Protein AF-0000000073406604 (afdb_homodimer)

pLDDT: mean 91.74, std 10.83, range [28.67, 98.44]

Radius of gyration: 23.54 Å; Cα contacts (8 Å, |Δi|>4): 669; chains: 2; bounding box: 87×60×44 Å

Solvent-accessible surface area (backbone atoms only — not comparable to full-atom values): 19913 Å² total; per-residue (Å²): 133,56,77,38,75,42,59,31,48,38,68,59,50,52,50,34,47,54,50,28,55,78,71,72,47,53,64,54,56,54,44,40,47,18,47,51,37,40,41,53,29,37,75,76,53,44,78,59,46,51,51,19,46,50,54,44,48,54,51,34,65,78,57,50,34,35,75,39,42,52,69,57,53,46,52,44,45,46,47,18,40,73,62,38,48,66,61,48,50,51,50,26,37,50,48,10,45,53,52,32,57,55,46,56,75,76,39,88,46,70,70,48,50,50,51,53,44,67,51,32,34,91,75,43,52,48,72,44,76,45,78,41,80,53,98,71,22,38,37,39,37,39,32,38,44,40,57,46,52,63,38,12,43,40,46,44,42,18,53,48,32,28,43,40,72,72,69,43,50,76,76,42,77,45,59,37,64,59,5,40,30,40,38,35,29,51,58,76,75,86,66,87,127,134,56,77,37,75,42,59,32,48,37,68,58,51,52,50,34,48,54,51,28,54,78,70,70,46,52,65,53,56,52,44,39,46,19,48,51,37,41,38,53,27,38,77,77,54,43,77,59,45,50,50,19,46,51,54,45,49,53,52,34,65,76,58,48,35,34,75,38,40,50,68,58,53,45,52,42,45,45,47,20,40,73,61,37,48,66,61,49,48,50,51,25,36,51,48,11,45,51,53,31,57,54,45,56,76,76,38,89,48,70,69,48,49,50,50,53,43,67,50,33,34,90,74,44,53,48,71,44,77,45,79,42,80,54,98,72,22,40,38,38,37,39,34,38,45,41,55,46,52,61,39,11,42,40,45,43,42,18,52,49,32,28,44,41,71,72,69,44,48,75,76,42,76,46,60,37,65,58,6,39,32,38,38,36,29,49,55,75,75,82,70,84,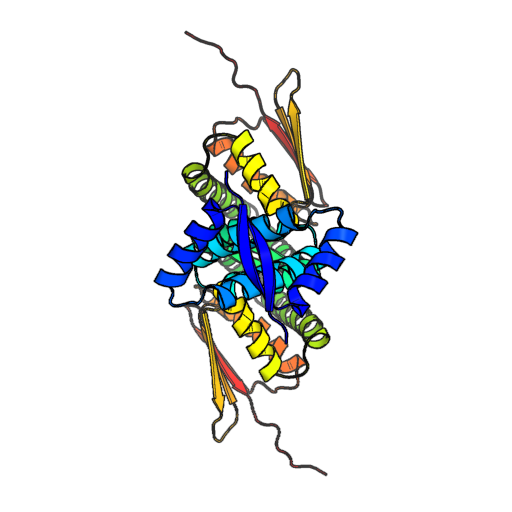129

Secondary structure (DSSP, 8-state):
--EEEEEEEHHHHHHHHHHHHHHT--HHHHHHHHHHHHHHHHHHS-TTHHHHHHHHHHHHHHHTEEEEEHHHHHHHHHHHHHHHHHHHHHHHHHHHHHHHHHHHHH-SSHHHHHHHHHHHGGGSS--EEEEEEETTEEEEEEE-S-SSHHHHHHHHHHHHHHHHHTTPEEEEEEEETTTEEEEEEE---S---/--EEEEEEEHHHHHHHHHHHHHHT--HHHHHHHHHHHHHHHHHHS-TTHHHHHHHHHHHHHHHTEEEEEHHHHHHHHHHHHHHHHHHHHHHHHHHHHHHHHHHHTT-SSHHHHHHHHHHHGGGSS--EEEEEEETTEEEEEEE-S-SSHHHHHHHHHHHHHHHHHTT-EEEEEEEETTTEEEEEEE-------

Sequence (386 aa):
MGRINIAADEKLVKELEQEAKKKGYTMYAVTNLAIQAMVEALREGNAETLLSLIEYYKIVKDLELIPVTTWYLENLIRIAYEHDSNRVTEICESAGIQLASYLKTKVTGLNDIINIYDKIRTILPVKDVFLKQDEDGIVIRITGSGFGLESTTCASVIFRKILEEYGFRVNQVSATPGGIIVYKIALLSAKEPMGRINIAADEKLVKELEQEAKKKGYTMYAVTNLAIQAMVEALREGNAETLLSLIEYYKIVKDLELIPVTTWYLENLIRIAYEHDSNRVTEICESAGIQLASYLKTKVTGLNDIINIYDKIRTILPVKDVFLKQDEDGIVIRITGSGFGLESTTCASVIFRKILEEYGFRVNQVSATPGGIIVYKIALLSAKEP

Organism: Sulfolobus acidocaldarius (strain ATCC 33909 / DSM 639 / JCM 8929 / NBRC 15157 / NCIMB 11770) (NCBI:txid330779)

Structure (mmCIF, N/CA/C/O backbone):
data_AF-0000000073406604-model_v1
#
loop_
_entity.id
_entity.type
_entity.pdbx_description
1 polymer 'Conserved Crenarchaeal protein'
#
loop_
_atom_site.group_PDB
_atom_site.id
_atom_site.type_symbol
_atom_site.label_atom_id
_atom_site.label_alt_id
_atom_site.label_comp_id
_atom_site.label_asym_id
_atom_site.label_entity_id
_atom_site.label_seq_id
_atom_site.pdbx_PDB_ins_code
_atom_site.Cartn_x
_atom_site.Cartn_y
_atom_site.Cartn_z
_atom_site.occupancy
_atom_site.B_iso_or_equiv
_atom_site.auth_seq_id
_atom_site.auth_comp_id
_atom_site.auth_asym_id
_atom_site.auth_atom_id
_atom_site.pdbx_PDB_model_num
ATOM 1 N N . MET A 1 1 ? 14.266 32 9.828 1 62.47 1 MET A N 1
ATOM 2 C CA . MET A 1 1 ? 12.984 32.062 9.133 1 62.47 1 MET A CA 1
ATOM 3 C C . MET A 1 1 ? 11.875 32.5 10.078 1 62.47 1 MET A C 1
ATOM 5 O O . MET A 1 1 ? 11.938 32.25 11.281 1 62.47 1 MET A O 1
ATOM 9 N N . GLY A 1 2 ? 10.93 33.531 9.672 1 85.31 2 GLY A N 1
ATOM 10 C CA . GLY A 1 2 ? 10.039 34.219 10.594 1 85.31 2 GLY A CA 1
ATOM 11 C C . GLY A 1 2 ? 8.859 33.375 11.031 1 85.31 2 GLY A C 1
ATOM 12 O O . GLY A 1 2 ? 8.57 32.344 10.43 1 85.31 2 GLY A O 1
ATOM 13 N N . ARG A 1 3 ? 8.469 33.594 12.258 1 92.75 3 ARG A N 1
ATOM 14 C CA . ARG A 1 3 ? 7.289 32.969 12.852 1 92.75 3 ARG A CA 1
ATOM 15 C C . ARG A 1 3 ? 6.047 33.844 12.633 1 92.75 3 ARG A C 1
ATOM 17 O O . ARG A 1 3 ? 6.105 35.062 12.727 1 92.75 3 ARG A O 1
ATOM 24 N N . ILE A 1 4 ? 4.949 33.156 12.188 1 95.81 4 ILE A N 1
ATOM 25 C CA . ILE A 1 4 ? 3.68 33.875 12.047 1 95.81 4 ILE A CA 1
ATOM 26 C C . ILE A 1 4 ? 2.572 33.094 12.742 1 95.81 4 ILE A C 1
ATOM 28 O O . ILE A 1 4 ? 2.746 31.906 13.062 1 95.81 4 ILE A O 1
ATOM 32 N N . ASN A 1 5 ? 1.478 33.812 13 1 95.75 5 ASN A N 1
ATOM 33 C CA . ASN A 1 5 ? 0.333 33.156 13.641 1 95.75 5 ASN A CA 1
ATOM 34 C C . ASN A 1 5 ? -0.75 32.812 12.625 1 95.75 5 ASN A C 1
ATOM 36 O O . ASN A 1 5 ? -1.055 33.594 11.734 1 95.75 5 ASN A O 1
ATOM 40 N N . ILE A 1 6 ? -1.191 31.578 12.781 1 96.31 6 ILE A N 1
ATOM 41 C CA . ILE A 1 6 ? -2.297 31.156 11.93 1 96.31 6 ILE A CA 1
ATOM 42 C C . ILE A 1 6 ? -3.471 30.703 12.797 1 96.31 6 ILE A C 1
ATOM 44 O O . ILE A 1 6 ? -3.273 30.188 13.898 1 96.31 6 ILE A O 1
ATOM 48 N N . ALA A 1 7 ? -4.684 30.938 12.273 1 96.94 7 ALA A N 1
ATOM 49 C CA . ALA A 1 7 ? -5.895 30.594 13.008 1 96.94 7 ALA A CA 1
ATOM 50 C C . ALA A 1 7 ? -6.223 29.109 12.844 1 96.94 7 ALA A C 1
ATOM 52 O O . ALA A 1 7 ? -6.059 28.547 11.758 1 96.94 7 ALA A O 1
ATOM 53 N N . ALA A 1 8 ? -6.664 28.453 13.938 1 97.5 8 ALA A N 1
ATOM 54 C CA . ALA A 1 8 ? -7.074 27.047 13.922 1 97.5 8 ALA A CA 1
ATOM 55 C C . ALA A 1 8 ? -8.164 26.797 14.961 1 97.5 8 ALA A C 1
ATOM 57 O O . ALA A 1 8 ? -8.406 27.625 15.836 1 97.5 8 ALA A O 1
ATOM 58 N N . ASP A 1 9 ? -8.867 25.719 14.781 1 97.69 9 ASP A N 1
ATOM 59 C CA . ASP A 1 9 ? -9.906 25.312 15.719 1 97.69 9 ASP A CA 1
ATOM 60 C C . ASP A 1 9 ? -9.32 24.984 17.094 1 97.69 9 ASP A C 1
ATOM 62 O O . ASP A 1 9 ? -8.359 24.219 17.203 1 97.69 9 ASP A O 1
ATOM 66 N N . GLU A 1 10 ? -9.938 25.578 18.109 1 97.5 10 GLU A N 1
ATOM 67 C CA . GLU A 1 10 ? -9.414 25.469 19.469 1 97.5 10 GLU A CA 1
ATOM 68 C C . GLU A 1 10 ? -9.383 24.016 19.938 1 97.5 10 GLU A C 1
ATOM 70 O O . GLU A 1 10 ? -8.406 23.578 20.547 1 97.5 10 GLU A O 1
ATOM 75 N N . LYS A 1 11 ? -10.398 23.328 19.688 1 97.31 11 LYS A N 1
ATOM 76 C CA . LYS A 1 11 ? -10.484 21.938 20.125 1 97.31 11 LYS A CA 1
ATOM 77 C C . LYS A 1 11 ? -9.398 21.078 19.469 1 97.31 11 LYS A C 1
ATOM 79 O O . LYS A 1 11 ? -8.75 20.266 20.125 1 97.31 11 LYS A O 1
ATOM 84 N N . LEU A 1 12 ? -9.172 21.281 18.188 1 97.38 12 LEU A N 1
ATOM 85 C CA . LEU A 1 12 ? -8.164 20.531 17.453 1 97.38 12 LEU A CA 1
ATOM 86 C C . LEU A 1 12 ? -6.766 20.844 17.984 1 97.38 12 LEU A C 1
ATOM 88 O O . LEU A 1 12 ? -5.941 19.938 18.125 1 97.38 12 LEU A O 1
ATOM 92 N N . VAL A 1 13 ? -6.586 22.094 18.234 1 97.94 13 VAL A N 1
ATOM 93 C CA . VAL A 1 13 ? -5.277 22.5 18.734 1 97.94 13 VAL A CA 1
ATOM 94 C C . VAL A 1 13 ? -5.02 21.875 20.094 1 97.94 13 VAL A C 1
ATOM 96 O O . VAL A 1 13 ? -3.908 21.422 20.375 1 97.94 13 VAL A O 1
ATOM 99 N N . LYS A 1 14 ? -6.012 21.828 20.922 1 97.75 14 LYS A N 1
ATOM 100 C CA . LYS A 1 14 ? -5.871 21.203 22.234 1 97.75 14 LYS A CA 1
ATOM 101 C C . LYS A 1 14 ? -5.562 19.719 22.109 1 97.75 14 LYS A C 1
ATOM 103 O O . LYS A 1 14 ? -4.734 19.172 22.844 1 97.75 14 LYS A O 1
ATOM 108 N N . GLU A 1 15 ? -6.191 19.062 21.219 1 97.94 15 GLU A N 1
ATOM 109 C CA . GLU A 1 15 ? -5.914 17.656 20.969 1 97.94 15 GLU A CA 1
ATOM 110 C C . GLU A 1 15 ? -4.48 17.453 20.469 1 97.94 15 GLU A C 1
ATOM 112 O O . GLU A 1 15 ? -3.797 16.516 20.906 1 97.94 15 GLU A O 1
ATOM 117 N N . LEU A 1 16 ? -4.078 18.297 19.562 1 98.06 16 LEU A N 1
ATOM 118 C CA . LEU A 1 16 ? -2.713 18.219 19.062 1 98.06 16 LEU A CA 1
ATOM 119 C C . LEU A 1 16 ? -1.704 18.391 20.188 1 98.06 16 LEU A C 1
ATOM 121 O O . LEU A 1 16 ? -0.711 17.672 20.266 1 98.06 16 LEU A O 1
ATOM 125 N N . GLU A 1 17 ? -2.02 19.344 21.031 1 97.88 17 GLU A N 1
ATOM 126 C CA . GLU A 1 17 ? -1.144 19.625 22.156 1 97.88 17 GLU A CA 1
ATOM 127 C C . GLU A 1 17 ? -1.007 18.406 23.062 1 97.88 17 GLU A C 1
ATOM 129 O O . GLU A 1 17 ? 0.095 18.062 23.5 1 97.88 17 GLU A O 1
ATOM 134 N N . GLN A 1 18 ? -2.049 17.781 23.312 1 97.75 18 GLN A N 1
ATOM 135 C CA . GLN A 1 18 ? -2.051 16.594 24.172 1 97.75 18 GLN A CA 1
ATOM 136 C C . GLN A 1 18 ? -1.213 15.469 23.547 1 97.75 18 GLN A C 1
ATOM 138 O O . GLN A 1 18 ? -0.371 14.875 24.219 1 97.75 18 GLN A O 1
ATOM 143 N N . GLU A 1 19 ? -1.415 15.188 22.234 1 97.5 19 GLU A N 1
ATOM 144 C CA . GLU A 1 19 ? -0.68 14.125 21.578 1 97.5 19 GLU A CA 1
ATOM 145 C C . GLU A 1 19 ? 0.801 14.469 21.438 1 97.5 19 GLU A C 1
ATOM 147 O O . GLU A 1 19 ? 1.662 13.602 21.594 1 97.5 19 GLU A O 1
ATOM 152 N N . ALA A 1 20 ? 1.069 15.734 21.156 1 97.25 20 ALA A N 1
ATOM 153 C CA . ALA A 1 20 ? 2.451 16.188 21.031 1 97.25 20 ALA A CA 1
ATOM 154 C C . ALA A 1 20 ? 3.207 16 22.344 1 97.25 20 ALA A C 1
ATOM 156 O O . ALA A 1 20 ? 4.34 15.523 22.359 1 97.25 20 ALA A O 1
ATOM 157 N N . LYS A 1 21 ? 2.572 16.359 23.406 1 96.81 21 LYS A N 1
ATOM 158 C CA . LYS A 1 21 ? 3.182 16.234 24.734 1 96.81 21 LYS A CA 1
ATOM 159 C C . LYS A 1 21 ? 3.5 14.773 25.047 1 96.81 21 LYS A C 1
ATOM 161 O O . LYS A 1 21 ? 4.578 14.461 25.562 1 96.81 21 LYS A O 1
ATOM 166 N N . LYS A 1 22 ? 2.598 13.914 24.75 1 96.12 22 LYS A N 1
ATOM 167 C CA . LYS A 1 22 ? 2.787 12.484 24.984 1 96.12 22 LYS A CA 1
ATOM 168 C C . LYS A 1 22 ? 4.031 11.969 24.266 1 96.12 22 LYS A C 1
ATOM 170 O O . LYS A 1 22 ? 4.699 11.055 24.75 1 96.12 22 LYS A O 1
ATOM 175 N N . LYS A 1 23 ? 4.27 12.617 23.078 1 95.25 23 LYS A N 1
ATOM 176 C CA . LYS A 1 23 ? 5.324 12.094 22.219 1 95.25 23 LYS A CA 1
ATOM 177 C C . LYS A 1 23 ? 6.59 12.938 22.328 1 95.25 23 LYS A C 1
ATOM 179 O O . LYS A 1 23 ? 7.57 12.688 21.625 1 95.25 23 LYS A O 1
ATOM 184 N N . GLY A 1 24 ? 6.562 14.008 23.078 1 95.06 24 GLY A N 1
ATOM 185 C CA . GLY A 1 24 ? 7.742 14.812 23.344 1 95.06 24 GLY A CA 1
ATOM 186 C C . GLY A 1 24 ? 8.016 15.852 22.266 1 95.06 24 GLY A C 1
ATOM 187 O O . GLY A 1 24 ? 9.164 16.25 22.062 1 95.06 24 GLY A O 1
ATOM 188 N N . TYR A 1 25 ? 7.008 16.219 21.562 1 96.38 25 TYR A N 1
ATOM 189 C CA . TYR A 1 25 ? 7.164 17.25 20.547 1 96.38 25 TYR A CA 1
ATOM 190 C C . TYR A 1 25 ? 6.719 18.609 21.062 1 96.38 25 TYR A C 1
ATOM 192 O O . TYR A 1 25 ? 5.844 18.703 21.922 1 96.38 25 TYR A O 1
ATOM 200 N N . THR A 1 26 ? 7.359 19.625 20.5 1 96.5 26 THR A N 1
ATOM 201 C CA . THR A 1 26 ? 6.824 20.969 20.719 1 96.5 26 THR A CA 1
ATOM 202 C C . THR A 1 26 ? 5.676 21.266 19.766 1 96.5 26 THR A C 1
ATOM 204 O O . THR A 1 26 ? 5.625 20.719 18.656 1 96.5 26 THR A O 1
ATOM 207 N N . MET A 1 27 ? 4.848 22.125 20.156 1 96.75 27 MET A N 1
ATOM 208 C CA . MET A 1 27 ? 3.734 22.547 19.312 1 96.75 27 MET A CA 1
ATOM 209 C C . MET A 1 27 ? 4.242 23.156 18 1 96.75 27 MET A C 1
ATOM 211 O O . MET A 1 27 ? 3.676 22.891 16.938 1 96.75 27 MET A O 1
ATOM 215 N N . TYR A 1 28 ? 5.246 23.938 18.109 1 96.94 28 TYR A N 1
ATOM 216 C CA . TYR A 1 28 ? 5.812 24.578 16.922 1 96.94 28 TYR A CA 1
ATOM 217 C C . TYR A 1 28 ? 6.297 23.531 15.93 1 96.94 28 TYR A C 1
ATOM 219 O O . TYR A 1 28 ? 6.02 23.625 14.734 1 96.94 28 TYR A O 1
ATOM 227 N N . ALA A 1 29 ? 6.918 22.547 16.391 1 96.12 29 ALA A N 1
ATOM 228 C CA . ALA A 1 29 ? 7.477 21.5 15.539 1 96.12 29 ALA A CA 1
ATOM 229 C C . ALA A 1 29 ? 6.371 20.688 14.867 1 96.12 29 ALA A C 1
ATOM 231 O O . ALA A 1 29 ? 6.383 20.5 13.648 1 96.12 29 ALA A O 1
ATOM 232 N N . VAL A 1 30 ? 5.391 20.203 15.633 1 97.19 30 VAL A N 1
ATOM 233 C CA . VAL A 1 30 ? 4.355 19.328 15.086 1 97.19 30 VAL A CA 1
ATOM 234 C C . VAL A 1 30 ? 3.451 20.125 14.148 1 97.19 30 VAL A C 1
ATOM 236 O O . VAL A 1 30 ? 2.947 19.594 13.156 1 97.19 30 VAL A O 1
ATOM 239 N N . THR A 1 31 ? 3.26 21.422 14.477 1 97.44 31 THR A N 1
ATOM 240 C CA . THR A 1 31 ? 2.467 22.281 13.602 1 97.44 31 THR A CA 1
ATOM 241 C C . THR A 1 31 ? 3.135 22.422 12.242 1 97.44 31 THR A C 1
ATOM 243 O O . THR A 1 31 ? 2.482 22.281 11.203 1 97.44 31 THR A O 1
ATOM 246 N N . ASN A 1 32 ? 4.379 22.688 12.273 1 97.44 32 ASN A N 1
ATOM 247 C CA . ASN A 1 32 ? 5.102 22.875 11.023 1 97.44 32 ASN A CA 1
ATOM 248 C C . ASN A 1 32 ? 5.137 21.594 10.195 1 97.44 32 ASN A C 1
ATOM 250 O O . ASN A 1 32 ? 5.043 21.625 8.969 1 97.44 32 ASN A O 1
ATOM 254 N N . LEU A 1 33 ? 5.25 20.438 10.875 1 96.69 33 LEU A N 1
ATOM 255 C CA . LEU A 1 33 ? 5.203 19.156 10.18 1 96.69 33 LEU A CA 1
ATOM 256 C C . LEU A 1 33 ? 3.83 18.922 9.555 1 96.69 33 LEU A C 1
ATOM 258 O O . LEU A 1 33 ? 3.73 18.438 8.43 1 96.69 33 LEU A O 1
ATOM 262 N N . ALA A 1 34 ? 2.824 19.281 10.273 1 97.06 34 ALA A N 1
ATOM 263 C CA . ALA A 1 34 ? 1.458 19.156 9.773 1 97.06 34 ALA A CA 1
ATOM 264 C C . ALA A 1 34 ? 1.248 20.016 8.531 1 97.06 34 ALA A C 1
ATOM 266 O O . ALA A 1 34 ? 0.686 19.547 7.535 1 97.06 34 ALA A O 1
ATOM 267 N N . ILE A 1 35 ? 1.738 21.234 8.609 1 97.62 35 ILE A N 1
ATOM 268 C CA . ILE A 1 35 ? 1.572 22.172 7.504 1 97.62 35 ILE A CA 1
ATOM 269 C C . ILE A 1 35 ? 2.373 21.688 6.293 1 97.62 35 ILE A C 1
ATOM 271 O O . ILE A 1 35 ? 1.876 21.703 5.168 1 97.62 35 ILE A O 1
ATOM 275 N N . GLN A 1 36 ? 3.533 21.266 6.551 1 97.12 36 GLN A N 1
ATOM 276 C CA . GLN A 1 36 ? 4.359 20.75 5.465 1 97.12 36 GLN A CA 1
ATOM 277 C C . GLN A 1 36 ? 3.678 19.578 4.77 1 97.12 36 GLN A C 1
ATOM 279 O O . GLN A 1 36 ? 3.666 19.5 3.541 1 97.12 36 GLN A O 1
ATOM 284 N N . ALA A 1 37 ? 3.17 18.641 5.578 1 95.62 37 ALA A N 1
ATOM 285 C CA . ALA A 1 37 ? 2.475 17.484 5.023 1 95.62 37 ALA A CA 1
ATOM 286 C C . ALA A 1 37 ? 1.28 17.922 4.176 1 95.62 37 ALA A C 1
ATOM 288 O O . ALA A 1 37 ? 1.036 17.359 3.105 1 95.62 37 ALA A O 1
ATOM 289 N N . MET A 1 38 ? 0.584 18.922 4.621 1 96.56 38 MET A N 1
ATOM 290 C CA . MET A 1 38 ? -0.585 19.406 3.895 1 96.56 38 MET A CA 1
ATOM 291 C C . MET A 1 38 ? -0.176 20.062 2.58 1 96.56 38 MET A C 1
ATOM 293 O O . MET A 1 38 ? -0.833 19.875 1.555 1 96.56 38 MET A O 1
ATOM 297 N N . VAL A 1 39 ? 0.91 20.828 2.604 1 97.12 39 VAL A N 1
ATOM 298 C CA . VAL A 1 39 ? 1.425 21.422 1.379 1 97.12 39 VAL A CA 1
ATOM 299 C C . VAL A 1 39 ? 1.703 20.344 0.344 1 97.12 39 VAL A C 1
ATOM 301 O O . VAL A 1 39 ? 1.256 20.438 -0.802 1 97.12 39 VAL A O 1
ATOM 304 N N . GLU A 1 40 ? 2.369 19.297 0.79 1 94.88 40 GLU A N 1
ATOM 305 C CA . GLU A 1 40 ? 2.719 18.219 -0.117 1 94.88 40 GLU A CA 1
ATOM 306 C C . GLU A 1 40 ? 1.475 17.469 -0.587 1 94.88 40 GLU A C 1
ATOM 308 O O . GLU A 1 40 ? 1.379 17.078 -1.754 1 94.88 40 GLU A O 1
ATOM 313 N N . ALA A 1 41 ? 0.56 17.234 0.332 1 93.94 41 ALA A N 1
ATOM 314 C CA . ALA A 1 41 ? -0.682 16.562 -0.027 1 93.94 41 ALA A CA 1
ATOM 315 C C . ALA A 1 41 ? -1.448 17.344 -1.089 1 93.94 41 ALA A C 1
ATOM 317 O O . ALA A 1 41 ? -1.984 16.75 -2.033 1 93.94 41 ALA A O 1
ATOM 318 N N . LEU A 1 42 ? -1.449 18.641 -0.966 1 95.69 42 LEU A N 1
ATOM 319 C CA . LEU A 1 42 ? -2.166 19.484 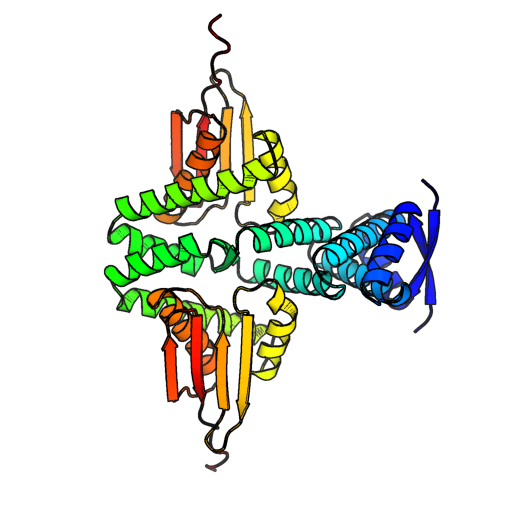-1.915 1 95.69 42 LEU A CA 1
ATOM 320 C C . LEU A 1 42 ? -1.489 19.453 -3.281 1 95.69 42 LEU A C 1
ATOM 322 O O . LEU A 1 42 ? -2.16 19.531 -4.312 1 95.69 42 LEU A O 1
ATOM 326 N N . ARG A 1 43 ? -0.253 19.312 -3.293 1 94 43 ARG A N 1
ATOM 327 C CA . ARG A 1 43 ? 0.477 19.219 -4.555 1 94 43 ARG A CA 1
ATOM 328 C C . ARG A 1 43 ? 0.148 17.922 -5.281 1 94 43 ARG A C 1
ATOM 330 O O . ARG A 1 43 ? 0.121 17.891 -6.516 1 94 43 ARG A O 1
ATOM 337 N N . GLU A 1 44 ? -0.09 16.859 -4.508 1 88.56 44 GLU A N 1
ATOM 338 C CA . GLU A 1 44 ? -0.299 15.531 -5.07 1 88.56 44 GLU A CA 1
ATOM 339 C C . GLU A 1 44 ? -1.782 15.258 -5.309 1 88.56 44 GLU A C 1
ATOM 341 O O . GLU A 1 44 ? -2.141 14.359 -6.074 1 88.56 44 GLU A O 1
ATOM 346 N N . GLY A 1 45 ? -2.551 15.961 -4.613 1 86.62 45 GLY A N 1
ATOM 347 C CA . GLY A 1 45 ? -3.984 15.727 -4.676 1 86.62 45 GLY A CA 1
ATOM 348 C C . GLY A 1 45 ? -4.801 16.844 -4.047 1 86.62 45 GLY A C 1
ATOM 349 O O . GLY A 1 45 ? -4.648 18.016 -4.41 1 86.62 45 GLY A O 1
ATOM 350 N N . ASN A 1 46 ? -5.633 16.469 -3.09 1 89.44 46 ASN A N 1
ATOM 351 C CA . ASN A 1 46 ? -6.469 17.453 -2.395 1 89.44 46 ASN A CA 1
ATOM 352 C C . ASN A 1 46 ? -6.254 17.391 -0.885 1 89.44 46 ASN A C 1
ATOM 354 O O . ASN A 1 46 ? -5.375 16.672 -0.404 1 89.44 46 ASN A O 1
ATOM 358 N N . ALA A 1 47 ? -7.035 18.234 -0.17 1 88.19 47 ALA A N 1
ATOM 359 C CA . ALA A 1 47 ? -6.82 18.391 1.267 1 88.19 47 ALA A CA 1
ATOM 360 C C . ALA A 1 47 ? -7.219 17.125 2.021 1 88.19 47 ALA A C 1
ATOM 362 O O . ALA A 1 47 ? -6.699 16.859 3.105 1 88.19 47 ALA A O 1
ATOM 363 N N . GLU A 1 48 ? -8.031 16.266 1.396 1 88.56 48 GLU A N 1
ATOM 364 C CA . GLU A 1 48 ? -8.516 15.055 2.066 1 88.56 48 GLU A CA 1
ATOM 365 C C . GLU A 1 48 ? -7.512 13.914 1.93 1 88.56 48 GLU A C 1
ATOM 367 O O . GLU A 1 48 ? -7.602 12.914 2.643 1 88.56 48 GLU A O 1
ATOM 372 N N . THR A 1 49 ? -6.539 14.117 1.081 1 91 49 THR A N 1
ATOM 373 C CA . THR A 1 49 ? -5.551 13.078 0.811 1 91 49 THR A CA 1
ATOM 374 C C . THR A 1 49 ? -4.84 12.656 2.096 1 91 49 THR A C 1
ATOM 376 O O . THR A 1 49 ? -4.617 11.469 2.328 1 91 49 THR A O 1
ATOM 379 N N . LEU A 1 50 ? -4.578 13.602 2.957 1 91.88 50 LEU A N 1
ATOM 380 C CA . LEU A 1 50 ? -3.848 13.305 4.184 1 91.88 50 LEU A CA 1
ATOM 381 C C . LEU A 1 50 ? -4.656 12.383 5.09 1 91.88 50 LEU A C 1
ATOM 383 O O . LEU A 1 50 ? -4.133 11.391 5.598 1 91.88 50 LEU A O 1
ATOM 387 N N . LEU A 1 51 ? -5.879 12.703 5.199 1 91.56 51 LEU A N 1
ATOM 388 C CA . LEU A 1 51 ? -6.73 11.891 6.055 1 91.56 51 LEU A CA 1
ATOM 389 C C . LEU A 1 51 ? -6.953 10.508 5.445 1 91.56 51 LEU A C 1
ATOM 391 O O . LEU A 1 51 ? -7.016 9.508 6.164 1 91.56 51 LEU A O 1
ATOM 395 N N . SER A 1 52 ? -7.062 10.492 4.121 1 93.19 52 SER A N 1
ATOM 396 C CA . SER A 1 52 ? -7.176 9.219 3.412 1 93.19 52 SER A CA 1
ATOM 397 C C . SER A 1 52 ? -5.957 8.336 3.654 1 93.19 52 SER A C 1
ATOM 399 O O . SER A 1 52 ? -6.09 7.129 3.867 1 93.19 52 SER A O 1
ATOM 401 N N . LEU A 1 53 ? -4.809 8.992 3.676 1 93.81 53 LEU A N 1
ATOM 402 C CA . LEU A 1 53 ? -3.557 8.266 3.865 1 93.81 53 LEU A CA 1
ATOM 403 C C . LEU A 1 53 ? -3.463 7.703 5.277 1 93.81 53 LEU A C 1
ATOM 405 O O . LEU A 1 53 ? -2.998 6.578 5.477 1 93.81 53 LEU A O 1
ATOM 409 N N . ILE A 1 54 ? -3.957 8.406 6.223 1 92.88 54 ILE A N 1
ATOM 410 C CA . ILE A 1 54 ? -3.932 7.941 7.602 1 92.88 54 ILE A CA 1
ATOM 411 C C . ILE A 1 54 ? -4.879 6.754 7.766 1 92.88 54 ILE A C 1
ATOM 413 O O . ILE A 1 54 ? -4.539 5.77 8.422 1 92.88 54 ILE A O 1
ATOM 417 N N . GLU A 1 55 ? -6.035 6.91 7.188 1 92.38 55 GLU A N 1
ATOM 418 C CA . GLU A 1 55 ? -6.988 5.805 7.242 1 92.38 55 GLU A CA 1
ATOM 419 C C . GLU A 1 55 ? -6.418 4.551 6.586 1 92.38 55 GLU A C 1
ATOM 421 O O . GLU A 1 55 ? -6.531 3.451 7.133 1 92.38 55 GLU A O 1
ATOM 426 N N . TYR A 1 56 ? -5.871 4.785 5.457 1 93.69 56 TYR A N 1
ATOM 427 C CA . TYR A 1 56 ? -5.223 3.686 4.754 1 93.69 56 TYR A CA 1
ATOM 428 C C . TYR A 1 56 ? -4.125 3.064 5.605 1 93.69 56 TYR A C 1
ATOM 430 O O . TYR A 1 56 ? -3.982 1.84 5.652 1 93.69 56 TYR A O 1
ATOM 438 N N . TYR A 1 57 ? -3.309 3.891 6.25 1 93.06 57 TYR A N 1
ATOM 439 C CA . TYR A 1 57 ? -2.211 3.449 7.102 1 93.06 57 TYR A CA 1
ATOM 440 C C . TYR A 1 57 ? -2.715 2.541 8.219 1 93.06 57 TYR A C 1
ATOM 442 O O . TYR A 1 57 ? -2.096 1.521 8.523 1 93.06 57 TYR A O 1
ATOM 450 N N . LYS A 1 58 ? -3.818 2.877 8.805 1 92.06 58 LYS A N 1
ATOM 451 C CA . LYS A 1 58 ? -4.41 2.059 9.859 1 92.06 58 LYS A CA 1
ATOM 452 C C . LYS A 1 58 ? -4.785 0.675 9.336 1 92.06 58 LYS A C 1
ATOM 454 O O . LYS A 1 58 ? -4.52 -0.335 9.992 1 92.06 58 LYS A O 1
ATOM 459 N N . ILE A 1 59 ? -5.34 0.631 8.141 1 92.38 59 ILE A N 1
ATOM 460 C CA . ILE A 1 59 ? -5.77 -0.623 7.531 1 92.38 59 ILE A CA 1
ATOM 461 C C . ILE A 1 59 ? -4.547 -1.482 7.215 1 92.38 59 ILE A C 1
ATOM 463 O O . ILE A 1 59 ? -4.539 -2.686 7.48 1 92.38 59 ILE A O 1
ATOM 467 N N . VAL A 1 60 ? -3.557 -0.806 6.672 1 91.69 60 VAL A N 1
ATOM 468 C CA . VAL A 1 60 ? -2.328 -1.502 6.301 1 91.69 60 VAL A CA 1
ATOM 469 C C . VAL A 1 60 ? -1.718 -2.164 7.531 1 91.69 60 VAL A C 1
ATOM 471 O O . VAL A 1 60 ? -1.323 -3.332 7.488 1 91.69 60 VAL A O 1
ATOM 474 N N . LYS A 1 61 ? -1.662 -1.468 8.57 1 89.31 61 LYS A N 1
ATOM 475 C CA . LYS A 1 61 ? -1.066 -1.977 9.805 1 89.31 61 LYS A CA 1
ATOM 476 C C . LYS A 1 61 ? -1.897 -3.115 10.383 1 89.31 61 LYS A C 1
ATOM 478 O O . LYS A 1 61 ? -1.351 -4.133 10.812 1 89.31 61 LYS A O 1
ATOM 483 N N . ASP A 1 62 ? -3.184 -2.984 10.359 1 90.81 62 ASP A N 1
ATOM 484 C CA . ASP A 1 62 ? -4.082 -3.973 10.953 1 90.81 62 ASP A CA 1
ATOM 485 C C . ASP A 1 62 ? -4.051 -5.281 10.164 1 90.81 62 ASP A C 1
ATOM 487 O O . ASP A 1 62 ? -4.145 -6.363 10.75 1 90.81 62 ASP A O 1
ATOM 491 N N . LEU A 1 63 ? -3.873 -5.199 8.805 1 91.94 63 LEU A N 1
ATOM 492 C CA . LEU A 1 63 ? -4.012 -6.371 7.945 1 91.94 63 LEU A CA 1
ATOM 493 C C . LEU A 1 63 ? -2.65 -6.844 7.449 1 91.94 63 LEU A C 1
ATOM 495 O O . LEU A 1 63 ? -2.561 -7.84 6.727 1 91.94 63 LEU A O 1
ATOM 499 N N . GLU A 1 64 ? -1.618 -6.164 7.777 1 87.69 64 GLU A N 1
ATOM 500 C CA . GLU A 1 64 ? -0.274 -6.473 7.297 1 87.69 64 GLU A CA 1
ATOM 501 C C . GLU A 1 64 ? -0.234 -6.539 5.773 1 87.69 64 GLU A C 1
ATOM 503 O O . GLU A 1 64 ? 0.218 -7.535 5.203 1 87.69 64 GLU A O 1
ATOM 508 N N . LEU A 1 65 ? -0.693 -5.461 5.184 1 91.88 65 LEU A N 1
ATOM 509 C CA . LEU A 1 65 ? -0.74 -5.391 3.729 1 91.88 65 LEU A CA 1
ATOM 510 C C . LEU A 1 65 ? 0.645 -5.113 3.152 1 91.88 65 LEU A C 1
ATOM 512 O O . LEU A 1 65 ? 1.446 -4.406 3.766 1 91.88 65 LEU A O 1
ATOM 516 N N . ILE A 1 66 ? 0.938 -5.727 2.039 1 91.69 66 ILE A N 1
ATOM 517 C CA . ILE A 1 66 ? 2.182 -5.5 1.312 1 91.69 66 ILE A CA 1
ATOM 518 C C . ILE A 1 66 ? 1.876 -4.918 -0.067 1 91.69 66 ILE A C 1
ATOM 520 O O . ILE A 1 66 ? 1.013 -5.43 -0.785 1 91.69 66 ILE A O 1
ATOM 524 N N . PRO A 1 67 ? 2.568 -3.891 -0.423 1 93.12 67 PRO A N 1
ATOM 525 C CA . PRO A 1 67 ? 2.381 -3.336 -1.766 1 93.12 67 PRO A CA 1
ATOM 526 C C . PRO A 1 67 ? 3.148 -4.109 -2.836 1 93.12 67 PRO A C 1
ATOM 528 O O . PRO A 1 67 ? 4.32 -4.438 -2.645 1 93.12 67 PRO A O 1
ATOM 531 N N . VAL A 1 68 ? 2.49 -4.418 -3.887 1 93.69 68 VAL A N 1
ATOM 532 C CA . VAL A 1 68 ? 3.139 -5.055 -5.031 1 93.69 68 VAL A CA 1
ATOM 533 C C . VAL A 1 68 ? 2.688 -4.371 -6.32 1 93.69 68 VAL A C 1
ATOM 535 O O . VAL A 1 68 ? 1.639 -3.727 -6.355 1 93.69 68 VAL A O 1
ATOM 538 N N . THR A 1 69 ? 3.49 -4.461 -7.348 1 93.56 69 THR A N 1
ATOM 539 C CA . THR A 1 69 ? 3.076 -3.891 -8.625 1 93.56 69 THR A CA 1
ATOM 540 C C . THR A 1 69 ? 1.952 -4.711 -9.25 1 93.56 69 THR A C 1
ATOM 542 O O . THR A 1 69 ? 1.887 -5.93 -9.062 1 93.56 69 THR A O 1
ATOM 545 N N . THR A 1 70 ? 1.119 -4.066 -9.984 1 92.44 70 THR A N 1
ATOM 546 C CA . THR A 1 70 ? 0.044 -4.734 -10.711 1 92.44 70 THR A CA 1
ATOM 547 C C . THR A 1 70 ? 0.604 -5.805 -11.641 1 92.44 70 THR A C 1
ATOM 549 O O . THR A 1 70 ? 0.103 -6.93 -11.68 1 92.44 70 THR A O 1
ATOM 552 N N . TRP A 1 71 ? 1.591 -5.465 -12.336 1 93.5 71 TRP A N 1
ATOM 553 C CA . TRP A 1 71 ? 2.205 -6.383 -13.289 1 93.5 71 TRP A CA 1
ATOM 554 C C . TRP A 1 71 ? 2.666 -7.66 -12.594 1 93.5 71 TRP A C 1
ATOM 556 O O . TRP A 1 71 ? 2.398 -8.766 -13.078 1 93.5 71 TRP A O 1
ATOM 566 N N . TYR A 1 72 ? 3.369 -7.531 -11.477 1 96 72 TYR A N 1
ATOM 567 C CA . TYR A 1 72 ? 3.893 -8.656 -10.711 1 96 72 TYR A CA 1
ATOM 568 C C . TYR A 1 72 ? 2.77 -9.586 -10.266 1 96 72 TYR A C 1
ATOM 570 O O . TYR A 1 72 ? 2.826 -10.789 -10.5 1 96 72 TYR A O 1
ATOM 578 N N . LEU A 1 73 ? 1.767 -9.016 -9.688 1 95.88 73 LEU A N 1
ATOM 579 C CA . LEU A 1 73 ? 0.65 -9.797 -9.164 1 95.88 73 LEU A CA 1
ATOM 580 C C . LEU A 1 73 ? -0.097 -10.508 -10.289 1 95.88 73 LEU A C 1
ATOM 582 O O . LEU A 1 73 ? -0.443 -11.68 -10.164 1 95.88 73 LEU A O 1
ATOM 586 N N . GLU A 1 74 ? -0.288 -9.82 -11.367 1 95.25 74 GLU A N 1
ATOM 587 C CA . GLU A 1 74 ? -1.004 -10.391 -12.508 1 95.25 74 GLU A CA 1
ATOM 588 C C . GLU A 1 74 ? -0.286 -11.617 -13.055 1 95.25 74 GLU A C 1
ATOM 590 O O . GLU A 1 74 ? -0.923 -12.625 -13.375 1 95.25 74 GLU A O 1
ATOM 595 N N . ASN A 1 75 ? 0.956 -11.531 -13.164 1 96.56 75 ASN A N 1
ATOM 596 C CA . ASN A 1 75 ? 1.729 -12.648 -13.703 1 96.56 75 ASN A CA 1
ATOM 597 C C . ASN A 1 75 ? 1.749 -13.836 -12.742 1 96.56 75 ASN A C 1
ATOM 599 O O . ASN A 1 75 ? 1.64 -14.984 -13.164 1 96.56 75 ASN A O 1
ATOM 603 N N . LEU A 1 76 ? 1.87 -13.539 -11.453 1 97.19 76 LEU A N 1
ATOM 604 C CA . LEU A 1 76 ? 1.826 -14.602 -10.453 1 97.19 76 LEU A CA 1
ATOM 605 C C . LEU A 1 76 ? 0.487 -15.328 -10.5 1 97.19 76 LEU A C 1
ATOM 607 O O . LEU A 1 76 ? 0.443 -16.562 -10.477 1 97.19 76 LEU A O 1
ATOM 611 N N . ILE A 1 77 ? -0.568 -14.57 -10.57 1 97.5 77 ILE A N 1
ATOM 612 C CA . ILE A 1 77 ? -1.912 -15.141 -10.594 1 97.5 77 ILE A CA 1
ATOM 613 C C . ILE A 1 77 ? -2.086 -16.016 -11.836 1 97.5 77 ILE A C 1
ATOM 615 O O . ILE A 1 77 ? -2.658 -17.109 -11.758 1 97.5 77 ILE A O 1
ATOM 619 N N . ARG A 1 78 ? -1.589 -15.539 -12.922 1 96.94 78 ARG A N 1
ATOM 620 C CA . ARG A 1 78 ? -1.702 -16.281 -14.172 1 96.94 78 ARG A CA 1
ATOM 621 C C . ARG A 1 78 ? -1.028 -17.656 -14.055 1 96.94 78 ARG A C 1
ATOM 623 O O . ARG A 1 78 ? -1.614 -18.672 -14.422 1 96.94 78 ARG A O 1
ATOM 630 N N . ILE A 1 79 ? 0.197 -17.688 -13.562 1 97.94 79 ILE A N 1
ATOM 631 C CA . ILE A 1 79 ? 0.942 -18.922 -13.414 1 97.94 79 ILE A CA 1
ATOM 632 C C . ILE A 1 79 ? 0.212 -19.844 -12.445 1 97.94 79 ILE A C 1
ATOM 634 O O . ILE A 1 79 ? 0.091 -21.047 -12.688 1 97.94 79 ILE A O 1
ATOM 638 N N . ALA A 1 80 ? -0.249 -19.297 -11.336 1 98 80 ALA A N 1
ATOM 639 C CA . ALA A 1 80 ? -0.949 -20.094 -10.328 1 98 80 ALA A CA 1
ATOM 640 C C . ALA A 1 80 ? -2.217 -20.719 -10.906 1 98 80 ALA A C 1
ATOM 642 O O . ALA A 1 80 ? -2.498 -21.891 -10.68 1 98 80 ALA A O 1
ATOM 643 N N . TYR A 1 81 ? -2.924 -19.938 -11.695 1 97.5 81 TYR A N 1
ATOM 644 C CA . TYR A 1 81 ? -4.16 -20.422 -12.297 1 97.5 81 TYR A CA 1
ATOM 645 C C . TYR A 1 81 ? -3.879 -21.531 -13.305 1 97.5 81 TYR A C 1
ATOM 647 O O . TYR A 1 81 ? -4.664 -22.469 -13.445 1 97.5 81 TYR A O 1
ATOM 655 N N . GLU A 1 82 ? -2.838 -21.359 -14.07 1 97.44 82 GLU A N 1
ATOM 656 C CA . GLU A 1 82 ? -2.418 -22.391 -15.016 1 97.44 82 GLU A CA 1
ATOM 657 C C . GLU A 1 82 ? -2.152 -23.719 -14.305 1 97.44 82 GLU A C 1
ATOM 659 O O . GLU A 1 82 ? -2.398 -24.797 -14.867 1 97.44 82 GLU A O 1
ATOM 664 N N . HIS A 1 83 ? -1.686 -23.656 -13.102 1 97.69 83 HIS A N 1
ATOM 665 C CA . HIS A 1 83 ? -1.325 -24.844 -12.328 1 97.69 83 HIS A CA 1
ATOM 666 C C . HIS A 1 83 ? -2.555 -25.484 -11.695 1 97.69 83 HIS A C 1
ATOM 668 O O . HIS A 1 83 ? -2.771 -26.688 -11.82 1 97.69 83 HIS A O 1
ATOM 674 N N . ASP A 1 84 ? -3.33 -24.641 -10.984 1 97.88 84 ASP A N 1
ATOM 675 C CA . ASP A 1 84 ? -4.457 -25.141 -10.211 1 97.88 84 ASP A CA 1
ATOM 676 C C . ASP A 1 84 ? -5.48 -24.047 -9.945 1 97.88 84 ASP A C 1
ATOM 678 O O . ASP A 1 84 ? -5.477 -23.438 -8.875 1 97.88 84 ASP A O 1
ATOM 682 N N . SER A 1 85 ? -6.371 -23.875 -10.867 1 97.5 85 SER A N 1
ATOM 683 C CA . SER A 1 85 ? -7.348 -22.797 -10.781 1 97.5 85 SER A CA 1
ATOM 684 C C . SER A 1 85 ? -8.258 -22.969 -9.57 1 97.5 85 SER A C 1
ATOM 686 O O . SER A 1 85 ? -8.711 -21.984 -8.977 1 97.5 85 SER A O 1
ATOM 688 N N . ASN A 1 86 ? -8.516 -24.188 -9.148 1 98.12 86 ASN A N 1
ATOM 689 C CA . ASN A 1 86 ? -9.367 -24.438 -7.992 1 98.12 86 ASN A CA 1
ATOM 690 C C . ASN A 1 86 ? -8.703 -24 -6.699 1 98.12 86 ASN A C 1
ATOM 692 O O . ASN A 1 86 ? -9.336 -23.359 -5.859 1 98.12 86 ASN A O 1
ATOM 696 N N . ARG A 1 87 ? -7.449 -24.312 -6.633 1 98.12 87 ARG A N 1
ATOM 697 C CA . ARG A 1 87 ? -6.707 -23.906 -5.441 1 98.12 87 ARG A CA 1
ATOM 698 C C . ARG A 1 87 ? -6.602 -22.391 -5.355 1 98.12 87 ARG A C 1
ATOM 700 O O . ARG A 1 87 ? -6.719 -21.812 -4.27 1 98.12 87 ARG A O 1
ATOM 707 N N . VAL A 1 88 ? -6.406 -21.75 -6.488 1 98.38 88 VAL A N 1
ATOM 708 C CA . VAL A 1 88 ? -6.336 -20.297 -6.52 1 98.38 88 VAL A CA 1
ATOM 709 C C . VAL A 1 88 ? -7.68 -19.703 -6.102 1 98.38 88 VAL A C 1
ATOM 711 O O . VAL A 1 88 ? -7.727 -18.75 -5.316 1 98.38 88 VAL A O 1
ATOM 714 N N . THR A 1 89 ? -8.727 -20.281 -6.57 1 98.25 89 THR A N 1
ATOM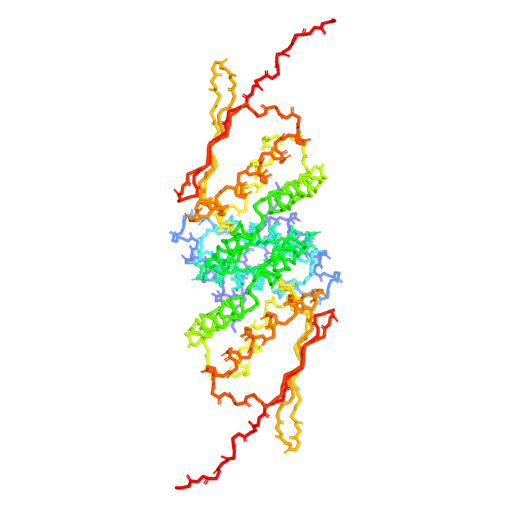 715 C CA . THR A 1 89 ? -10.062 -19.828 -6.207 1 98.25 89 THR A CA 1
ATOM 716 C C . THR A 1 89 ? -10.281 -19.953 -4.703 1 98.25 89 THR A C 1
ATOM 718 O O . THR A 1 89 ? -10.828 -19.031 -4.074 1 98.25 89 THR A O 1
ATOM 721 N N . GLU A 1 90 ? -9.844 -20.969 -4.137 1 98.44 90 GLU A N 1
ATOM 722 C CA . GLU A 1 90 ? -9.961 -21.172 -2.697 1 98.44 90 GLU A CA 1
ATOM 723 C C . GLU A 1 90 ? -9.18 -20.109 -1.925 1 98.44 90 GLU A C 1
ATOM 725 O O . GLU A 1 90 ? -9.641 -19.625 -0.888 1 98.44 90 GLU A O 1
ATOM 730 N N . ILE A 1 91 ? -8.031 -19.781 -2.426 1 98.25 91 ILE A N 1
ATOM 731 C CA . ILE A 1 91 ? -7.211 -18.734 -1.812 1 98.25 91 ILE A CA 1
ATOM 732 C C . ILE A 1 91 ? -7.938 -17.391 -1.882 1 98.25 91 ILE A C 1
ATOM 734 O O . ILE A 1 91 ? -7.957 -16.641 -0.906 1 98.25 91 ILE A O 1
ATOM 738 N N . CYS A 1 92 ? -8.539 -17.125 -2.998 1 98.06 92 CYS A N 1
ATOM 739 C CA . CYS A 1 92 ? -9.289 -15.883 -3.164 1 98.06 92 CYS A CA 1
ATOM 740 C C . CYS A 1 92 ? -10.484 -15.836 -2.219 1 98.06 92 CYS A C 1
ATOM 742 O O . CYS A 1 92 ? -10.75 -14.805 -1.599 1 98.06 92 CYS A O 1
ATOM 744 N N . GLU A 1 93 ? -11.141 -16.984 -2.098 1 98.31 93 GLU A N 1
ATOM 745 C CA . GLU A 1 93 ? -12.258 -17.047 -1.163 1 98.31 93 GLU A CA 1
ATOM 746 C C . GLU A 1 93 ? -11.805 -16.766 0.266 1 98.31 93 GLU A C 1
ATOM 748 O O . GLU A 1 93 ? -12.445 -16 0.987 1 98.31 93 GLU A O 1
ATOM 753 N N . SER A 1 94 ? -10.742 -17.375 0.614 1 97.88 94 SER A N 1
ATOM 754 C CA . SER A 1 94 ? -10.203 -17.203 1.959 1 97.88 94 SER A CA 1
ATOM 755 C C . SER A 1 94 ? -9.797 -15.75 2.203 1 97.88 94 SER A C 1
ATOM 757 O O . SER A 1 94 ? -9.984 -15.227 3.301 1 97.88 94 SER A O 1
ATOM 759 N N . ALA A 1 95 ? -9.188 -15.141 1.217 1 96.81 95 ALA A N 1
ATOM 760 C CA . ALA A 1 95 ? -8.836 -13.727 1.318 1 96.81 95 ALA A CA 1
ATOM 761 C C . ALA A 1 95 ? -10.07 -12.867 1.539 1 96.81 95 ALA A C 1
ATOM 763 O O . ALA A 1 95 ? -10.062 -11.945 2.359 1 96.81 95 ALA A O 1
ATOM 764 N N . GLY A 1 96 ? -11.125 -13.117 0.778 1 97.38 96 GLY A N 1
ATOM 765 C CA . GLY A 1 96 ? -12.383 -12.414 0.968 1 97.38 96 GLY A CA 1
ATOM 766 C C . GLY A 1 96 ? -12.938 -12.547 2.373 1 97.38 96 GLY A C 1
ATOM 767 O O . GLY A 1 96 ? -13.383 -11.562 2.967 1 97.38 96 GLY A O 1
ATOM 768 N N . ILE A 1 97 ? -12.875 -13.75 2.885 1 97.5 97 ILE A N 1
ATOM 769 C CA . ILE A 1 97 ? -13.359 -14.016 4.23 1 97.5 97 ILE A CA 1
ATOM 770 C C . ILE A 1 97 ? -12.523 -13.25 5.25 1 97.5 97 ILE A C 1
ATOM 772 O O . ILE A 1 97 ? -13.07 -12.648 6.18 1 97.5 97 ILE A O 1
ATOM 776 N N . GLN A 1 98 ? -11.219 -13.258 5.055 1 95.88 98 GLN A N 1
ATOM 777 C CA . GLN A 1 98 ? -10.32 -12.531 5.938 1 95.88 98 GLN A CA 1
ATOM 778 C C . GLN A 1 98 ? -10.633 -11.031 5.93 1 95.88 98 GLN A C 1
ATOM 780 O O . GLN A 1 98 ? -10.727 -10.406 6.988 1 95.88 98 GLN A O 1
ATOM 785 N N . LEU A 1 99 ? -10.773 -10.445 4.777 1 96.12 99 LEU A N 1
ATOM 786 C CA . LEU A 1 99 ? -11.062 -9.016 4.641 1 96.12 99 LEU A CA 1
ATOM 787 C C . LEU A 1 99 ? -12.414 -8.672 5.25 1 96.12 99 LEU A C 1
ATOM 789 O O . LEU A 1 99 ? -12.555 -7.656 5.934 1 96.12 99 LEU A O 1
ATOM 793 N N . ALA A 1 100 ? -13.344 -9.547 4.996 1 96.5 100 ALA A N 1
ATOM 794 C CA . ALA A 1 100 ? -14.664 -9.336 5.57 1 96.5 100 ALA A CA 1
ATOM 795 C C . ALA A 1 100 ? -14.609 -9.352 7.094 1 96.5 100 ALA A C 1
ATOM 797 O O . ALA A 1 100 ? -15.242 -8.516 7.75 1 96.5 100 ALA A O 1
ATOM 798 N N . SER A 1 101 ? -13.938 -10.344 7.609 1 96.19 101 SER A N 1
ATOM 799 C CA . SER A 1 101 ? -13.797 -10.453 9.055 1 96.19 101 SER A CA 1
ATOM 800 C C . SER A 1 101 ? -13.211 -9.172 9.648 1 96.19 101 SER A C 1
ATOM 802 O O . SER A 1 101 ? -13.688 -8.688 10.68 1 96.19 101 SER A O 1
ATOM 804 N N . TYR A 1 102 ? -12.266 -8.648 9.047 1 96.44 102 TYR A N 1
ATOM 805 C CA . TYR A 1 102 ? -11.672 -7.391 9.492 1 96.44 102 TYR A CA 1
ATOM 806 C C . TYR A 1 102 ? -12.672 -6.25 9.383 1 96.44 102 TYR A C 1
ATOM 808 O O . TYR A 1 102 ? -12.844 -5.477 10.328 1 96.44 102 TYR A O 1
ATOM 816 N N . LEU A 1 103 ? -13.281 -6.098 8.227 1 96.19 103 LEU A N 1
ATOM 817 C CA . LEU A 1 103 ? -14.219 -5.008 7.988 1 96.19 103 LEU A CA 1
ATOM 818 C C . LEU A 1 103 ? -15.359 -5.043 9 1 96.19 103 LEU A C 1
ATOM 820 O O . LEU A 1 103 ? -15.82 -3.998 9.461 1 96.19 103 LEU A O 1
ATOM 824 N N . LYS A 1 104 ? -15.719 -6.207 9.367 1 96.25 104 LYS A N 1
ATOM 825 C CA . LYS A 1 104 ? -16.828 -6.375 10.305 1 96.25 104 LYS A CA 1
ATOM 826 C C . LYS A 1 104 ? -16.453 -5.855 11.695 1 96.25 104 LYS A C 1
ATOM 828 O O . LYS A 1 104 ? -17.328 -5.551 12.508 1 96.25 104 LYS A O 1
ATOM 833 N N . THR A 1 105 ? -15.164 -5.773 11.969 1 95.38 105 THR A N 1
ATOM 834 C CA . THR A 1 105 ? -14.742 -5.184 13.234 1 95.38 105 THR A CA 1
ATOM 835 C C . THR A 1 105 ? -14.875 -3.662 13.195 1 95.38 105 THR A C 1
ATOM 837 O O . THR A 1 105 ? -14.852 -3.004 14.234 1 95.38 105 THR A O 1
ATOM 840 N N . LYS A 1 106 ? -15.039 -3.119 12.023 1 93.25 106 LYS A N 1
ATOM 841 C CA . LYS A 1 106 ? -15.031 -1.668 11.859 1 93.25 106 LYS A CA 1
ATOM 842 C C . LYS A 1 106 ? -16.422 -1.15 11.5 1 93.25 106 LYS A C 1
ATOM 844 O O . LYS A 1 106 ? -16.797 -0.044 11.891 1 93.25 106 LYS A O 1
ATOM 849 N N . VAL A 1 107 ? -17.109 -1.909 10.672 1 93.88 107 VAL A N 1
ATOM 850 C CA . VAL A 1 107 ? -18.375 -1.418 10.133 1 93.88 107 VAL A CA 1
ATOM 851 C C . VAL A 1 107 ? -19.375 -2.564 10.039 1 93.88 107 VAL A C 1
ATOM 853 O O . VAL A 1 107 ? -18.984 -3.734 10.008 1 93.88 107 VAL A O 1
ATOM 856 N N . THR A 1 108 ? -20.672 -2.201 9.891 1 92.12 108 THR A N 1
ATOM 857 C CA . THR A 1 108 ? -21.719 -3.215 10.023 1 92.12 108 THR A CA 1
ATOM 858 C C . THR A 1 108 ? -22.438 -3.439 8.695 1 92.12 108 THR A C 1
ATOM 860 O O . THR A 1 108 ? -23.047 -4.492 8.484 1 92.12 108 THR A O 1
ATOM 863 N N . GLY A 1 109 ? -22.422 -2.482 7.797 1 90.25 109 GLY A N 1
ATOM 864 C CA . GLY A 1 109 ? -23.219 -2.643 6.59 1 90.25 109 GLY A CA 1
ATOM 865 C C . GLY A 1 109 ? -22.484 -2.203 5.332 1 90.25 109 GLY A C 1
ATOM 866 O O . GLY A 1 109 ? -21.375 -1.683 5.402 1 90.25 109 GLY A O 1
ATOM 867 N N . LEU A 1 110 ? -23.156 -2.467 4.242 1 88.5 110 LEU A N 1
ATOM 868 C CA . LEU A 1 110 ? -22.594 -2.217 2.928 1 88.5 110 LEU A CA 1
ATOM 869 C C . LEU A 1 110 ? -22.297 -0.733 2.734 1 88.5 110 LEU A C 1
ATOM 871 O O . LEU A 1 110 ? -21.25 -0.37 2.195 1 88.5 110 LEU A O 1
ATOM 875 N N . ASN A 1 111 ? -23.203 0.067 3.213 1 90.5 111 ASN A N 1
ATOM 876 C CA . ASN A 1 111 ? -23 1.506 3.08 1 90.5 111 ASN A CA 1
ATOM 877 C C . ASN A 1 111 ? -21.75 1.971 3.826 1 90.5 111 ASN A C 1
ATOM 879 O O . ASN A 1 111 ? -21.031 2.852 3.352 1 90.5 111 ASN A O 1
ATOM 883 N N . ASP A 1 112 ? -21.531 1.354 4.941 1 93.88 112 ASP A N 1
ATOM 884 C CA . ASP A 1 112 ? -20.359 1.688 5.73 1 93.88 112 ASP A CA 1
ATOM 885 C C . ASP A 1 112 ? -19.078 1.233 5.027 1 93.88 112 ASP A C 1
ATOM 887 O O . ASP A 1 112 ? -18.047 1.907 5.102 1 93.88 112 ASP A O 1
ATOM 891 N N . ILE A 1 113 ? -19.188 0.122 4.355 1 93.44 113 ILE A N 1
ATOM 892 C CA . ILE A 1 113 ? -18.047 -0.375 3.594 1 93.44 113 ILE A CA 1
ATOM 893 C C . ILE A 1 113 ? -17.703 0.603 2.469 1 93.44 113 ILE A C 1
ATOM 895 O O . ILE A 1 113 ? -16.547 0.943 2.262 1 93.44 113 ILE A O 1
ATOM 899 N N . ILE A 1 114 ? -18.672 1.077 1.801 1 92.5 114 ILE A N 1
ATOM 900 C CA . ILE A 1 114 ? -18.5 2.01 0.692 1 92.5 114 ILE A CA 1
ATOM 901 C C . ILE A 1 114 ? -17.922 3.326 1.209 1 92.5 114 ILE A C 1
ATOM 903 O O . ILE A 1 114 ? -17.109 3.957 0.54 1 92.5 114 ILE A O 1
ATOM 907 N N . ASN A 1 115 ? -18.359 3.678 2.387 1 92.56 115 ASN A N 1
ATOM 908 C CA . ASN A 1 115 ? -17.828 4.891 3 1 92.56 115 ASN A CA 1
ATOM 909 C C . ASN A 1 115 ? -16.344 4.77 3.285 1 92.56 115 ASN A C 1
ATOM 911 O O . ASN A 1 115 ? -15.578 5.715 3.068 1 92.56 115 ASN A O 1
ATOM 915 N N . ILE A 1 116 ? -15.938 3.652 3.766 1 92.44 116 ILE A N 1
ATOM 916 C CA . ILE A 1 116 ? -14.523 3.406 3.992 1 92.44 116 ILE A CA 1
ATOM 917 C C . ILE A 1 116 ? -13.766 3.463 2.664 1 92.44 116 ILE A C 1
ATOM 919 O O . ILE A 1 116 ? -12.727 4.117 2.561 1 92.44 116 ILE A O 1
ATOM 923 N N . TYR A 1 117 ? -14.344 2.803 1.674 1 93 117 TYR A N 1
ATOM 924 C CA . TYR A 1 117 ? -13.758 2.82 0.34 1 93 117 TYR A CA 1
ATOM 925 C C . TYR A 1 117 ? -13.602 4.246 -0.17 1 93 117 TYR A C 1
ATOM 927 O O . TYR A 1 117 ? -12.539 4.629 -0.654 1 93 117 TYR A O 1
ATOM 935 N N . ASP A 1 118 ? -14.578 5.012 0.008 1 92 118 ASP A N 1
ATOM 936 C CA . ASP A 1 118 ? -14.57 6.379 -0.501 1 92 118 ASP A CA 1
ATOM 937 C C . ASP A 1 118 ? -13.461 7.203 0.16 1 92 118 ASP A C 1
ATOM 939 O O . ASP A 1 118 ? -12.883 8.086 -0.471 1 92 118 ASP A O 1
ATOM 943 N N . LYS A 1 119 ? -13.195 6.859 1.325 1 90.44 119 LYS A N 1
ATOM 944 C CA . LYS A 1 119 ? -12.164 7.59 2.062 1 90.44 119 LYS A CA 1
ATOM 945 C C . LYS A 1 119 ? -10.773 7.258 1.539 1 90.44 119 LYS A C 1
ATOM 947 O O . LYS A 1 119 ? -9.859 8.086 1.607 1 90.44 119 LYS A O 1
ATOM 952 N N . ILE A 1 120 ? -10.656 6.047 0.984 1 92.5 120 ILE A N 1
ATOM 953 C CA . ILE A 1 120 ? -9.281 5.652 0.672 1 92.5 120 ILE A CA 1
ATOM 954 C C . ILE A 1 120 ? -9.172 5.297 -0.809 1 92.5 120 ILE A C 1
ATOM 956 O O . ILE A 1 120 ? -8.164 4.75 -1.249 1 92.5 120 ILE A O 1
ATOM 960 N N . ARG A 1 121 ? -10.148 5.578 -1.6 1 89.81 121 ARG A N 1
ATOM 961 C CA . ARG A 1 121 ? -10.211 5.133 -2.988 1 89.81 121 ARG A CA 1
ATOM 962 C C . ARG A 1 121 ? -9.047 5.707 -3.799 1 89.81 121 ARG A C 1
ATOM 964 O O . ARG A 1 121 ? -8.586 5.082 -4.758 1 89.81 121 ARG A O 1
ATOM 971 N N . THR A 1 122 ? -8.492 6.805 -3.389 1 84.69 122 THR A N 1
ATOM 972 C CA . THR A 1 122 ? -7.43 7.461 -4.141 1 84.69 122 THR A CA 1
ATOM 973 C C . THR A 1 122 ? -6.141 6.648 -4.066 1 84.69 122 THR A C 1
ATOM 975 O O . THR A 1 122 ? -5.242 6.82 -4.895 1 84.69 122 THR A O 1
ATOM 978 N N . ILE A 1 123 ? -6.047 5.777 -3.055 1 86.25 123 ILE A N 1
ATOM 979 C CA . ILE A 1 123 ? -4.816 5.02 -2.855 1 86.25 123 ILE A CA 1
ATOM 980 C C . ILE A 1 123 ? -5.027 3.566 -3.277 1 86.25 123 ILE A C 1
ATOM 982 O O . ILE A 1 123 ? -4.109 2.748 -3.195 1 86.25 123 ILE A O 1
ATOM 986 N N . LEU A 1 124 ? -6.191 3.189 -3.674 1 88.88 124 LEU A N 1
ATOM 987 C CA . LEU A 1 124 ? -6.523 1.815 -4.035 1 88.88 124 LEU A CA 1
ATOM 988 C C . LEU A 1 124 ? -6.586 1.654 -5.551 1 88.88 124 LEU A C 1
ATOM 990 O O . LEU A 1 124 ? -6.883 2.611 -6.27 1 88.88 124 LEU A O 1
ATOM 994 N N . PRO A 1 125 ? -6.387 0.428 -5.945 1 84.56 125 PRO A N 1
ATOM 995 C CA . PRO A 1 125 ? -6.504 0.161 -7.379 1 84.56 125 PRO A CA 1
ATOM 996 C C . PRO A 1 125 ? -7.949 0.174 -7.867 1 84.56 125 PRO A C 1
ATOM 998 O O . PRO A 1 125 ? -8.203 0.389 -9.055 1 84.56 125 PRO A O 1
ATOM 1001 N N . VAL A 1 126 ? -8.859 -0.149 -7.02 1 89.38 126 VAL A N 1
ATOM 1002 C CA . VAL A 1 126 ? -10.273 -0.087 -7.363 1 89.38 126 VAL A CA 1
ATOM 1003 C C . VAL A 1 126 ? -10.68 1.361 -7.625 1 89.38 126 VAL A C 1
ATOM 1005 O O . VAL A 1 126 ? -10.75 2.17 -6.695 1 89.38 126 VAL A O 1
ATOM 1008 N N . LYS A 1 127 ? -11.031 1.688 -8.789 1 88.06 127 LYS A N 1
ATOM 1009 C CA . LYS A 1 127 ? -11.242 3.064 -9.227 1 88.06 127 LYS A CA 1
ATOM 1010 C C . LYS A 1 127 ? -12.656 3.535 -8.891 1 88.06 127 LYS A C 1
ATOM 1012 O O . LYS A 1 127 ? -12.875 4.711 -8.594 1 88.06 127 LYS A O 1
ATOM 1017 N N . ASP A 1 128 ? -13.523 2.58 -9.039 1 92.31 128 ASP A N 1
ATOM 1018 C CA . ASP A 1 128 ? -14.914 2.99 -8.852 1 92.31 128 ASP A CA 1
ATOM 1019 C C . ASP A 1 128 ? -15.773 1.816 -8.391 1 92.31 128 ASP A C 1
ATOM 1021 O O . ASP A 1 128 ? -15.547 0.674 -8.797 1 92.31 128 ASP A O 1
ATOM 1025 N N . VAL A 1 129 ? -16.625 2.137 -7.488 1 93.62 129 VAL A N 1
ATOM 1026 C CA . VAL A 1 129 ? -17.688 1.221 -7.055 1 93.62 129 VAL A CA 1
ATOM 1027 C C . VAL A 1 129 ? -19.047 1.89 -7.211 1 93.62 129 VAL A C 1
ATOM 1029 O O . VAL A 1 129 ? -19.312 2.916 -6.582 1 93.62 129 VAL A O 1
ATOM 1032 N N . PHE A 1 130 ? -19.812 1.307 -8.016 1 93.25 130 PHE A N 1
ATOM 1033 C CA . PHE A 1 130 ? -21.125 1.854 -8.305 1 93.25 130 PHE A CA 1
ATOM 1034 C C . PHE A 1 130 ? -22.234 0.908 -7.832 1 93.25 130 PHE A C 1
ATOM 1036 O O . PHE A 1 130 ? -22.156 -0.299 -8.078 1 93.25 130 PHE A O 1
ATOM 1043 N N . LEU A 1 131 ? -23.156 1.471 -7.055 1 92.12 131 LEU A N 1
ATOM 1044 C CA . LEU A 1 131 ? -24.297 0.717 -6.57 1 92.12 131 LEU A CA 1
ATOM 1045 C C . LEU A 1 131 ? -25.594 1.25 -7.176 1 92.12 131 LEU A C 1
ATOM 1047 O O . LEU A 1 131 ? -25.812 2.463 -7.203 1 92.12 131 LEU A O 1
ATOM 1051 N N . LYS A 1 132 ? -26.328 0.354 -7.668 1 91.12 132 LYS A N 1
ATOM 1052 C CA . LYS A 1 132 ? -27.641 0.725 -8.188 1 91.12 132 LYS A CA 1
ATOM 1053 C C . LYS A 1 132 ? -28.719 -0.246 -7.715 1 91.12 132 LYS A C 1
ATOM 1055 O O . LYS A 1 132 ? -28.562 -1.464 -7.828 1 91.12 132 LYS A O 1
ATOM 1060 N N . GLN A 1 133 ? -29.703 0.353 -7.051 1 88.44 133 GLN A N 1
ATOM 1061 C CA . GLN A 1 133 ? -30.859 -0.456 -6.676 1 88.44 133 GLN A CA 1
ATOM 1062 C C . GLN A 1 133 ? -31.828 -0.596 -7.84 1 88.44 133 GLN A C 1
ATOM 1064 O O . GLN A 1 133 ? -32.094 0.368 -8.562 1 88.44 133 GLN A O 1
ATOM 1069 N N . ASP A 1 134 ? -32.156 -1.82 -8.102 1 80.19 134 ASP A N 1
ATOM 1070 C CA . ASP A 1 134 ? -33.219 -2.033 -9.102 1 80.19 134 ASP A CA 1
ATOM 1071 C C . ASP A 1 134 ? -34.344 -2.889 -8.539 1 80.19 134 ASP A C 1
ATOM 1073 O O . ASP A 1 134 ? -34.406 -3.115 -7.328 1 80.19 134 ASP A O 1
ATOM 1077 N N . GLU A 1 135 ? -35.344 -3.229 -9.383 1 79.06 135 GLU A N 1
ATOM 1078 C CA . GLU A 1 135 ? -36.531 -3.969 -8.969 1 79.06 135 GLU A CA 1
ATOM 1079 C C . GLU A 1 135 ? -36.156 -5.316 -8.359 1 79.06 135 GLU A C 1
ATOM 1081 O O . GLU A 1 135 ? -36.844 -5.793 -7.434 1 79.06 135 GLU A O 1
ATOM 1086 N N . ASP A 1 136 ? -35.094 -5.848 -8.75 1 79.94 136 ASP A N 1
ATOM 1087 C CA . ASP A 1 136 ? -34.75 -7.227 -8.414 1 79.94 136 ASP A CA 1
ATOM 1088 C C . ASP A 1 136 ? -33.688 -7.277 -7.332 1 79.94 136 ASP A C 1
ATOM 1090 O O . ASP A 1 136 ? -33.344 -8.352 -6.824 1 79.94 136 ASP A O 1
ATOM 1094 N N . GLY A 1 137 ? -33.219 -6.121 -7.051 1 88.31 137 GLY A N 1
ATOM 1095 C CA . GLY A 1 137 ? -32.156 -6.141 -6.039 1 88.31 137 GLY A CA 1
ATOM 1096 C C . GLY A 1 137 ? -31.156 -5.02 -6.203 1 88.31 137 GLY A C 1
ATOM 1097 O O . GLY A 1 137 ? -31.531 -3.879 -6.484 1 88.31 137 GLY A O 1
ATOM 1098 N N . ILE A 1 138 ? -29.953 -5.305 -5.887 1 92.44 138 ILE A N 1
ATOM 1099 C CA . ILE A 1 138 ? -28.875 -4.32 -5.969 1 92.44 138 ILE A CA 1
ATOM 1100 C C . ILE A 1 138 ? -27.828 -4.785 -6.969 1 92.44 138 ILE A C 1
ATOM 1102 O O . ILE A 1 138 ? -27.438 -5.957 -6.965 1 92.44 138 ILE A O 1
ATOM 1106 N N . VAL A 1 139 ? -27.5 -3.92 -7.902 1 94.56 139 VAL A N 1
ATOM 1107 C CA . VAL A 1 139 ? -26.391 -4.16 -8.82 1 94.56 139 VAL A CA 1
ATOM 1108 C C . VAL A 1 139 ? -25.156 -3.396 -8.352 1 94.56 139 VAL A C 1
ATOM 1110 O O . VAL A 1 139 ? -25.219 -2.195 -8.078 1 94.56 139 VAL A O 1
ATOM 1113 N N . ILE A 1 140 ? -24.062 -4.152 -8.188 1 95.25 140 ILE A N 1
ATOM 1114 C CA . ILE A 1 140 ? -22.797 -3.549 -7.812 1 95.25 140 ILE A CA 1
ATOM 1115 C C . ILE A 1 140 ? -21.812 -3.668 -8.969 1 95.25 140 ILE A C 1
ATOM 1117 O O . ILE A 1 140 ? -21.594 -4.762 -9.5 1 95.25 140 ILE A O 1
ATOM 1121 N N . ARG A 1 141 ? -21.266 -2.588 -9.391 1 95.75 141 ARG A N 1
ATOM 1122 C CA . ARG A 1 141 ? -20.219 -2.576 -10.414 1 95.75 141 ARG A CA 1
ATOM 1123 C C . ARG A 1 141 ? -18.906 -2.066 -9.844 1 95.75 141 ARG A C 1
ATOM 1125 O O . ARG A 1 141 ? -18.859 -0.997 -9.234 1 95.75 141 ARG A O 1
ATOM 1132 N N . ILE A 1 142 ? -17.859 -2.854 -9.969 1 95.19 142 ILE A N 1
ATOM 1133 C CA . ILE A 1 142 ? -16.516 -2.5 -9.516 1 95.19 142 ILE A CA 1
ATOM 1134 C C . ILE A 1 142 ? -15.586 -2.369 -10.711 1 95.19 142 ILE A C 1
ATOM 1136 O O . ILE A 1 142 ? -15.555 -3.24 -11.586 1 95.19 142 ILE A O 1
ATOM 1140 N N . THR A 1 143 ? -14.805 -1.247 -10.734 1 93.69 143 THR A N 1
ATOM 1141 C CA . THR A 1 143 ? -13.844 -1.02 -11.812 1 93.69 143 THR A CA 1
ATOM 1142 C C . THR A 1 143 ? -12.438 -0.821 -11.258 1 93.69 143 THR A C 1
ATOM 1144 O O . THR A 1 143 ? -12.258 -0.166 -10.227 1 93.69 143 THR A O 1
ATOM 1147 N N . GLY A 1 144 ? -11.398 -1.428 -11.977 1 86.12 144 GLY A N 1
ATOM 1148 C CA . GLY A 1 144 ? -10 -1.225 -11.609 1 86.12 144 GLY A CA 1
ATOM 1149 C C . GLY A 1 144 ? -9.43 -2.371 -10.797 1 86.12 144 GLY A C 1
ATOM 1150 O O . GLY A 1 144 ? -8.453 -2.193 -10.07 1 86.12 144 GLY A O 1
ATOM 1151 N N . SER A 1 145 ? -9.969 -3.506 -10.844 1 72.62 145 SER A N 1
ATOM 1152 C CA . SER A 1 145 ? -9.586 -4.652 -10.023 1 72.62 145 SER A CA 1
ATOM 1153 C C . SER A 1 145 ? -8.68 -5.605 -10.797 1 72.62 145 SER A C 1
ATOM 1155 O O . SER A 1 145 ? -8.789 -6.824 -10.656 1 72.62 145 SER A O 1
ATOM 1157 N N . GLY A 1 146 ? -7.816 -5.133 -11.625 1 73.81 146 GLY A N 1
ATOM 1158 C CA . GLY A 1 146 ? -6.941 -5.984 -12.414 1 73.81 146 GLY A CA 1
ATOM 1159 C C . GLY A 1 146 ? -7.059 -5.746 -13.906 1 73.81 146 GLY A C 1
ATOM 1160 O O . GLY A 1 146 ? -7.945 -5.02 -14.352 1 73.81 146 GLY A O 1
ATOM 1161 N N . PHE A 1 147 ? -6.168 -6.426 -14.648 1 81.31 147 PHE A N 1
ATOM 1162 C CA . PHE A 1 147 ? -6.156 -6.258 -16.094 1 81.31 147 PHE A CA 1
ATOM 1163 C C . PHE A 1 147 ? -6.52 -7.559 -16.797 1 81.31 147 PHE A C 1
ATOM 1165 O O . PHE A 1 147 ? -7.375 -7.578 -17.688 1 81.31 147 PHE A O 1
ATOM 1172 N N . GLY A 1 148 ? -6 -8.594 -16.375 1 91.56 148 GLY A N 1
ATOM 1173 C CA . GLY A 1 148 ? -6.254 -9.883 -17 1 91.56 148 GLY A CA 1
ATOM 1174 C C . GLY A 1 148 ? -7.488 -10.578 -16.453 1 91.56 148 GLY A C 1
ATOM 1175 O O . GLY A 1 148 ? -8.031 -10.172 -15.43 1 91.56 148 GLY A O 1
ATOM 1176 N N . LEU A 1 149 ? -7.914 -11.609 -17.188 1 94.56 149 LEU A N 1
ATOM 1177 C CA . LEU A 1 149 ? -9.117 -12.344 -16.812 1 94.56 149 LEU A CA 1
ATOM 1178 C C . LEU A 1 149 ? -8.93 -13.039 -15.469 1 94.56 149 LEU A C 1
ATOM 1180 O O . LEU A 1 149 ? -9.805 -12.977 -14.602 1 94.56 149 LEU A O 1
ATOM 1184 N N . GLU A 1 150 ? -7.805 -13.688 -15.266 1 95.75 150 GLU A N 1
ATOM 1185 C CA . GLU A 1 150 ? -7.547 -14.445 -14.047 1 95.75 150 GLU A CA 1
ATOM 1186 C C . GLU A 1 150 ? -7.535 -13.531 -12.82 1 95.75 150 GLU A C 1
ATOM 1188 O O . GLU A 1 150 ? -8.133 -13.852 -11.797 1 95.75 150 GLU A O 1
ATOM 1193 N N . SER A 1 151 ? -6.883 -12.383 -12.977 1 94.88 151 SER A N 1
ATOM 1194 C CA . SER A 1 151 ? -6.809 -11.43 -11.875 1 94.88 151 SER A CA 1
ATOM 1195 C C . SER A 1 151 ? -8.18 -10.852 -11.555 1 94.88 151 SER A C 1
ATOM 1197 O O . SER A 1 151 ? -8.547 -10.703 -10.391 1 94.88 151 SER A O 1
ATOM 1199 N N . THR A 1 152 ? -8.906 -10.516 -12.617 1 96 152 THR A N 1
ATOM 1200 C CA . THR A 1 152 ? -10.25 -9.984 -12.422 1 96 152 THR A CA 1
ATOM 1201 C C . THR A 1 152 ? -11.164 -11.023 -11.789 1 96 152 THR A C 1
ATOM 1203 O O . THR A 1 152 ? -11.992 -10.695 -10.938 1 96 152 THR A O 1
ATOM 1206 N N . THR A 1 153 ? -11.016 -12.242 -12.211 1 96.5 153 THR A N 1
ATOM 1207 C CA . THR A 1 153 ? -11.797 -13.336 -11.641 1 96.5 153 THR A CA 1
ATOM 1208 C C . THR A 1 153 ? -11.461 -13.523 -10.164 1 96.5 153 THR A C 1
ATOM 1210 O O . THR A 1 153 ? -12.359 -13.672 -9.328 1 96.5 153 THR A O 1
ATOM 1213 N N . CYS A 1 154 ? -10.227 -13.484 -9.844 1 96.62 154 CYS A N 1
ATOM 1214 C CA . CYS A 1 154 ? -9.812 -13.586 -8.445 1 96.62 154 CYS A CA 1
ATOM 1215 C C . CYS A 1 154 ? -10.43 -12.477 -7.609 1 96.62 154 CYS A C 1
ATOM 1217 O O . CYS A 1 154 ? -11 -12.734 -6.547 1 96.62 154 CYS A O 1
ATOM 1219 N N . ALA A 1 155 ? -10.289 -11.234 -8.078 1 96.06 155 ALA A N 1
ATOM 1220 C CA . ALA A 1 155 ? -10.875 -10.094 -7.391 1 96.06 155 ALA A CA 1
ATOM 1221 C C . ALA A 1 155 ? -12.383 -10.281 -7.211 1 96.06 155 ALA A C 1
ATOM 1223 O O . ALA A 1 155 ? -12.93 -9.945 -6.156 1 96.06 155 ALA A O 1
ATOM 1224 N N . SER A 1 156 ? -13.031 -10.781 -8.219 1 97 156 SER A N 1
ATOM 1225 C CA . SER A 1 156 ? -14.477 -10.977 -8.148 1 97 156 SER A CA 1
ATOM 1226 C C . SER A 1 156 ? -14.852 -11.992 -7.066 1 97 156 SER A C 1
ATOM 1228 O O . SER A 1 156 ? -15.859 -11.828 -6.379 1 97 156 SER A O 1
ATOM 1230 N N . VAL A 1 157 ? -14.078 -13.008 -6.934 1 97.5 157 VAL A N 1
ATOM 1231 C CA . VAL A 1 157 ? -14.312 -14.016 -5.906 1 97.5 157 VAL A CA 1
ATOM 1232 C C . VAL A 1 157 ? -14.125 -13.398 -4.523 1 97.5 157 VAL A C 1
ATOM 1234 O O . VAL A 1 157 ? -14.93 -13.625 -3.617 1 97.5 157 VAL A O 1
ATOM 1237 N N . ILE A 1 158 ? -13.078 -12.586 -4.355 1 97.12 158 ILE A N 1
ATOM 1238 C CA . ILE A 1 158 ? -12.781 -11.93 -3.086 1 97.12 158 ILE A CA 1
ATOM 1239 C C . ILE A 1 158 ? -13.953 -11.039 -2.68 1 97.12 158 ILE A C 1
ATOM 1241 O O . ILE A 1 158 ? -14.469 -11.148 -1.566 1 97.12 158 ILE A O 1
ATOM 1245 N N . PHE A 1 159 ? -14.391 -10.227 -3.59 1 96.44 159 PHE A N 1
ATOM 1246 C CA . PHE A 1 159 ? -15.461 -9.289 -3.275 1 96.44 159 PHE A CA 1
ATOM 1247 C C . PHE A 1 159 ? -16.781 -10.031 -3.043 1 96.44 159 PHE A C 1
ATOM 1249 O O . PHE A 1 159 ? -17.594 -9.609 -2.219 1 96.44 159 PHE A O 1
ATOM 1256 N N . ARG A 1 160 ? -17.016 -11.07 -3.789 1 96.88 160 ARG A N 1
ATOM 1257 C CA . ARG A 1 160 ? -18.219 -11.883 -3.568 1 96.88 160 ARG A CA 1
ATOM 1258 C C . ARG A 1 160 ? -18.266 -12.406 -2.137 1 96.88 160 ARG A C 1
ATOM 1260 O O . ARG A 1 160 ? -19.297 -12.344 -1.479 1 96.88 160 ARG A O 1
ATOM 1267 N N . LYS A 1 161 ? -17.172 -12.883 -1.659 1 97.31 161 LYS A N 1
ATOM 1268 C CA . LYS A 1 161 ? -17.125 -13.438 -0.311 1 97.31 161 LYS A CA 1
ATOM 1269 C C . LYS A 1 161 ? -17.328 -12.352 0.742 1 97.31 161 LYS A C 1
ATOM 1271 O O . LYS A 1 161 ? -17.922 -12.602 1.789 1 97.31 161 LYS A O 1
ATOM 1276 N N . ILE A 1 162 ? -16.797 -11.172 0.442 1 96.5 162 ILE A N 1
ATOM 1277 C CA . ILE A 1 162 ? -17.062 -10.055 1.347 1 96.5 162 ILE A CA 1
ATOM 1278 C C . ILE A 1 162 ? -18.578 -9.82 1.433 1 96.5 162 ILE A C 1
ATOM 1280 O O . ILE A 1 162 ? -19.125 -9.742 2.529 1 96.5 162 ILE A O 1
ATOM 1284 N N . LEU A 1 163 ? -19.188 -9.75 0.297 1 96 163 LEU A N 1
ATOM 1285 C CA . LEU A 1 163 ? -20.641 -9.523 0.252 1 96 163 LEU A CA 1
ATOM 1286 C C . LEU A 1 163 ? -21.375 -10.633 0.982 1 96 163 LEU A C 1
ATOM 1288 O O . LEU A 1 163 ? -22.281 -10.359 1.781 1 96 163 LEU A O 1
ATOM 1292 N N . GLU A 1 164 ? -21.016 -11.828 0.764 1 96.25 164 GLU A N 1
ATOM 1293 C CA . GLU A 1 164 ? -21.688 -12.977 1.377 1 96.25 164 GLU A CA 1
ATOM 1294 C C . GLU A 1 164 ? -21.516 -12.969 2.893 1 96.25 164 GLU A C 1
ATOM 1296 O O . GLU A 1 164 ? -22.438 -13.289 3.631 1 96.25 164 GLU A O 1
ATOM 1301 N N . GLU A 1 165 ? -20.344 -12.594 3.348 1 95.56 165 GLU A N 1
ATOM 1302 C CA . GLU A 1 165 ? -20.078 -12.523 4.781 1 95.56 165 GLU A CA 1
ATOM 1303 C C . GLU A 1 165 ? -20.938 -11.453 5.449 1 95.56 165 GLU A C 1
ATOM 1305 O O . GLU A 1 165 ? -21.234 -11.539 6.641 1 95.56 165 GLU A O 1
ATOM 1310 N N . TYR A 1 166 ? -21.297 -10.508 4.691 1 94.12 166 TYR A N 1
ATOM 1311 C CA . TYR A 1 166 ? -22.172 -9.461 5.219 1 94.12 166 TYR A CA 1
ATOM 1312 C C . TYR A 1 166 ? -23.641 -9.82 5.031 1 94.12 166 TYR A C 1
ATOM 1314 O O . TYR A 1 166 ? -24.516 -8.992 5.254 1 94.12 166 TYR A O 1
ATOM 1322 N N . GLY A 1 167 ? -23.906 -11.023 4.523 1 92.25 167 GLY A N 1
ATOM 1323 C CA . GLY A 1 167 ? -25.266 -11.555 4.508 1 92.25 167 GLY A CA 1
ATOM 1324 C C . GLY A 1 167 ? -25.953 -11.383 3.17 1 92.25 167 GLY A C 1
ATOM 1325 O O . GLY A 1 167 ? -27.156 -11.641 3.047 1 92.25 167 GLY A O 1
ATOM 1326 N N . PHE A 1 168 ? -25.219 -10.977 2.186 1 92.62 168 PHE A N 1
ATOM 1327 C CA . PHE A 1 168 ? -25.828 -10.805 0.873 1 92.62 168 PHE A CA 1
ATOM 1328 C C . PHE A 1 168 ? -25.766 -12.102 0.07 1 92.62 168 PHE A C 1
ATOM 1330 O O . PHE A 1 168 ? -24.797 -12.859 0.193 1 92.62 168 PHE A O 1
ATOM 1337 N N . ARG A 1 169 ? -26.828 -12.305 -0.601 1 93.75 169 ARG A N 1
ATOM 1338 C CA . ARG A 1 169 ? -26.828 -13.398 -1.563 1 93.75 169 ARG A CA 1
ATOM 1339 C C . ARG A 1 169 ? -26.484 -12.898 -2.963 1 93.75 169 ARG A C 1
ATOM 1341 O O . ARG A 1 169 ? -27.219 -12.109 -3.549 1 93.75 169 ARG A O 1
ATOM 1348 N N . VAL A 1 170 ? -25.406 -13.414 -3.496 1 94.88 170 VAL A N 1
ATOM 1349 C CA . VAL A 1 170 ? -24.953 -13.008 -4.824 1 94.88 170 VAL A CA 1
ATOM 1350 C C . VAL A 1 170 ? -25.516 -13.9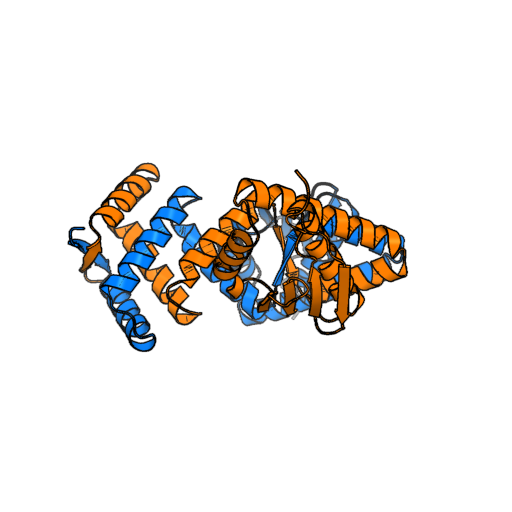69 -5.871 1 94.88 170 VAL A C 1
ATOM 1352 O O . VAL A 1 170 ? -25.109 -15.133 -5.93 1 94.88 170 VAL A O 1
ATOM 1355 N N . ASN A 1 171 ? -26.312 -13.492 -6.73 1 92.94 171 ASN A N 1
ATOM 1356 C CA . ASN A 1 171 ? -27 -14.32 -7.707 1 92.94 171 ASN A CA 1
ATOM 1357 C C . ASN A 1 171 ? -26.203 -14.461 -9 1 92.94 171 ASN A C 1
ATOM 1359 O O . ASN A 1 171 ? -26.25 -15.492 -9.664 1 92.94 171 ASN A O 1
ATOM 1363 N N . GLN A 1 172 ? -25.594 -13.406 -9.32 1 93.81 172 GLN A N 1
ATOM 1364 C CA . GLN A 1 172 ? -24.828 -13.383 -10.562 1 93.81 172 GLN A CA 1
ATOM 1365 C C . GLN A 1 172 ? -23.531 -12.594 -10.383 1 93.81 172 GLN A C 1
ATOM 1367 O O . GLN A 1 172 ? -23.516 -11.562 -9.711 1 93.81 172 GLN A O 1
ATOM 1372 N N . VAL A 1 173 ? -22.516 -13.148 -10.977 1 95.5 173 VAL A N 1
ATOM 1373 C CA . VAL A 1 173 ? -21.234 -12.469 -11.008 1 95.5 173 VAL A CA 1
ATOM 1374 C C . VAL A 1 173 ? -20.672 -12.5 -12.422 1 95.5 173 VAL A C 1
ATOM 1376 O O . VAL A 1 173 ? -20.734 -13.523 -13.102 1 95.5 173 VAL A O 1
ATOM 1379 N N . SER A 1 174 ? -20.266 -11.391 -12.859 1 95.81 174 SER A N 1
ATOM 1380 C CA . SER A 1 174 ? -19.531 -11.305 -14.125 1 95.81 174 SER A CA 1
ATOM 1381 C C . SER A 1 174 ? -18.203 -10.57 -13.945 1 95.81 174 SER A C 1
ATOM 1383 O O . SER A 1 174 ? -18.172 -9.469 -13.406 1 95.81 174 SER A O 1
ATOM 1385 N N . ALA A 1 175 ? -17.156 -11.25 -14.328 1 95.19 175 ALA A N 1
ATOM 1386 C CA . ALA A 1 175 ? -15.828 -10.656 -14.336 1 95.19 175 ALA A CA 1
ATOM 1387 C C . ALA A 1 175 ? -15.266 -10.594 -15.758 1 95.19 175 ALA A C 1
ATOM 1389 O O . ALA A 1 175 ? -15.156 -11.617 -16.438 1 95.19 175 ALA A O 1
ATOM 1390 N N . THR A 1 176 ? -14.945 -9.422 -16.234 1 94 176 THR A N 1
ATOM 1391 C CA . THR A 1 176 ? -14.406 -9.25 -17.578 1 94 176 THR A CA 1
ATOM 1392 C C . THR A 1 176 ? -12.984 -8.711 -17.516 1 94 176 THR A C 1
ATOM 1394 O O . THR A 1 176 ? -12.633 -7.957 -16.609 1 94 176 THR A O 1
ATOM 1397 N N . PRO A 1 177 ? -12.219 -9.102 -18.562 1 90.12 177 PRO A N 1
ATOM 1398 C CA . PRO A 1 177 ? -10.883 -8.5 -18.609 1 90.12 177 PRO A CA 1
ATOM 1399 C C . PRO A 1 177 ? -10.922 -6.977 -18.594 1 90.12 177 PRO A C 1
ATOM 1401 O O . PRO A 1 177 ? -11.859 -6.371 -19.125 1 90.12 177 PRO A O 1
ATOM 1404 N N . GLY A 1 178 ? -9.969 -6.402 -17.953 1 87.06 178 GLY A N 1
ATOM 1405 C CA . GLY A 1 178 ? -9.922 -4.957 -17.797 1 87.06 178 GLY A CA 1
ATOM 1406 C C . GLY A 1 178 ? -10.375 -4.492 -16.422 1 87.06 178 GLY A C 1
ATOM 1407 O O . GLY A 1 178 ? -10.5 -3.289 -16.188 1 87.06 178 GLY A O 1
ATOM 1408 N N . GLY A 1 179 ? -10.711 -5.449 -15.555 1 91.94 179 GLY A N 1
ATOM 1409 C CA . GLY A 1 179 ? -10.961 -5.137 -14.156 1 91.94 179 GLY A CA 1
ATOM 1410 C C . GLY A 1 179 ? -12.383 -4.691 -13.883 1 91.94 179 GLY A C 1
ATOM 1411 O O . GLY A 1 179 ? -12.617 -3.838 -13.023 1 91.94 179 GLY A O 1
ATOM 1412 N N . ILE A 1 180 ? -13.312 -5.156 -14.688 1 94.19 180 ILE A N 1
ATOM 1413 C CA . ILE A 1 180 ? -14.711 -4.82 -14.469 1 94.19 180 ILE A CA 1
ATOM 1414 C C . ILE A 1 180 ? -15.445 -6.023 -13.883 1 94.19 180 ILE A C 1
ATOM 1416 O O . ILE A 1 180 ? -15.406 -7.121 -14.445 1 94.19 180 ILE A O 1
ATOM 1420 N N . ILE A 1 181 ? -16.094 -5.801 -12.805 1 96.38 181 ILE A N 1
ATOM 1421 C CA . ILE A 1 181 ? -16.875 -6.836 -12.125 1 96.38 181 ILE A CA 1
ATOM 1422 C C . ILE A 1 181 ? -18.297 -6.336 -11.883 1 96.38 181 ILE A C 1
ATOM 1424 O O . ILE A 1 181 ? -18.484 -5.199 -11.438 1 96.38 181 ILE A O 1
ATOM 1428 N N . VAL A 1 182 ? -19.25 -7.156 -12.156 1 95.94 182 VAL A N 1
ATOM 1429 C CA . VAL A 1 182 ? -20.656 -6.824 -11.898 1 95.94 182 VAL A CA 1
ATOM 1430 C C . VAL A 1 182 ? -21.297 -7.922 -11.055 1 95.94 182 VAL A C 1
ATOM 1432 O O . VAL A 1 182 ? -21.172 -9.109 -11.359 1 95.94 182 VAL A O 1
ATOM 1435 N N . TYR A 1 183 ? -21.891 -7.473 -10.008 1 95.81 183 TYR A N 1
ATOM 1436 C CA . TYR A 1 183 ? -22.656 -8.367 -9.148 1 95.81 183 TYR A CA 1
ATOM 1437 C C . TYR A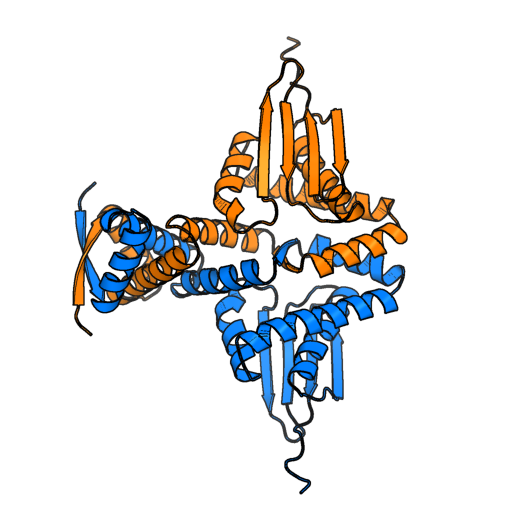 1 183 ? -24.141 -8.031 -9.195 1 95.81 183 TYR A C 1
ATOM 1439 O O . TYR A 1 183 ? -24.516 -6.859 -9.25 1 95.81 183 TYR A O 1
ATOM 1447 N N . LYS A 1 184 ? -24.969 -9.016 -9.094 1 94.38 184 LYS A N 1
ATOM 1448 C CA . LYS A 1 184 ? -26.391 -8.875 -8.797 1 94.38 184 LYS A CA 1
ATOM 1449 C C . LYS A 1 184 ? -26.734 -9.57 -7.484 1 94.38 184 LYS A C 1
ATOM 1451 O O . LYS A 1 184 ? -26.5 -10.766 -7.324 1 94.38 184 LYS A O 1
ATOM 1456 N N . ILE A 1 185 ? -27.219 -8.734 -6.586 1 92.75 185 ILE A N 1
ATOM 1457 C CA . ILE A 1 185 ? -27.562 -9.234 -5.262 1 92.75 185 ILE A CA 1
ATOM 1458 C C . ILE A 1 185 ? -29.078 -9.172 -5.059 1 92.75 185 ILE A C 1
ATOM 1460 O O . ILE A 1 185 ? -29.719 -8.211 -5.469 1 92.75 185 ILE A O 1
ATOM 1464 N N . ALA A 1 186 ? -29.656 -10.336 -4.52 1 82.94 186 ALA A N 1
ATOM 1465 C CA . ALA A 1 186 ? -31.078 -10.359 -4.234 1 82.94 186 ALA A CA 1
ATOM 1466 C C . ALA A 1 186 ? -31.406 -9.617 -2.941 1 82.94 186 ALA A C 1
ATOM 1468 O O . ALA A 1 186 ? -30.578 -9.586 -2.02 1 82.94 186 ALA A O 1
ATOM 1469 N N . LEU A 1 187 ? -32.344 -8.758 -2.951 1 68.44 187 LEU A N 1
ATOM 1470 C CA . LEU A 1 187 ? -32.844 -8.18 -1.705 1 68.44 187 LEU A CA 1
ATOM 1471 C C . LEU A 1 187 ? -33.562 -9.227 -0.856 1 68.44 187 LEU A C 1
ATOM 1473 O O . LEU A 1 187 ? -34.188 -10.148 -1.391 1 68.44 187 LEU A O 1
ATOM 1477 N N . LEU A 1 188 ? -32.969 -9.648 0.133 1 54.03 188 LEU A N 1
ATOM 1478 C CA . LEU A 1 188 ? -33.719 -10.57 0.981 1 54.03 188 LEU A CA 1
ATOM 1479 C C . LEU A 1 188 ? -35.188 -10.133 1.105 1 54.03 188 LEU A C 1
ATOM 1481 O O . LEU A 1 188 ? -35.469 -8.938 1.22 1 54.03 188 LEU A O 1
ATOM 1485 N N . SER A 1 189 ? -36.031 -10.891 0.554 1 47.34 189 SER A N 1
ATOM 1486 C CA . SER A 1 189 ? -37.438 -10.664 0.826 1 47.34 189 SER A CA 1
ATOM 1487 C C . SER A 1 189 ? -37.688 -10.383 2.305 1 47.34 189 SER A C 1
ATOM 1489 O O . SER A 1 189 ? -37.125 -11.055 3.172 1 47.34 189 SER A O 1
ATOM 1491 N N . ALA A 1 190 ? -38.188 -9.227 2.855 1 39.53 190 ALA A N 1
ATOM 1492 C CA . ALA A 1 190 ? -38.906 -9.07 4.129 1 39.53 190 ALA A CA 1
ATOM 1493 C C . ALA A 1 190 ? -39.75 -10.297 4.434 1 39.53 190 ALA A C 1
ATOM 1495 O O . ALA A 1 190 ? -40.594 -10.266 5.344 1 39.53 190 ALA A O 1
ATOM 1496 N N . LYS A 1 191 ? -40 -11.203 3.688 1 34.06 191 LYS A N 1
ATOM 1497 C CA . LYS A 1 191 ? -41.25 -11.922 4.023 1 34.06 191 LYS A CA 1
ATOM 1498 C C . LYS A 1 191 ? -41.156 -12.516 5.426 1 34.06 191 LYS A C 1
ATOM 1500 O O . LYS A 1 191 ? -42.188 -12.609 6.121 1 34.06 191 LYS A O 1
ATOM 1505 N N . GLU A 1 192 ? -40.531 -13.898 5.777 1 30.44 192 GLU A N 1
ATOM 1506 C CA . GLU A 1 192 ? -41.375 -14.93 6.352 1 30.44 192 GLU A CA 1
ATOM 1507 C C . GLU A 1 192 ? -41.375 -14.867 7.879 1 30.44 192 GLU A C 1
ATOM 1509 O O . GLU A 1 192 ? -40.312 -14.969 8.508 1 30.44 192 GLU A O 1
ATOM 1514 N N . PRO A 1 193 ? -42.469 -14.453 8.516 1 33.88 193 PRO A N 1
ATOM 1515 C CA . PRO A 1 193 ? -42.75 -14.828 9.898 1 33.88 193 PRO A CA 1
ATOM 1516 C C . PRO A 1 193 ? -42.469 -16.312 10.18 1 33.88 193 PRO A C 1
ATOM 1518 O O . PRO A 1 193 ? -42.562 -17.141 9.273 1 33.88 193 PRO A O 1
ATOM 1521 N N . MET B 1 1 ? -17.375 26.312 17.891 1 62.25 1 MET B N 1
ATOM 1522 C CA . MET B 1 1 ? -16.094 25.984 18.5 1 62.25 1 MET B CA 1
ATOM 1523 C C . MET B 1 1 ? -15.07 27.094 18.266 1 62.25 1 MET B C 1
ATOM 1525 O O . MET B 1 1 ? -15.172 27.844 17.281 1 62.25 1 MET B O 1
ATOM 1529 N N . GLY B 1 2 ? -14.211 27.547 19.344 1 85.38 2 GLY B N 1
ATOM 1530 C CA . GLY B 1 2 ? -13.445 28.781 19.312 1 85.38 2 GLY B CA 1
ATOM 1531 C C . GLY B 1 2 ? -12.211 28.703 18.438 1 85.38 2 GLY B C 1
ATOM 1532 O O . GLY B 1 2 ? -11.789 27.609 18.047 1 85.38 2 GLY B O 1
ATOM 1533 N N . ARG B 1 3 ? -11.922 29.828 17.828 1 92.94 3 ARG B N 1
ATOM 1534 C CA . ARG B 1 3 ? -10.719 30 17.016 1 92.94 3 ARG B CA 1
ATOM 1535 C C . ARG B 1 3 ? -9.555 30.484 17.875 1 92.94 3 ARG B C 1
ATOM 1537 O O . ARG B 1 3 ? -9.727 31.328 18.75 1 92.94 3 ARG B O 1
ATOM 1544 N N . ILE B 1 4 ? -8.375 29.812 17.688 1 95.94 4 ILE B N 1
ATOM 1545 C CA . ILE B 1 4 ? -7.172 30.266 18.375 1 95.94 4 ILE B CA 1
ATOM 1546 C C . ILE B 1 4 ? -6.027 30.422 17.375 1 95.94 4 ILE B C 1
ATOM 1548 O O . ILE B 1 4 ? -6.109 29.922 16.25 1 95.94 4 ILE B O 1
ATOM 1552 N N . ASN B 1 5 ? -5.02 31.156 17.828 1 95.75 5 ASN B N 1
ATOM 1553 C CA . ASN B 1 5 ? -3.848 31.359 16.969 1 95.75 5 ASN B CA 1
ATOM 1554 C C . ASN B 1 5 ? -2.693 30.453 17.391 1 95.75 5 ASN B C 1
ATOM 1556 O O . ASN B 1 5 ? -2.422 30.297 18.578 1 95.75 5 ASN B O 1
ATOM 1560 N N . ILE B 1 6 ? -2.148 29.844 16.359 1 96.31 6 ILE B N 1
ATOM 1561 C CA . ILE B 1 6 ? -0.974 29.016 16.625 1 96.31 6 ILE B CA 1
ATOM 1562 C C . ILE B 1 6 ? 0.197 29.5 15.773 1 96.31 6 ILE B C 1
ATOM 1564 O O . ILE B 1 6 ? -0.001 30 14.664 1 96.31 6 ILE B O 1
ATOM 1568 N N . ALA B 1 7 ? 1.405 29.359 16.344 1 96.94 7 ALA B N 1
ATOM 1569 C CA . ALA B 1 7 ? 2.611 29.812 15.656 1 96.94 7 ALA B CA 1
ATOM 1570 C C . ALA B 1 7 ? 3.078 28.781 14.633 1 96.94 7 ALA B C 1
ATOM 1572 O O . ALA B 1 7 ? 3.016 27.578 14.891 1 96.94 7 ALA B O 1
ATOM 1573 N N . ALA B 1 8 ? 3.527 29.25 13.461 1 97.56 8 ALA B N 1
ATOM 1574 C CA . ALA B 1 8 ? 4.07 28.391 12.406 1 97.56 8 ALA B CA 1
ATOM 1575 C C . ALA B 1 8 ? 5.133 29.125 11.594 1 97.56 8 ALA B C 1
ATOM 1577 O O . ALA B 1 8 ? 5.262 30.359 11.688 1 97.56 8 ALA B O 1
ATOM 1578 N N . ASP B 1 9 ? 5.938 28.375 10.906 1 97.69 9 ASP B N 1
ATOM 1579 C CA . ASP B 1 9 ? 6.973 28.938 10.039 1 97.69 9 ASP B CA 1
ATOM 1580 C C . ASP B 1 9 ? 6.363 29.75 8.898 1 97.69 9 ASP B C 1
ATOM 1582 O O . ASP B 1 9 ? 5.469 29.266 8.195 1 97.69 9 ASP B O 1
ATOM 1586 N N . GLU B 1 10 ? 6.883 30.953 8.727 1 97.44 10 GLU B N 1
ATOM 1587 C CA . GLU B 1 10 ? 6.32 31.891 7.766 1 97.44 10 GLU B CA 1
ATOM 1588 C C . GLU B 1 10 ? 6.402 31.344 6.344 1 97.44 10 GLU B C 1
ATOM 1590 O O . GLU B 1 10 ? 5.441 31.453 5.578 1 97.44 10 GLU B O 1
ATOM 1595 N N . LYS B 1 11 ? 7.484 30.797 6.02 1 97.19 11 LYS B N 1
ATOM 1596 C CA . LYS B 1 11 ? 7.676 30.281 4.668 1 97.19 11 LYS B CA 1
ATOM 1597 C C . LYS B 1 11 ? 6.703 29.141 4.375 1 97.19 11 LYS B C 1
ATOM 1599 O O . LYS B 1 11 ? 6.105 29.094 3.299 1 97.19 11 LYS B O 1
ATOM 1604 N N . LEU B 1 12 ? 6.512 28.266 5.324 1 97.38 12 LEU B N 1
ATOM 1605 C CA . LEU B 1 12 ? 5.609 27.125 5.16 1 97.38 12 LEU B CA 1
ATOM 1606 C C . LEU B 1 12 ? 4.168 27.609 5.008 1 97.38 12 LEU B C 1
ATOM 1608 O O . LEU B 1 12 ? 3.42 27.062 4.184 1 97.38 12 LEU B O 1
ATOM 1612 N N . VAL B 1 13 ? 3.852 28.578 5.805 1 97.88 13 VAL B N 1
ATOM 1613 C CA . VAL B 1 13 ? 2.492 29.094 5.754 1 97.88 13 VAL B CA 1
ATOM 1614 C C . VAL B 1 13 ? 2.23 29.734 4.391 1 97.88 13 VAL B C 1
ATOM 1616 O O . VAL B 1 13 ? 1.153 29.562 3.816 1 97.88 13 VAL B O 1
ATOM 1619 N N . LYS B 1 14 ? 3.189 30.422 3.877 1 97.69 14 LYS B N 1
ATOM 1620 C CA . LYS B 1 14 ? 3.049 31.047 2.559 1 97.69 14 LYS B CA 1
ATOM 1621 C C . LYS B 1 14 ? 2.879 29.984 1.476 1 97.69 14 LYS B C 1
ATOM 1623 O O . LYS B 1 14 ? 2.074 30.141 0.557 1 97.69 14 LYS B O 1
ATOM 1628 N N . GLU B 1 15 ? 3.598 28.938 1.562 1 97.94 15 GLU B N 1
ATOM 1629 C CA . GLU B 1 15 ? 3.459 27.828 0.625 1 97.94 15 GLU B CA 1
ATOM 1630 C C . GLU B 1 15 ? 2.072 27.203 0.717 1 97.94 15 GLU B C 1
ATOM 1632 O O . GLU B 1 15 ? 1.456 26.891 -0.305 1 97.94 15 GLU B O 1
ATOM 1637 N N . LEU B 1 16 ? 1.634 27 1.929 1 98 16 LEU B N 1
ATOM 1638 C CA . LEU B 1 16 ? 0.303 26.438 2.125 1 98 16 LEU B CA 1
ATOM 1639 C C . LEU B 1 16 ? -0.764 27.328 1.507 1 98 16 LEU B C 1
ATOM 1641 O O . LEU B 1 16 ? -1.689 26.844 0.854 1 98 16 LEU B O 1
ATOM 1645 N N . GLU B 1 17 ? -0.574 28.609 1.722 1 97.81 17 GLU B N 1
ATOM 1646 C CA . GLU B 1 17 ? -1.519 29.578 1.177 1 97.81 17 GLU B CA 1
ATOM 1647 C C . GLU B 1 17 ? -1.583 29.484 -0.346 1 97.81 17 GLU B C 1
ATOM 1649 O O . GLU B 1 17 ? -2.668 29.516 -0.929 1 97.81 17 GLU B O 1
ATOM 1654 N N . GLN B 1 18 ? -0.497 29.375 -0.948 1 97.69 18 GLN B N 1
ATOM 1655 C CA . GLN B 1 18 ? -0.427 29.281 -2.402 1 97.69 18 GLN B CA 1
ATOM 1656 C C . GLN B 1 18 ? -1.139 28.031 -2.908 1 97.69 18 GLN B C 1
ATOM 1658 O O . GLN B 1 18 ? -1.952 28.109 -3.83 1 97.69 18 GLN B O 1
ATOM 1663 N N . GLU B 1 19 ? -0.854 26.859 -2.285 1 97.44 19 GLU B N 1
ATOM 1664 C CA . GLU B 1 19 ? -1.465 25.609 -2.715 1 97.44 19 GLU B CA 1
ATOM 1665 C C . GLU B 1 19 ? -2.963 25.609 -2.428 1 97.44 19 GLU B C 1
ATOM 1667 O O . GLU B 1 19 ? -3.752 25.094 -3.229 1 97.44 19 GLU B O 1
ATOM 1672 N N . ALA B 1 20 ? -3.33 26.156 -1.275 1 97.25 20 ALA B N 1
ATOM 1673 C CA . ALA B 1 20 ? -4.738 26.234 -0.903 1 97.25 20 ALA B CA 1
ATOM 1674 C C . ALA B 1 20 ? -5.531 27.062 -1.91 1 97.25 20 ALA B C 1
ATOM 1676 O O . ALA B 1 20 ? -6.617 26.656 -2.334 1 97.25 20 ALA B O 1
ATOM 1677 N N . LYS B 1 21 ? -4.984 28.156 -2.299 1 96.75 21 LYS B N 1
ATOM 1678 C CA . LYS B 1 21 ? -5.633 29.047 -3.262 1 96.75 21 LYS B CA 1
ATOM 1679 C C . LYS B 1 21 ? -5.84 28.344 -4.602 1 96.75 21 LYS B C 1
ATOM 1681 O O . LYS B 1 21 ? -6.906 28.453 -5.207 1 96.75 21 LYS B O 1
ATOM 1686 N N . LYS B 1 22 ? -4.844 27.656 -5.035 1 96 22 LYS B N 1
ATOM 1687 C CA . LYS B 1 22 ? -4.918 26.922 -6.293 1 96 22 LYS B CA 1
ATOM 1688 C C . LYS B 1 22 ? -6.082 25.938 -6.289 1 96 22 LYS B C 1
ATOM 1690 O O . LYS B 1 22 ? -6.688 25.672 -7.332 1 96 22 LYS B O 1
ATOM 1695 N N . LYS B 1 23 ? -6.34 25.406 -5.047 1 95.12 23 LYS B N 1
ATOM 1696 C CA . LYS B 1 23 ? -7.312 24.328 -4.953 1 95.12 23 LYS B CA 1
ATOM 1697 C C . LYS B 1 23 ? -8.648 24.828 -4.414 1 95.12 23 LYS B C 1
ATOM 1699 O O . LYS B 1 23 ? -9.57 24.031 -4.199 1 95.12 23 LYS B O 1
ATOM 1704 N N . GLY B 1 24 ? -8.734 26.062 -4.051 1 94.94 24 GLY B N 1
ATOM 1705 C CA . GLY B 1 24 ? -9.984 26.688 -3.645 1 94.94 24 GLY B CA 1
ATOM 1706 C C . GLY B 1 24 ? -1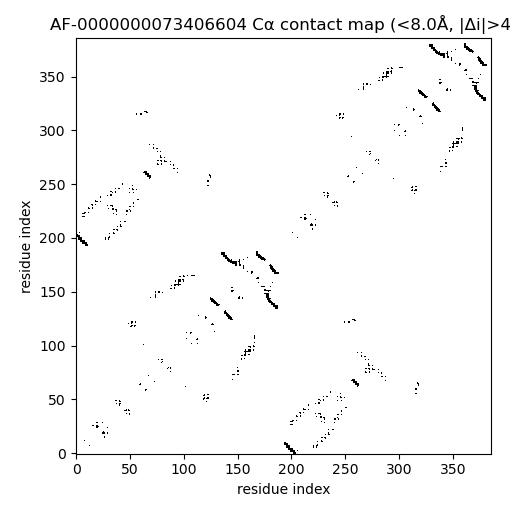0.305 26.484 -2.174 1 94.94 24 GLY B C 1
ATOM 1707 O O . GLY B 1 24 ? -11.469 26.484 -1.776 1 94.94 24 GLY B O 1
ATOM 1708 N N . TYR B 1 25 ? -9.305 26.25 -1.394 1 96.31 25 TYR B N 1
ATOM 1709 C CA . TYR B 1 25 ? -9.508 26.094 0.043 1 96.31 25 TYR B CA 1
ATOM 1710 C C . TYR B 1 25 ? -9.211 27.391 0.784 1 96.31 25 TYR B C 1
ATOM 1712 O O . TYR B 1 25 ? -8.383 28.188 0.339 1 96.31 25 TYR B O 1
ATOM 1720 N N . THR B 1 26 ? -9.914 27.531 1.891 1 96.38 26 THR B N 1
ATOM 1721 C CA . THR B 1 26 ? -9.508 28.594 2.805 1 96.38 26 THR B CA 1
ATOM 1722 C C . THR B 1 26 ? -8.352 28.141 3.689 1 96.38 26 THR B C 1
ATOM 1724 O O . THR B 1 26 ? -8.203 26.953 3.961 1 96.38 26 THR B O 1
ATOM 1727 N N . MET B 1 27 ? -7.633 29.062 4.156 1 96.69 27 MET B N 1
ATOM 1728 C CA . MET B 1 27 ? -6.527 28.766 5.059 1 96.69 27 MET B CA 1
ATOM 1729 C C . MET B 1 27 ? -7.031 28.094 6.332 1 96.69 27 MET B C 1
ATOM 1731 O O . MET B 1 27 ? -6.398 27.156 6.836 1 96.69 27 MET B O 1
ATOM 1735 N N . TYR B 1 28 ? -8.094 28.578 6.832 1 96.88 28 TYR B N 1
ATOM 1736 C CA . TYR B 1 28 ? -8.664 28.016 8.047 1 96.88 28 TYR B CA 1
ATOM 1737 C C . TYR B 1 28 ? -9.008 26.547 7.852 1 96.88 28 TYR B C 1
ATOM 1739 O O . TYR B 1 28 ? -8.695 25.703 8.695 1 96.88 28 TYR B O 1
ATOM 1747 N N . ALA B 1 29 ? -9.555 26.219 6.762 1 96 29 ALA B N 1
ATOM 1748 C CA . ALA B 1 29 ? -9.977 24.859 6.469 1 96 29 ALA B CA 1
ATOM 1749 C C . ALA B 1 29 ? -8.773 23.922 6.316 1 96 29 ALA B C 1
ATOM 1751 O O . ALA B 1 29 ? -8.719 22.859 6.941 1 96 29 ALA B O 1
ATOM 1752 N N . VAL B 1 30 ? -7.789 24.297 5.5 1 97.12 30 VAL B N 1
ATOM 1753 C CA . VAL B 1 30 ? -6.656 23.422 5.219 1 97.12 30 VAL B CA 1
ATOM 1754 C C . VAL B 1 30 ? -5.789 23.281 6.465 1 97.12 30 VAL B C 1
ATOM 1756 O O . VAL B 1 30 ? -5.195 22.219 6.703 1 97.12 30 VAL B O 1
ATOM 1759 N N . THR B 1 31 ? -5.738 24.359 7.258 1 97.38 31 THR B N 1
ATOM 1760 C CA . THR B 1 31 ? -4.988 24.297 8.508 1 97.38 31 THR B CA 1
ATOM 1761 C C . THR B 1 31 ? -5.609 23.281 9.461 1 97.38 31 THR B C 1
ATOM 1763 O O . THR B 1 31 ? -4.906 22.453 10.031 1 97.38 31 THR B O 1
ATOM 1766 N N . ASN B 1 32 ? -6.871 23.359 9.586 1 97.31 32 ASN B N 1
ATOM 1767 C CA . ASN B 1 32 ? -7.555 22.438 10.484 1 97.31 32 ASN B CA 1
ATOM 1768 C C . ASN B 1 32 ? -7.434 20.984 10.016 1 97.31 32 ASN B C 1
ATOM 1770 O O . ASN B 1 32 ? -7.293 20.078 10.828 1 97.31 32 ASN B O 1
ATOM 1774 N N . LEU B 1 33 ? -7.469 20.797 8.688 1 96.56 33 LEU B N 1
ATOM 1775 C CA . LEU B 1 33 ? -7.281 19.453 8.148 1 96.56 33 LEU B CA 1
ATOM 1776 C C . LEU B 1 33 ? -5.867 18.938 8.422 1 96.56 33 LEU B C 1
ATOM 1778 O O . LEU B 1 33 ? -5.676 17.781 8.766 1 96.56 33 LEU B O 1
ATOM 1782 N N . ALA B 1 34 ? -4.938 19.812 8.281 1 97 34 ALA B N 1
ATOM 1783 C CA . ALA B 1 34 ? -3.547 19.453 8.562 1 97 34 ALA B CA 1
ATOM 1784 C C . ALA B 1 34 ? -3.363 19.062 10.023 1 97 34 ALA B C 1
ATOM 1786 O O . ALA B 1 34 ? -2.721 18.047 10.32 1 97 34 ALA B O 1
ATOM 1787 N N . ILE B 1 35 ? -3.963 19.844 10.898 1 97.56 35 ILE B N 1
ATOM 1788 C CA . ILE B 1 35 ? -3.838 19.594 12.328 1 97.56 35 ILE B CA 1
ATOM 1789 C C . ILE B 1 35 ? -4.539 18.281 12.688 1 97.56 35 ILE B C 1
ATOM 1791 O O . ILE B 1 35 ? -3.994 17.469 13.43 1 97.56 35 ILE B O 1
ATOM 1795 N N . GLN B 1 36 ? -5.66 18.109 12.156 1 97 36 GLN B N 1
ATOM 1796 C CA . GLN B 1 36 ? -6.391 16.875 12.406 1 97 36 GLN B CA 1
ATOM 1797 C C . GLN B 1 36 ? -5.574 15.656 11.969 1 97 36 GLN B C 1
ATOM 1799 O O . GLN B 1 36 ? -5.504 14.664 12.688 1 97 36 GLN B O 1
ATOM 1804 N N . ALA B 1 37 ? -5.027 15.75 10.75 1 95.56 37 ALA B N 1
ATOM 1805 C CA . ALA B 1 37 ? -4.207 14.656 10.234 1 95.56 37 ALA B CA 1
ATOM 1806 C C . ALA B 1 37 ? -3.021 14.383 11.156 1 95.56 37 ALA B C 1
ATOM 1808 O O . ALA B 1 37 ? -2.682 13.219 11.406 1 95.56 37 ALA B O 1
ATOM 1809 N N . MET B 1 38 ? -2.439 15.414 11.68 1 96.62 38 MET B N 1
ATOM 1810 C CA . MET B 1 38 ? -1.284 15.25 12.555 1 96.62 38 MET B CA 1
ATOM 1811 C C . MET B 1 38 ? -1.692 14.609 13.883 1 96.62 38 MET B C 1
ATOM 1813 O O . MET B 1 38 ? -0.978 13.758 14.406 1 96.62 38 MET B O 1
ATOM 1817 N N . VAL B 1 39 ? -2.838 15.016 14.414 1 97.12 39 VAL B N 1
ATOM 1818 C CA . VAL B 1 39 ? -3.35 14.398 15.633 1 97.12 39 VAL B CA 1
ATOM 1819 C C . VAL B 1 39 ? -3.482 12.891 15.43 1 97.12 39 VAL B C 1
ATOM 1821 O O . VAL B 1 39 ? -2.994 12.102 16.25 1 97.12 39 VAL B O 1
ATOM 1824 N N . GLU B 1 40 ? -4.078 12.516 14.312 1 94.81 40 GLU B N 1
ATOM 1825 C CA . GLU B 1 40 ? -4.289 11.102 14.031 1 94.81 40 GLU B CA 1
ATOM 1826 C C . GLU B 1 40 ? -2.961 10.383 13.797 1 94.81 40 GLU B C 1
ATOM 1828 O O . GLU B 1 40 ? -2.781 9.25 14.242 1 94.81 40 GLU B O 1
ATOM 1833 N N . ALA B 1 41 ? -2.07 11.031 13.078 1 94 41 ALA B N 1
ATOM 1834 C CA . ALA B 1 41 ? -0.757 10.445 12.828 1 94 41 ALA B CA 1
ATOM 1835 C C . ALA B 1 41 ? -0.016 10.18 14.141 1 94 41 ALA B C 1
ATOM 1837 O O . ALA B 1 41 ? 0.614 9.133 14.305 1 94 41 ALA B O 1
ATOM 1838 N N . LEU B 1 42 ? -0.134 11.078 15.07 1 95.81 42 LEU B N 1
ATOM 1839 C CA . LEU B 1 42 ? 0.545 10.938 16.344 1 95.81 42 LEU B CA 1
ATOM 1840 C C . LEU B 1 42 ? -0.068 9.805 17.172 1 95.81 42 LEU B C 1
ATOM 1842 O O . LEU B 1 42 ? 0.637 9.117 17.906 1 95.81 42 LEU B O 1
ATOM 1846 N N . ARG B 1 43 ? -1.28 9.617 17.031 1 94 43 ARG B N 1
ATOM 1847 C CA . ARG B 1 43 ? -1.944 8.523 17.719 1 94 43 ARG B CA 1
ATOM 1848 C C . ARG B 1 43 ? -1.471 7.168 17.203 1 94 43 ARG B C 1
ATOM 1850 O O . ARG B 1 43 ? -1.389 6.195 17.953 1 94 43 ARG B O 1
ATOM 1857 N N . GLU B 1 44 ? -1.166 7.113 15.898 1 89 44 GLU B N 1
ATOM 1858 C CA . GLU B 1 44 ? -0.82 5.855 15.242 1 89 44 GLU B CA 1
ATOM 1859 C C . GLU B 1 44 ? 0.691 5.641 15.227 1 89 44 GLU B C 1
ATOM 1861 O O . GLU B 1 44 ? 1.16 4.52 15.016 1 89 44 GLU B O 1
ATOM 1866 N N . GLY B 1 45 ? 1.361 6.695 15.352 1 86.94 45 GLY B N 1
ATOM 1867 C CA . GLY B 1 45 ? 2.811 6.629 15.242 1 86.94 45 GLY B CA 1
ATOM 1868 C C . GLY B 1 45 ? 3.502 7.875 15.766 1 86.94 45 GLY B C 1
ATOM 1869 O O . GLY B 1 45 ? 3.277 8.289 16.906 1 86.94 45 GLY B O 1
ATOM 1870 N N . ASN B 1 46 ? 4.305 8.477 14.906 1 89.88 46 ASN B N 1
ATOM 1871 C CA . ASN B 1 46 ? 5.027 9.695 15.266 1 89.88 46 ASN B CA 1
ATOM 1872 C C . ASN B 1 46 ? 4.758 10.82 14.281 1 89.88 46 ASN B C 1
ATOM 1874 O O . ASN B 1 46 ? 3.92 10.688 13.383 1 89.88 46 ASN B O 1
ATOM 1878 N N . ALA B 1 47 ? 5.426 11.969 14.508 1 88.88 47 ALA B N 1
ATOM 1879 C CA . ALA B 1 47 ? 5.145 13.172 13.734 1 88.88 47 ALA B CA 1
ATOM 1880 C C . ALA B 1 47 ? 5.609 13.016 12.289 1 88.88 47 ALA B C 1
ATOM 1882 O O . ALA B 1 47 ? 5.094 13.68 11.391 1 88.88 47 ALA B O 1
ATOM 1883 N N . GLU B 1 48 ? 6.52 12.039 12.023 1 89 48 GLU B N 1
ATOM 1884 C CA . GLU B 1 48 ? 7.062 11.859 10.688 1 89 48 GLU B CA 1
ATOM 1885 C C . GLU B 1 48 ? 6.172 10.945 9.844 1 89 48 GLU B C 1
ATOM 1887 O O . GLU B 1 48 ? 6.316 10.875 8.625 1 89 48 GLU B O 1
ATOM 1892 N N . THR B 1 49 ? 5.211 10.336 10.492 1 91.19 49 THR B N 1
ATOM 1893 C CA . THR B 1 49 ? 4.336 9.375 9.82 1 91.19 49 THR B CA 1
ATOM 1894 C C . THR B 1 49 ? 3.619 10.031 8.648 1 91.19 49 THR B C 1
ATOM 1896 O O . THR B 1 49 ? 3.506 9.438 7.57 1 91.19 49 THR B O 1
ATOM 1899 N 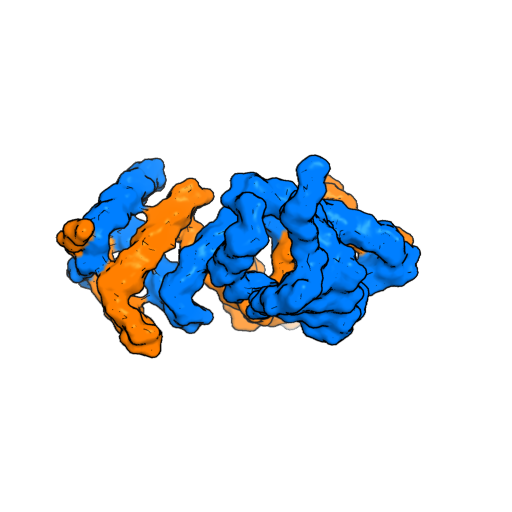N . LEU B 1 50 ? 3.23 11.266 8.812 1 92.12 50 LEU B N 1
ATOM 1900 C CA . LEU B 1 50 ? 2.48 11.945 7.762 1 92.12 50 LEU B CA 1
ATOM 1901 C C . LEU B 1 50 ? 3.338 12.125 6.512 1 92.12 50 LEU B C 1
ATOM 1903 O O . LEU B 1 50 ? 2.891 11.844 5.398 1 92.12 50 LEU B O 1
ATOM 1907 N N . LEU B 1 51 ? 4.512 12.539 6.746 1 92.06 51 LEU B N 1
ATOM 1908 C CA . LEU B 1 51 ? 5.402 12.758 5.613 1 92.06 51 LEU B CA 1
ATOM 1909 C C . LEU B 1 51 ? 5.781 11.438 4.953 1 92.06 51 LEU B C 1
ATOM 1911 O O . LEU B 1 51 ? 5.91 11.367 3.727 1 92.06 51 LEU B O 1
ATOM 1915 N N . SER B 1 52 ? 5.945 10.422 5.785 1 93.31 52 SER B N 1
ATOM 1916 C CA . SER B 1 52 ? 6.211 9.086 5.27 1 93.31 52 SER B CA 1
ATOM 1917 C C . SER B 1 52 ? 5.07 8.594 4.379 1 93.31 52 SER B C 1
ATOM 1919 O O . SER B 1 52 ? 5.309 8.008 3.324 1 93.31 52 SER B O 1
ATOM 1921 N N . LEU B 1 53 ? 3.865 8.914 4.82 1 93.88 53 LEU B N 1
ATOM 1922 C CA . LEU B 1 53 ? 2.68 8.484 4.09 1 93.88 53 LEU B CA 1
ATOM 1923 C C . LEU B 1 53 ? 2.574 9.211 2.75 1 93.88 53 LEU B C 1
ATOM 1925 O O . LEU B 1 53 ? 2.209 8.602 1.74 1 93.88 53 LEU B O 1
ATOM 1929 N N . ILE B 1 54 ? 2.955 10.422 2.715 1 93 54 ILE B N 1
ATOM 1930 C CA . ILE B 1 54 ? 2.912 11.188 1.474 1 93 54 ILE B CA 1
ATOM 1931 C C . ILE B 1 54 ? 3.955 10.648 0.498 1 93 54 ILE B C 1
ATOM 1933 O O . ILE B 1 54 ? 3.68 10.5 -0.694 1 93 54 ILE B O 1
ATOM 1937 N N . GLU B 1 55 ? 5.125 10.414 1.032 1 92.31 55 GLU B N 1
ATOM 1938 C CA . GLU B 1 55 ? 6.172 9.852 0.19 1 92.31 55 GLU B CA 1
ATOM 1939 C C . GLU B 1 55 ? 5.754 8.5 -0.38 1 92.31 55 GLU B C 1
ATOM 1941 O O . GLU B 1 55 ? 5.941 8.234 -1.569 1 92.31 55 GLU B O 1
ATOM 1946 N N . TYR B 1 56 ? 5.234 7.73 0.502 1 93.44 56 TYR B N 1
ATOM 1947 C CA . TYR B 1 56 ? 4.723 6.43 0.08 1 93.44 56 TYR B CA 1
ATOM 1948 C C . TYR B 1 56 ? 3.646 6.59 -0.988 1 93.44 56 TYR B C 1
ATOM 1950 O O . TYR B 1 56 ? 3.613 5.836 -1.963 1 93.44 56 TYR B O 1
ATOM 1958 N N . TYR B 1 57 ? 2.73 7.531 -0.799 1 92.88 57 TYR B N 1
ATOM 1959 C CA . TYR B 1 57 ? 1.64 7.805 -1.729 1 92.88 57 TYR B CA 1
ATOM 1960 C C . TYR B 1 57 ? 2.174 8.133 -3.115 1 92.88 57 TYR B C 1
ATOM 1962 O O . TYR B 1 57 ? 1.639 7.668 -4.121 1 92.88 57 TYR B O 1
ATOM 1970 N N . LYS B 1 58 ? 3.223 8.898 -3.189 1 92.06 58 LYS B N 1
ATOM 1971 C CA . LYS B 1 58 ? 3.838 9.25 -4.469 1 92.06 58 LYS B CA 1
ATOM 1972 C C . LYS B 1 58 ? 4.363 8.008 -5.18 1 92.06 58 LYS B C 1
ATOM 1974 O O . LYS B 1 58 ? 4.16 7.844 -6.387 1 92.06 58 LYS B O 1
ATOM 1979 N N . ILE B 1 59 ? 4.969 7.125 -4.426 1 92.12 59 ILE B N 1
ATOM 1980 C CA . ILE B 1 59 ? 5.539 5.902 -4.984 1 92.12 59 ILE B CA 1
ATOM 1981 C C . ILE B 1 59 ? 4.418 4.996 -5.492 1 92.12 59 ILE B C 1
ATOM 1983 O O . ILE B 1 59 ? 4.512 4.441 -6.59 1 92.12 59 ILE B O 1
ATOM 1987 N N . VAL B 1 60 ? 3.396 4.914 -4.66 1 91.5 60 VAL B N 1
ATOM 1988 C CA . VAL B 1 60 ? 2.258 4.07 -5.012 1 91.5 60 VAL B CA 1
ATOM 1989 C C . VAL B 1 60 ? 1.652 4.543 -6.332 1 91.5 60 VAL B C 1
ATOM 1991 O O . VAL B 1 60 ? 1.366 3.732 -7.215 1 91.5 60 VAL B O 1
ATOM 1994 N N . LYS B 1 61 ? 1.489 5.77 -6.461 1 89.38 61 LYS B N 1
ATOM 1995 C CA . LYS B 1 61 ? 0.887 6.336 -7.664 1 89.38 61 LYS B CA 1
ATOM 1996 C C . LYS B 1 61 ? 1.795 6.145 -8.875 1 89.38 61 LYS B C 1
ATOM 1998 O O . LYS B 1 61 ? 1.329 5.773 -9.953 1 89.38 61 LYS B O 1
ATOM 2003 N N . ASP B 1 62 ? 3.061 6.344 -8.711 1 90.62 62 ASP B N 1
ATOM 2004 C CA . ASP B 1 62 ? 4.023 6.258 -9.805 1 90.62 62 ASP B CA 1
ATOM 2005 C C . ASP B 1 62 ? 4.145 4.824 -10.312 1 90.62 62 ASP B C 1
ATOM 2007 O O . ASP B 1 62 ? 4.305 4.598 -11.516 1 90.62 62 ASP B O 1
ATOM 2011 N N . LEU B 1 63 ? 4.02 3.811 -9.391 1 91.75 63 LEU B N 1
ATOM 2012 C CA . LEU B 1 63 ? 4.301 2.422 -9.742 1 91.75 63 LEU B CA 1
ATOM 2013 C C . LEU B 1 63 ? 3.01 1.619 -9.859 1 91.75 63 LEU B C 1
ATOM 2015 O O . LEU B 1 63 ? 3.041 0.424 -10.156 1 91.75 63 LEU B O 1
ATOM 2019 N N . GLU B 1 64 ? 1.905 2.225 -9.594 1 87.44 64 GLU B N 1
ATOM 2020 C CA . GLU B 1 64 ? 0.615 1.54 -9.594 1 87.44 64 GLU B CA 1
ATOM 2021 C C . GLU B 1 64 ? 0.638 0.319 -8.68 1 87.44 64 GLU B C 1
ATOM 2023 O O . GLU B 1 64 ? 0.301 -0.788 -9.102 1 87.44 64 GLU B O 1
ATOM 2028 N N . LEU B 1 65 ? 1.022 0.592 -7.453 1 91.81 65 LEU B N 1
ATOM 2029 C CA . LEU B 1 65 ? 1.118 -0.483 -6.473 1 91.81 65 LEU B CA 1
ATOM 2030 C C . LEU B 1 65 ? -0.261 -0.865 -5.945 1 91.81 65 LEU B C 1
ATOM 2032 O O . LEU B 1 65 ? -1.143 -0.011 -5.828 1 91.81 65 LEU B O 1
ATOM 2036 N N . ILE B 1 66 ? -0.459 -2.127 -5.723 1 91.69 66 ILE B N 1
ATOM 2037 C CA . ILE B 1 66 ? -1.69 -2.635 -5.125 1 91.69 66 ILE B CA 1
ATOM 2038 C C . ILE B 1 66 ? -1.379 -3.316 -3.797 1 91.69 66 ILE B C 1
ATOM 2040 O O . ILE B 1 66 ? -0.441 -4.113 -3.703 1 91.69 66 ILE B O 1
ATOM 2044 N N . PRO B 1 67 ? -2.15 -3.018 -2.801 1 93.12 67 PRO B N 1
ATOM 2045 C CA . PRO B 1 67 ? -1.958 -3.691 -1.515 1 93.12 67 PRO B CA 1
ATOM 2046 C C . PRO B 1 67 ? -2.604 -5.074 -1.47 1 93.12 67 PRO B C 1
ATOM 2048 O O . PRO B 1 67 ? -3.744 -5.242 -1.907 1 93.12 67 PRO B O 1
ATOM 2051 N N . VAL B 1 68 ? -1.885 -6.023 -1.005 1 93.62 68 VAL B N 1
ATOM 2052 C CA . VAL B 1 68 ? -2.424 -7.363 -0.796 1 93.62 68 VAL B CA 1
ATOM 2053 C C . VAL B 1 68 ? -1.992 -7.887 0.572 1 93.62 68 VAL B C 1
ATOM 2055 O O . VAL B 1 68 ? -0.998 -7.422 1.136 1 93.62 68 VAL B O 1
ATOM 2058 N N . THR B 1 69 ? -2.748 -8.805 1.121 1 93.5 69 THR B N 1
ATOM 2059 C CA . THR B 1 69 ? -2.346 -9.383 2.396 1 93.5 69 THR B CA 1
ATOM 2060 C C . THR B 1 69 ? -1.13 -10.289 2.217 1 93.5 69 THR B C 1
ATOM 2062 O O . THR B 1 69 ? -0.966 -10.922 1.169 1 93.5 69 THR B O 1
ATOM 2065 N N . THR B 1 70 ? -0.326 -10.344 3.219 1 92.38 70 THR B N 1
ATOM 2066 C CA . THR B 1 70 ? 0.838 -11.227 3.211 1 92.38 70 THR B CA 1
ATOM 2067 C C . THR B 1 70 ? 0.422 -12.672 2.971 1 92.38 70 THR B C 1
ATOM 2069 O O . THR B 1 70 ? 1.028 -13.375 2.156 1 92.38 70 THR B O 1
ATOM 2072 N N . TRP B 1 71 ? -0.551 -13.078 3.637 1 93.25 71 TRP B N 1
ATOM 2073 C CA . TRP B 1 71 ? -1.035 -14.453 3.52 1 93.25 71 TRP B CA 1
ATOM 2074 C C . TRP B 1 71 ? -1.408 -14.773 2.076 1 93.25 71 TRP B C 1
ATOM 2076 O O . TRP B 1 71 ? -1.021 -15.82 1.547 1 93.25 71 TRP B O 1
ATOM 2086 N N . TYR B 1 72 ? -2.17 -13.906 1.433 1 95.94 72 TYR B N 1
ATOM 2087 C CA . TYR B 1 72 ? -2.623 -14.078 0.057 1 95.94 72 TYR B CA 1
ATOM 2088 C C . TYR B 1 72 ? -1.438 -14.219 -0.893 1 95.94 72 TYR B C 1
ATOM 2090 O O . TYR B 1 72 ? -1.372 -15.172 -1.673 1 95.94 72 TYR B O 1
ATOM 2098 N N . LEU B 1 73 ? -0.51 -13.336 -0.794 1 95.81 73 LEU B N 1
ATOM 2099 C CA . LEU B 1 73 ? 0.65 -13.32 -1.679 1 95.81 73 LEU B CA 1
ATOM 2100 C C . LEU B 1 73 ? 1.508 -14.562 -1.472 1 95.81 73 LEU B C 1
ATOM 2102 O O . LEU B 1 73 ? 1.954 -15.18 -2.439 1 95.81 73 LEU B O 1
ATOM 2106 N N . GLU B 1 74 ? 1.68 -14.938 -0.247 1 95.19 74 GLU B N 1
ATOM 2107 C CA . GLU B 1 74 ? 2.494 -16.109 0.077 1 95.19 74 GLU B CA 1
ATOM 2108 C C . GLU B 1 74 ? 1.916 -17.375 -0.545 1 95.19 74 GLU B C 1
ATOM 2110 O O . GLU B 1 74 ? 2.654 -18.203 -1.086 1 95.19 74 GLU B O 1
ATOM 2115 N N . ASN B 1 75 ? 0.671 -17.531 -0.465 1 96.56 75 ASN B N 1
ATOM 2116 C CA . ASN B 1 75 ? 0.028 -18.719 -1.007 1 96.56 75 ASN B CA 1
ATOM 2117 C C . ASN B 1 75 ? 0.068 -18.734 -2.533 1 96.56 75 ASN B C 1
ATOM 2119 O O . ASN B 1 75 ? 0.299 -19.781 -3.143 1 96.56 75 ASN B O 1
ATOM 2123 N N . LEU B 1 76 ? -0.137 -17.562 -3.133 1 97.12 76 LEU B N 1
ATOM 2124 C CA . LEU B 1 76 ? -0.041 -17.469 -4.586 1 97.12 76 LEU B CA 1
ATOM 2125 C C . LEU B 1 76 ? 1.358 -17.844 -5.062 1 97.12 76 LEU B C 1
ATOM 2127 O O . LEU B 1 76 ? 1.511 -18.609 -6.02 1 97.12 76 LEU B O 1
ATOM 2131 N N . ILE B 1 77 ? 2.338 -17.328 -4.387 1 97.44 77 ILE B N 1
ATOM 2132 C CA . ILE B 1 77 ? 3.727 -17.578 -4.754 1 97.44 77 ILE B CA 1
ATOM 2133 C C . ILE B 1 77 ? 4.031 -19.062 -4.621 1 97.44 77 ILE B C 1
ATOM 2135 O O . ILE B 1 77 ? 4.699 -19.656 -5.48 1 97.44 77 ILE B O 1
ATOM 2139 N N . ARG B 1 78 ? 3.545 -19.641 -3.586 1 96.88 78 ARG B N 1
ATOM 2140 C CA . ARG B 1 78 ? 3.777 -21.062 -3.357 1 96.88 78 ARG B CA 1
ATOM 2141 C C . ARG B 1 78 ? 3.223 -21.906 -4.508 1 96.88 78 ARG B C 1
ATOM 2143 O O . ARG B 1 78 ? 3.91 -22.781 -5.031 1 96.88 78 ARG B O 1
ATOM 2150 N N . ILE B 1 79 ? 1.985 -21.672 -4.895 1 97.94 79 ILE B N 1
ATOM 2151 C CA . ILE B 1 79 ? 1.348 -22.406 -5.984 1 97.94 79 ILE B CA 1
ATOM 2152 C C . ILE B 1 79 ? 2.119 -22.172 -7.281 1 97.94 79 ILE B C 1
ATOM 2154 O O . ILE B 1 79 ? 2.354 -23.109 -8.039 1 97.94 79 ILE B O 1
ATOM 2158 N N . ALA B 1 80 ? 2.482 -20.938 -7.547 1 98 80 ALA B N 1
ATOM 2159 C CA . ALA B 1 80 ? 3.211 -20.594 -8.766 1 98 80 ALA B CA 1
ATOM 2160 C C . ALA B 1 80 ? 4.551 -21.328 -8.82 1 98 80 ALA B C 1
ATOM 2162 O O . ALA B 1 80 ? 4.922 -21.875 -9.859 1 98 80 ALA B O 1
ATOM 2163 N N . TYR B 1 81 ? 5.211 -21.375 -7.691 1 97.44 81 TYR B N 1
ATOM 2164 C CA . TYR B 1 81 ? 6.508 -22.047 -7.621 1 97.44 81 TYR B CA 1
ATOM 2165 C C . TYR B 1 81 ? 6.363 -23.547 -7.836 1 97.44 81 TYR B C 1
ATOM 2167 O O . TYR B 1 81 ? 7.234 -24.172 -8.445 1 97.44 81 TYR B O 1
ATOM 2175 N N . GLU B 1 82 ? 5.344 -24.125 -7.285 1 97.44 82 GLU B N 1
ATOM 2176 C CA . GLU B 1 82 ? 5.051 -25.531 -7.496 1 97.44 82 GLU B CA 1
ATOM 2177 C C . GLU B 1 82 ? 4.879 -25.844 -8.984 1 97.44 82 GLU B C 1
ATOM 2179 O O . GLU B 1 82 ? 5.242 -26.938 -9.438 1 97.44 82 GLU B O 1
ATOM 2184 N N . HIS B 1 83 ? 4.359 -24.906 -9.719 1 97.69 83 HIS B N 1
ATOM 2185 C CA . HIS B 1 83 ? 4.078 -25.094 -11.141 1 97.69 83 HIS B CA 1
ATOM 2186 C C . HIS B 1 83 ? 5.332 -24.906 -11.984 1 97.69 83 HIS B C 1
ATOM 2188 O O . HIS B 1 83 ? 5.66 -25.75 -12.82 1 97.69 83 HIS B O 1
ATOM 2194 N N . ASP B 1 84 ? 6.008 -23.766 -11.758 1 97.81 84 ASP B N 1
ATOM 2195 C CA . ASP B 1 84 ? 7.145 -23.391 -12.586 1 97.81 84 ASP B CA 1
ATOM 2196 C C . ASP B 1 84 ? 8.055 -22.406 -11.867 1 97.81 84 ASP B C 1
ATOM 2198 O O . ASP B 1 84 ? 7.953 -21.188 -12.07 1 97.81 84 ASP B O 1
ATOM 2202 N N . SER B 1 85 ? 8.953 -22.922 -11.109 1 97.44 85 SER B N 1
ATOM 2203 C CA . SER B 1 85 ? 9.828 -22.094 -10.289 1 97.44 85 SER B CA 1
ATOM 2204 C C . SER B 1 85 ? 10.703 -21.188 -11.156 1 97.44 85 SER B C 1
ATOM 2206 O O . SER B 1 85 ? 11.039 -20.078 -10.75 1 97.44 85 SER B O 1
ATOM 2208 N N . ASN B 1 86 ? 11.047 -21.625 -12.352 1 98.06 86 ASN B N 1
ATOM 2209 C CA . ASN B 1 86 ? 11.875 -20.812 -13.242 1 98.06 86 ASN B CA 1
ATOM 2210 C C . ASN B 1 86 ? 11.117 -19.594 -13.758 1 98.06 86 ASN B C 1
ATOM 2212 O O . ASN B 1 86 ? 11.656 -18.484 -13.766 1 98.06 86 ASN B O 1
ATOM 2216 N N . ARG B 1 87 ? 9.898 -19.859 -14.094 1 98.06 87 ARG B N 1
ATOM 2217 C CA . ARG B 1 87 ? 9.078 -18.75 -14.578 1 98.06 87 ARG B CA 1
ATOM 2218 C C . ARG B 1 87 ? 8.828 -17.734 -13.477 1 98.06 87 ARG B C 1
ATOM 2220 O O . ARG B 1 87 ? 8.852 -16.531 -13.719 1 98.06 87 ARG B O 1
ATOM 2227 N N . VAL B 1 88 ? 8.633 -18.219 -12.273 1 98.38 88 VAL B N 1
ATOM 2228 C CA . VAL B 1 88 ? 8.422 -17.312 -11.133 1 98.38 88 VAL B CA 1
ATOM 2229 C C . VAL B 1 88 ? 9.695 -16.5 -10.883 1 98.38 88 VAL B C 1
ATOM 2231 O O . VAL B 1 88 ? 9.625 -15.297 -10.656 1 98.38 88 VAL B O 1
ATOM 2234 N N . THR B 1 89 ? 10.805 -17.141 -10.977 1 98.19 89 THR B N 1
ATOM 2235 C CA . THR B 1 89 ? 12.07 -16.453 -10.797 1 98.19 89 THR B CA 1
ATOM 2236 C C . THR B 1 89 ? 12.25 -15.359 -11.836 1 98.19 89 THR B C 1
ATOM 2238 O O . THR B 1 89 ? 12.688 -14.25 -11.516 1 98.19 89 THR B O 1
ATOM 2241 N N . GLU B 1 90 ? 11.883 -15.602 -13.008 1 98.44 90 GLU B N 1
ATOM 2242 C CA . GLU B 1 90 ? 11.961 -14.609 -14.07 1 98.44 90 GLU B CA 1
ATOM 2243 C C . GLU B 1 90 ? 11.062 -13.414 -13.789 1 98.44 90 GLU B C 1
ATOM 2245 O O . GLU B 1 90 ? 11.43 -12.273 -14.055 1 98.44 90 GLU B O 1
ATOM 2250 N N . ILE B 1 91 ? 9.906 -13.688 -13.25 1 98.25 91 ILE B N 1
ATOM 2251 C CA . ILE B 1 91 ? 8.977 -12.633 -12.875 1 98.25 91 ILE B CA 1
ATOM 2252 C C . ILE B 1 91 ? 9.578 -11.773 -11.766 1 98.25 91 ILE B C 1
ATOM 2254 O O . ILE B 1 91 ? 9.5 -10.547 -11.812 1 98.25 91 ILE B O 1
ATOM 2258 N N . CYS B 1 92 ? 10.195 -12.414 -10.82 1 98.06 92 CYS B N 1
ATOM 2259 C CA . CYS B 1 92 ? 10.836 -11.688 -9.727 1 98.06 92 CYS B CA 1
ATOM 2260 C C . CYS B 1 92 ? 11.984 -10.828 -10.242 1 98.06 92 CYS B C 1
ATOM 2262 O O . CYS B 1 92 ? 12.133 -9.68 -9.836 1 98.06 92 CYS B O 1
ATOM 2264 N N . GLU B 1 93 ? 12.734 -11.406 -11.172 1 98.25 93 GLU B N 1
ATOM 2265 C CA . GLU B 1 93 ? 13.82 -10.641 -11.773 1 98.25 93 GLU B CA 1
ATOM 2266 C C . GLU B 1 93 ? 13.297 -9.406 -12.492 1 98.25 93 GLU B C 1
ATOM 2268 O O . GLU B 1 93 ? 13.836 -8.305 -12.328 1 98.25 93 GLU B O 1
ATOM 2273 N N . SER B 1 94 ? 12.281 -9.602 -13.227 1 97.88 94 SER B N 1
ATOM 2274 C CA . SER B 1 94 ? 11.688 -8.5 -13.969 1 97.88 94 SER B CA 1
ATOM 2275 C C . SER B 1 94 ? 11.141 -7.43 -13.031 1 97.88 94 SER B C 1
ATOM 2277 O O . SER B 1 94 ? 11.242 -6.234 -13.312 1 97.88 94 SER B O 1
ATOM 2279 N N . ALA B 1 95 ? 10.516 -7.855 -11.961 1 96.81 95 ALA B N 1
ATOM 2280 C CA . ALA B 1 95 ? 10.031 -6.91 -10.953 1 96.81 95 ALA B CA 1
ATOM 2281 C C . ALA B 1 95 ? 11.18 -6.09 -10.375 1 96.81 95 ALA B C 1
ATOM 2283 O O . ALA B 1 95 ? 11.047 -4.875 -10.195 1 96.81 95 ALA B O 1
ATOM 2284 N N . GLY B 1 96 ? 12.273 -6.75 -10.031 1 97.38 96 GLY B N 1
ATOM 2285 C CA . GLY B 1 96 ? 13.453 -6.047 -9.547 1 97.38 96 GLY B CA 1
ATOM 2286 C C . GLY B 1 96 ? 13.969 -5.008 -10.523 1 97.38 96 GLY B C 1
ATOM 2287 O O . GLY B 1 96 ? 14.305 -3.891 -10.133 1 97.38 96 GLY B O 1
ATOM 2288 N N . ILE B 1 97 ? 13.992 -5.383 -11.781 1 97.5 97 ILE B N 1
ATOM 2289 C CA . ILE B 1 97 ? 14.461 -4.48 -12.828 1 97.5 97 ILE B CA 1
ATOM 2290 C C . ILE B 1 97 ? 13.531 -3.277 -12.93 1 97.5 97 ILE B C 1
ATOM 2292 O O . ILE B 1 97 ? 13.984 -2.137 -13.031 1 97.5 97 ILE B O 1
ATOM 2296 N N . GLN B 1 98 ? 12.227 -3.533 -12.867 1 95.81 98 GLN B N 1
ATOM 2297 C CA . GLN B 1 98 ? 11.242 -2.461 -12.922 1 95.81 98 GLN B CA 1
ATOM 2298 C C . GLN B 1 98 ? 11.406 -1.496 -11.75 1 95.81 98 GLN B C 1
ATOM 2300 O O . GLN B 1 98 ? 11.414 -0.277 -11.938 1 95.81 98 GLN B O 1
ATOM 2305 N N . LEU B 1 99 ? 11.539 -2.004 -10.555 1 96 99 LEU B N 1
ATOM 2306 C CA . LEU B 1 99 ? 11.695 -1.182 -9.359 1 96 99 LEU B CA 1
ATOM 2307 C C . LEU B 1 99 ? 12.992 -0.382 -9.414 1 96 99 LEU B C 1
ATOM 2309 O O . LEU B 1 99 ? 13.016 0.799 -9.062 1 96 99 LEU B O 1
ATOM 2313 N N . ALA B 1 100 ? 14 -1.052 -9.875 1 96.38 100 ALA B N 1
ATOM 2314 C CA . ALA B 1 100 ? 15.281 -0.362 -10.008 1 96.38 100 ALA B CA 1
ATOM 2315 C C . ALA B 1 100 ? 15.172 0.799 -11 1 96.38 100 ALA B C 1
ATOM 2317 O O . ALA B 1 100 ? 15.695 1.886 -10.742 1 96.38 100 ALA B O 1
ATOM 2318 N N . SER B 1 101 ? 14.578 0.513 -12.133 1 96.19 101 SER B N 1
ATOM 2319 C CA . SER B 1 101 ? 14.406 1.55 -13.141 1 96.19 101 SER B CA 1
ATOM 2320 C C . SER B 1 101 ? 13.68 2.764 -12.57 1 96.19 101 SER B C 1
ATOM 2322 O O . SER B 1 101 ? 14.07 3.904 -12.828 1 96.19 101 SER B O 1
ATOM 2324 N N . TYR B 1 102 ? 12.711 2.549 -11.828 1 96.38 102 TYR B N 1
ATOM 2325 C CA . TYR B 1 102 ? 11.992 3.635 -11.172 1 96.38 102 TYR B CA 1
ATOM 2326 C C . TYR B 1 102 ? 12.883 4.363 -10.172 1 96.38 102 TYR B C 1
ATOM 2328 O O . TYR B 1 102 ? 12.953 5.594 -10.172 1 96.38 102 TYR B O 1
ATOM 2336 N N . LEU B 1 103 ? 13.516 3.619 -9.289 1 96.06 103 LEU B N 1
ATOM 2337 C CA . LEU B 1 103 ? 14.352 4.211 -8.25 1 96.06 103 LEU B CA 1
ATOM 2338 C C . LEU B 1 103 ? 15.453 5.062 -8.867 1 96.06 103 LEU B C 1
ATOM 2340 O O . LEU B 1 103 ? 15.805 6.117 -8.328 1 96.06 103 LEU B O 1
ATOM 2344 N N . LYS B 1 104 ? 15.906 4.637 -9.977 1 96.12 104 LYS B N 1
ATOM 2345 C CA . LYS B 1 104 ? 16.984 5.352 -10.648 1 96.12 104 LYS B CA 1
ATOM 2346 C C . LYS B 1 104 ? 16.531 6.719 -11.141 1 96.12 104 LYS B C 1
ATOM 2348 O O . LYS B 1 104 ? 17.344 7.613 -11.375 1 96.12 104 LYS B O 1
ATOM 2353 N N . THR B 1 105 ? 15.227 6.863 -11.32 1 95.38 105 THR B N 1
ATOM 2354 C CA . THR B 1 105 ? 14.711 8.18 -11.688 1 95.38 105 THR B CA 1
ATOM 2355 C C . THR B 1 105 ? 14.703 9.117 -10.484 1 95.38 105 THR B C 1
ATOM 2357 O O . THR B 1 105 ? 14.57 10.328 -10.641 1 95.38 105 THR B O 1
ATOM 2360 N N . LYS B 1 106 ? 14.859 8.562 -9.312 1 93.06 106 LYS B N 1
ATOM 2361 C CA . LYS B 1 106 ? 14.734 9.344 -8.086 1 93.06 106 LYS B CA 1
ATOM 2362 C C . LYS B 1 106 ? 16.078 9.508 -7.391 1 93.06 106 LYS B C 1
ATOM 2364 O O . LYS B 1 106 ? 16.344 10.547 -6.77 1 93.06 106 LYS B O 1
ATOM 2369 N N . VAL B 1 107 ? 16.844 8.461 -7.418 1 93.69 107 VAL B N 1
ATOM 2370 C CA . VAL B 1 107 ? 18.078 8.453 -6.633 1 93.69 107 VAL B CA 1
ATOM 2371 C C . VAL B 1 107 ? 19.188 7.754 -7.418 1 93.69 107 VAL B C 1
ATOM 2373 O O . VAL B 1 107 ? 18.906 6.961 -8.32 1 93.69 107 VAL B O 1
ATOM 2376 N N . THR B 1 108 ? 20.469 7.977 -6.977 1 91.69 108 THR B N 1
ATOM 2377 C CA . THR B 1 108 ? 21.594 7.527 -7.797 1 91.69 108 THR B CA 1
ATOM 2378 C C . THR B 1 108 ? 22.375 6.438 -7.082 1 91.69 108 THR B C 1
ATOM 2380 O O . THR B 1 108 ? 23.109 5.68 -7.719 1 91.69 108 THR B O 1
ATOM 2383 N N . GLY B 1 109 ? 22.297 6.32 -5.781 1 90 109 GLY B N 1
ATOM 2384 C CA . GLY B 1 109 ? 23.141 5.367 -5.09 1 90 109 GLY B CA 1
ATOM 2385 C C . GLY B 1 109 ? 22.422 4.621 -3.98 1 90 109 GLY B C 1
ATOM 2386 O O . GLY B 1 109 ? 21.266 4.918 -3.672 1 90 109 GLY B O 1
ATOM 2387 N N . LEU B 1 110 ? 23.156 3.676 -3.465 1 88.44 110 LEU B N 1
ATOM 2388 C CA . LEU B 1 110 ? 22.609 2.775 -2.455 1 88.44 110 LEU B CA 1
ATOM 2389 C C . LEU B 1 110 ? 22.188 3.545 -1.208 1 88.44 110 LEU B C 1
ATOM 2391 O O . LEU B 1 110 ? 21.141 3.277 -0.634 1 88.44 110 LEU B O 1
ATOM 2395 N N . ASN B 1 111 ? 23.016 4.496 -0.856 1 90.31 111 ASN B N 1
ATOM 2396 C CA . ASN B 1 111 ? 22.688 5.289 0.323 1 90.31 111 ASN B CA 1
ATOM 2397 C C . ASN B 1 111 ? 21.375 6.051 0.145 1 90.31 111 ASN B C 1
ATOM 2399 O O . ASN B 1 111 ? 20.594 6.184 1.091 1 90.31 111 ASN B O 1
ATOM 2403 N N . ASP B 1 112 ? 21.172 6.488 -1.05 1 93.81 112 ASP B N 1
ATOM 2404 C CA . ASP B 1 112 ? 19.938 7.203 -1.353 1 93.81 112 ASP B CA 1
ATOM 2405 C C . ASP B 1 112 ? 18.734 6.266 -1.311 1 93.81 112 ASP B C 1
ATOM 2407 O O . ASP B 1 112 ? 17.656 6.66 -0.886 1 93.81 112 ASP B O 1
ATOM 2411 N N . ILE B 1 113 ? 18.969 5.062 -1.73 1 93.25 113 ILE B N 1
ATOM 2412 C CA . ILE B 1 113 ? 17.906 4.062 -1.679 1 93.25 113 ILE B CA 1
ATOM 2413 C C . ILE B 1 113 ? 17.516 3.789 -0.225 1 93.25 113 ILE B C 1
ATOM 2415 O O . ILE B 1 113 ? 16.328 3.744 0.114 1 93.25 113 ILE B O 1
ATOM 2419 N N . ILE B 1 114 ? 18.469 3.666 0.608 1 92.19 114 ILE B N 1
ATOM 2420 C CA . ILE B 1 114 ? 18.25 3.391 2.023 1 92.19 114 ILE B CA 1
ATOM 2421 C C . ILE B 1 114 ? 17.531 4.57 2.678 1 92.19 114 ILE B C 1
ATOM 2423 O O . ILE B 1 114 ? 16.688 4.387 3.549 1 92.19 114 ILE B O 1
ATOM 2427 N N . ASN B 1 115 ? 17.906 5.742 2.217 1 92.31 115 ASN B N 1
ATOM 2428 C CA . ASN B 1 115 ? 17.234 6.934 2.73 1 92.31 115 ASN B CA 1
ATOM 2429 C C . ASN B 1 115 ? 15.758 6.945 2.385 1 92.31 115 ASN B C 1
ATOM 2431 O O . ASN B 1 115 ? 14.922 7.316 3.213 1 92.31 115 ASN B O 1
ATOM 2435 N N . ILE B 1 116 ? 15.438 6.566 1.207 1 92.25 116 ILE B N 1
ATOM 2436 C CA . ILE B 1 116 ? 14.039 6.461 0.807 1 92.25 116 ILE B CA 1
ATOM 2437 C C . ILE B 1 116 ? 13.336 5.414 1.664 1 92.25 116 ILE B C 1
ATOM 2439 O O . ILE B 1 116 ? 12.242 5.656 2.184 1 92.25 116 ILE B O 1
ATOM 2443 N N . TYR B 1 117 ? 14.008 4.289 1.812 1 92.81 117 TYR B N 1
ATOM 2444 C CA . TYR B 1 117 ? 13.469 3.225 2.65 1 92.81 117 TYR B CA 1
ATOM 2445 C C . TYR B 1 117 ? 13.203 3.727 4.066 1 92.81 117 TYR B C 1
ATOM 2447 O O . TYR B 1 117 ? 12.125 3.502 4.617 1 92.81 117 TYR B O 1
ATOM 2455 N N . ASP B 1 118 ? 14.102 4.43 4.582 1 91.75 118 ASP B N 1
ATOM 2456 C CA . ASP B 1 118 ? 13.984 4.906 5.957 1 91.75 118 ASP B CA 1
ATOM 2457 C C . ASP B 1 118 ? 12.781 5.84 6.113 1 91.75 118 ASP B C 1
ATOM 2459 O O . ASP B 1 118 ? 12.141 5.863 7.168 1 91.75 118 ASP B O 1
ATOM 2463 N N . LYS B 1 119 ? 12.492 6.492 5.09 1 90.25 119 LYS B N 1
ATOM 2464 C CA . LYS B 1 119 ? 11.375 7.434 5.133 1 90.25 119 LYS B CA 1
ATOM 2465 C C . LYS B 1 119 ? 10.039 6.699 5.148 1 90.25 119 LYS B C 1
ATOM 2467 O O . LYS B 1 119 ? 9.055 7.199 5.699 1 90.25 119 LYS B O 1
ATOM 2472 N N . ILE B 1 120 ? 10.062 5.492 4.57 1 92.44 120 ILE B N 1
ATOM 2473 C CA . ILE B 1 120 ? 8.742 4.887 4.398 1 92.44 120 ILE B CA 1
ATOM 2474 C C . ILE B 1 120 ? 8.719 3.512 5.066 1 92.44 120 ILE B C 1
ATOM 2476 O O . ILE B 1 120 ? 7.77 2.744 4.887 1 92.44 120 ILE B O 1
ATOM 2480 N N . ARG B 1 121 ? 9.688 3.172 5.828 1 89.56 121 ARG B N 1
ATOM 2481 C CA . ARG B 1 121 ? 9.844 1.829 6.375 1 89.56 121 ARG B CA 1
ATOM 2482 C C . ARG B 1 121 ? 8.664 1.471 7.281 1 89.56 121 ARG B C 1
ATOM 2484 O O . ARG B 1 121 ? 8.297 0.299 7.395 1 89.56 121 ARG B O 1
ATOM 2491 N N . THR B 1 122 ? 8.008 2.436 7.84 1 84.75 122 THR B N 1
ATOM 2492 C CA . THR B 1 122 ? 6.918 2.186 8.773 1 84.75 122 THR B CA 1
ATOM 2493 C C . THR B 1 122 ? 5.703 1.612 8.047 1 84.75 122 THR B C 1
ATOM 2495 O O . THR B 1 122 ? 4.836 0.996 8.672 1 84.75 122 THR B O 1
ATOM 2498 N N . ILE B 1 123 ? 5.645 1.824 6.73 1 86.06 123 ILE B N 1
ATOM 2499 C CA . ILE B 1 123 ? 4.48 1.391 5.969 1 86.06 123 ILE B CA 1
ATOM 2500 C C . ILE B 1 123 ? 4.832 0.158 5.141 1 86.06 123 ILE B C 1
ATOM 2502 O O . ILE B 1 123 ? 3.977 -0.399 4.449 1 86.06 123 ILE B O 1
ATOM 2506 N N . LEU B 1 124 ? 6.039 -0.277 5.148 1 88.5 124 LEU B N 1
ATOM 2507 C CA . LEU B 1 124 ? 6.504 -1.403 4.344 1 88.5 124 LEU B CA 1
ATOM 2508 C C . LEU B 1 124 ? 6.641 -2.66 5.195 1 88.5 124 LEU B C 1
ATOM 2510 O O . LEU B 1 124 ? 6.891 -2.572 6.402 1 88.5 124 LEU B O 1
ATOM 2514 N N . PRO B 1 125 ? 6.547 -3.754 4.512 1 83.88 125 PRO B N 1
ATOM 2515 C CA . PRO B 1 125 ? 6.742 -5.016 5.23 1 83.88 125 PRO B CA 1
ATOM 2516 C C . PRO B 1 125 ? 8.203 -5.262 5.602 1 83.88 125 PRO B C 1
ATOM 2518 O O . PRO B 1 125 ? 8.492 -6.023 6.527 1 83.88 125 PRO B O 1
ATOM 2521 N N . VAL B 1 126 ? 9.102 -4.727 4.859 1 88.75 126 VAL B N 1
ATOM 2522 C CA . VAL B 1 126 ? 10.523 -4.84 5.176 1 88.75 126 VAL B CA 1
ATOM 2523 C C . VAL B 1 126 ? 10.82 -4.098 6.477 1 88.75 126 VAL B C 1
ATOM 2525 O O . VAL B 1 126 ? 10.812 -2.865 6.516 1 88.75 126 VAL B O 1
ATOM 2528 N N . LYS B 1 127 ? 11.172 -4.773 7.48 1 87.38 127 LYS B N 1
ATOM 2529 C CA . LYS B 1 127 ? 11.281 -4.227 8.828 1 87.38 127 LYS B CA 1
ATOM 2530 C C . LYS B 1 127 ? 12.633 -3.561 9.047 1 87.38 127 LYS B C 1
ATOM 2532 O O . LYS B 1 127 ? 12.734 -2.566 9.773 1 87.38 127 LYS B O 1
ATOM 2537 N N . ASP B 1 128 ? 13.594 -4.207 8.438 1 92 128 ASP B N 1
ATOM 2538 C CA . ASP B 1 128 ? 14.93 -3.686 8.703 1 92 128 ASP B CA 1
ATOM 2539 C C . ASP B 1 128 ? 15.875 -3.99 7.543 1 92 128 ASP B C 1
ATOM 2541 O O . ASP B 1 128 ? 15.766 -5.039 6.906 1 92 128 ASP B O 1
ATOM 2545 N N . VAL B 1 129 ? 16.672 -3.016 7.266 1 93.31 129 VAL B N 1
ATOM 2546 C CA . VAL B 1 129 ? 17.781 -3.164 6.332 1 93.31 129 VAL B CA 1
ATOM 2547 C C . VAL B 1 129 ? 19.094 -2.742 7.008 1 93.31 129 VAL B C 1
ATOM 2549 O O . VAL B 1 129 ? 19.234 -1.591 7.422 1 93.31 129 VAL B O 1
ATOM 2552 N N . PHE B 1 130 ? 19.922 -3.664 7.094 1 92.94 130 PHE B N 1
ATOM 2553 C CA . PHE B 1 130 ? 21.203 -3.43 7.758 1 92.94 130 PHE B CA 1
ATOM 2554 C C . PHE B 1 130 ? 22.359 -3.564 6.773 1 92.94 130 PHE B C 1
ATOM 2556 O O . PHE B 1 130 ? 22.406 -4.52 5.996 1 92.94 130 PHE B O 1
ATOM 2563 N N . LEU B 1 131 ? 23.203 -2.525 6.762 1 91.81 131 LEU B N 1
ATOM 2564 C CA . LEU B 1 131 ? 24.391 -2.527 5.922 1 91.81 131 LEU B CA 1
ATOM 2565 C C . LEU B 1 131 ? 25.656 -2.549 6.773 1 91.81 131 LEU B C 1
ATOM 2567 O O . LEU B 1 131 ? 25.781 -1.785 7.734 1 91.81 131 LEU B O 1
ATOM 2571 N N . LYS B 1 132 ? 26.484 -3.438 6.426 1 90.88 132 LYS B N 1
ATOM 2572 C CA . LYS B 1 132 ? 27.781 -3.494 7.102 1 90.88 132 LYS B CA 1
ATOM 2573 C C . LYS B 1 132 ? 28.922 -3.639 6.098 1 90.88 132 LYS B C 1
ATOM 2575 O O . LYS B 1 132 ? 28.875 -4.508 5.223 1 90.88 132 LYS B O 1
ATOM 2580 N N . GLN B 1 133 ? 29.812 -2.66 6.191 1 88.12 133 GLN B N 1
ATOM 2581 C CA . GLN B 1 133 ? 31.016 -2.771 5.383 1 88.12 133 GLN B CA 1
ATOM 2582 C C . GLN B 1 133 ? 32.062 -3.662 6.062 1 88.12 133 GLN B C 1
ATOM 2584 O O . GLN B 1 133 ? 32.25 -3.584 7.277 1 88.12 133 GLN B O 1
ATOM 2589 N N . ASP B 1 134 ? 32.5 -4.609 5.293 1 79.62 134 ASP B N 1
ATOM 2590 C CA . ASP B 1 134 ? 33.625 -5.41 5.816 1 79.62 134 ASP B CA 1
ATOM 2591 C C . ASP B 1 134 ? 34.781 -5.426 4.84 1 79.62 134 ASP B C 1
ATOM 2593 O O . ASP B 1 134 ? 34.812 -4.641 3.893 1 79.62 134 ASP B O 1
ATOM 2597 N N . GLU B 1 135 ? 35.875 -6.199 5.16 1 79 135 GLU B N 1
ATOM 2598 C CA . GLU B 1 135 ? 37.094 -6.25 4.371 1 79 135 GLU B CA 1
ATOM 2599 C C . GLU B 1 135 ? 36.812 -6.691 2.938 1 79 135 GLU B C 1
ATOM 2601 O O . GLU B 1 135 ? 37.469 -6.242 2.002 1 79 135 GLU B O 1
ATOM 2606 N N . ASP B 1 136 ? 35.812 -7.406 2.752 1 79.88 136 ASP B N 1
ATOM 2607 C CA . ASP B 1 136 ? 35.562 -8.062 1.471 1 79.88 136 ASP B CA 1
ATOM 2608 C C . ASP B 1 136 ? 34.469 -7.367 0.691 1 79.88 136 ASP B C 1
ATOM 2610 O O . ASP B 1 136 ? 34.188 -7.699 -0.468 1 79.88 136 ASP B O 1
ATOM 2614 N N . GLY B 1 137 ? 33.875 -6.434 1.356 1 88.06 137 GLY B N 1
ATOM 2615 C CA . GLY B 1 137 ? 32.812 -5.762 0.649 1 88.06 137 GLY B CA 1
ATOM 2616 C C . GLY B 1 137 ? 31.703 -5.27 1.569 1 88.06 137 GLY B C 1
ATOM 2617 O O . GLY B 1 137 ? 31.984 -4.73 2.645 1 88.06 137 GLY B O 1
ATOM 2618 N N . ILE B 1 138 ? 30.531 -5.316 1.09 1 92.25 138 ILE B N 1
ATOM 2619 C CA . ILE B 1 138 ? 29.375 -4.852 1.851 1 92.25 138 ILE B CA 1
ATOM 2620 C C . ILE B 1 138 ? 28.406 -6.012 2.082 1 92.25 138 ILE B C 1
ATOM 2622 O O . ILE B 1 138 ? 28.125 -6.781 1.163 1 92.25 138 ILE B O 1
ATOM 2626 N N . VAL B 1 139 ? 28.047 -6.211 3.328 1 94.38 139 VAL B N 1
ATOM 2627 C CA . VAL B 1 139 ? 27 -7.164 3.68 1 94.38 139 VAL B CA 1
ATOM 2628 C C . VAL B 1 139 ? 25.688 -6.43 3.91 1 94.38 139 VAL B C 1
ATOM 2630 O O . VAL B 1 139 ? 25.625 -5.457 4.668 1 94.38 139 VAL B O 1
ATOM 2633 N N . ILE B 1 140 ? 24.656 -6.871 3.18 1 94.94 140 ILE B N 1
ATOM 2634 C CA . ILE B 1 140 ? 23.328 -6.312 3.348 1 94.94 140 ILE B CA 1
ATOM 2635 C C . ILE B 1 140 ? 22.406 -7.363 3.949 1 94.94 140 ILE B C 1
ATOM 2637 O O . ILE B 1 140 ? 22.297 -8.477 3.434 1 94.94 140 ILE B O 1
ATOM 2641 N N . ARG B 1 141 ? 21.781 -7.055 5.031 1 95.44 141 ARG B N 1
ATOM 2642 C CA . ARG B 1 141 ? 20.781 -7.922 5.645 1 95.44 141 ARG B CA 1
ATOM 2643 C C . ARG B 1 141 ? 19.391 -7.273 5.613 1 95.44 141 ARG B C 1
ATOM 2645 O O . ARG B 1 141 ? 19.234 -6.133 6.047 1 95.44 141 ARG B O 1
ATOM 2652 N N . ILE B 1 142 ? 18.438 -7.957 5.043 1 95 142 ILE B N 1
ATOM 2653 C CA . ILE B 1 142 ? 17.062 -7.496 4.961 1 95 142 ILE B CA 1
ATOM 2654 C C . ILE B 1 142 ? 16.156 -8.422 5.777 1 95 142 ILE B C 1
ATOM 2656 O O . ILE B 1 142 ? 16.25 -9.648 5.664 1 95 142 ILE B O 1
ATOM 2660 N N . THR B 1 143 ? 15.273 -7.805 6.613 1 93.44 143 THR B N 1
ATOM 2661 C CA . THR B 1 143 ? 14.336 -8.57 7.426 1 93.44 143 THR B CA 1
ATOM 2662 C C . THR B 1 143 ? 12.906 -8.133 7.156 1 93.44 143 THR B C 1
ATOM 2664 O O . THR B 1 143 ? 12.633 -6.945 6.988 1 93.44 143 THR B O 1
ATOM 2667 N N . GLY B 1 144 ? 11.953 -9.148 7.105 1 85.56 144 GLY B N 1
ATOM 2668 C CA . GLY B 1 144 ? 10.539 -8.852 6.961 1 85.56 144 GLY B CA 1
ATOM 2669 C C . GLY B 1 144 ? 10.039 -9 5.539 1 85.56 144 GLY B C 1
ATOM 2670 O O . GLY B 1 144 ? 9.016 -8.422 5.168 1 85.56 144 GLY B O 1
ATOM 2671 N N . SER B 1 145 ? 10.664 -9.719 4.715 1 71.56 145 SER B N 1
ATOM 2672 C CA . SER B 1 145 ? 10.352 -9.844 3.295 1 71.56 145 SER B CA 1
ATOM 2673 C C . SER B 1 145 ? 9.57 -11.125 3.014 1 71.56 145 SER B C 1
ATOM 2675 O O . SER B 1 145 ? 9.781 -11.773 1.985 1 71.56 145 SER B O 1
ATOM 2677 N N . GLY B 1 146 ? 8.727 -11.539 3.879 1 73.19 146 GLY B N 1
ATOM 2678 C CA . GLY B 1 146 ? 7.969 -12.766 3.68 1 73.19 146 GLY B CA 1
ATOM 2679 C C . GLY B 1 146 ? 8.117 -13.758 4.82 1 73.19 146 GLY B C 1
ATOM 2680 O O . GLY B 1 146 ? 8.945 -13.555 5.715 1 73.19 146 GLY B O 1
ATOM 2681 N N . PHE B 1 147 ? 7.336 -14.836 4.723 1 81.81 147 PHE B N 1
ATOM 2682 C CA . PHE B 1 147 ? 7.371 -15.852 5.77 1 81.81 147 PHE B CA 1
ATOM 2683 C C . PHE B 1 147 ? 7.859 -17.188 5.211 1 81.81 147 PHE B C 1
ATOM 2685 O O . PHE B 1 147 ? 8.742 -17.828 5.789 1 81.81 147 PHE B O 1
ATOM 2692 N N . GLY B 1 148 ? 7.41 -17.562 4.129 1 91.5 148 GLY B N 1
ATOM 2693 C CA . GLY B 1 148 ? 7.789 -18.828 3.527 1 91.5 148 GLY B CA 1
ATOM 2694 C C . GLY B 1 148 ? 9.062 -18.734 2.709 1 91.5 148 GLY B C 1
ATOM 2695 O O . GLY B 1 148 ? 9.539 -17.641 2.396 1 91.5 148 GLY B O 1
ATOM 2696 N N . LEU B 1 149 ? 9.602 -19.922 2.408 1 94.38 149 LEU B N 1
ATOM 2697 C CA . LEU B 1 149 ? 10.852 -19.984 1.662 1 94.38 149 LEU B CA 1
ATOM 2698 C C . LEU B 1 149 ? 10.68 -19.406 0.262 1 94.38 149 LEU B C 1
ATOM 2700 O O . LEU B 1 149 ? 11.516 -18.625 -0.199 1 94.38 149 LEU B O 1
ATOM 2704 N N . GLU B 1 150 ? 9.617 -19.75 -0.412 1 95.69 150 GLU B N 1
ATOM 2705 C CA . GLU B 1 150 ? 9.391 -19.312 -1.785 1 95.69 150 GLU B CA 1
ATOM 2706 C C . GLU B 1 150 ? 9.242 -17.797 -1.86 1 95.69 150 GLU B C 1
ATOM 2708 O O . GLU B 1 150 ? 9.836 -17.156 -2.732 1 95.69 150 GLU B O 1
ATOM 2713 N N . SER B 1 151 ? 8.492 -17.25 -0.905 1 94.88 151 SER B N 1
ATOM 2714 C CA . SER B 1 151 ? 8.289 -15.797 -0.883 1 94.88 151 SER B CA 1
ATOM 2715 C C . SER B 1 151 ? 9.594 -15.07 -0.57 1 94.88 151 SER B C 1
ATOM 2717 O O . SER B 1 151 ? 9.898 -14.039 -1.181 1 94.88 151 SER B O 1
ATOM 2719 N N . THR B 1 152 ? 10.32 -15.609 0.391 1 95.88 152 THR B N 1
ATOM 2720 C CA . THR B 1 152 ? 11.602 -15.008 0.746 1 95.88 152 THR B CA 1
ATOM 2721 C C . THR B 1 152 ? 12.586 -15.094 -0.42 1 95.88 152 THR B C 1
ATOM 2723 O O . THR B 1 152 ? 13.352 -14.164 -0.666 1 95.88 152 THR B O 1
ATOM 2726 N N . THR B 1 153 ? 12.555 -16.203 -1.102 1 96.38 153 THR B N 1
ATOM 2727 C CA . THR B 1 153 ? 13.414 -16.375 -2.268 1 96.38 153 THR B CA 1
ATOM 2728 C C . THR B 1 153 ? 13.039 -15.391 -3.367 1 96.38 153 THR B C 1
ATOM 2730 O O . THR B 1 153 ? 13.922 -14.758 -3.965 1 96.38 153 THR B O 1
ATOM 2733 N N . CYS B 1 154 ? 11.797 -15.234 -3.6 1 96.62 154 CYS B N 1
ATOM 2734 C CA . CYS B 1 154 ? 11.344 -14.258 -4.586 1 96.62 154 CYS B CA 1
ATOM 2735 C C . CYS B 1 154 ? 11.82 -12.859 -4.23 1 96.62 154 CYS B C 1
ATOM 2737 O O . CYS B 1 154 ? 12.367 -12.156 -5.078 1 96.62 154 CYS B O 1
ATOM 2739 N N . ALA B 1 155 ? 11.594 -12.453 -2.984 1 95.94 155 ALA B N 1
ATOM 2740 C CA . ALA B 1 155 ? 12.047 -11.148 -2.514 1 95.94 155 ALA B CA 1
ATOM 2741 C C . ALA B 1 155 ? 13.555 -10.992 -2.699 1 95.94 155 ALA B C 1
ATOM 2743 O O . ALA B 1 155 ? 14.031 -9.922 -3.084 1 95.94 155 ALA B O 1
ATOM 2744 N N . SER B 1 156 ? 14.289 -12.023 -2.43 1 96.88 156 SER B N 1
ATOM 2745 C CA . SER B 1 156 ? 15.734 -11.969 -2.557 1 96.88 156 SER B CA 1
ATOM 2746 C C . SER B 1 156 ? 16.156 -11.75 -4.004 1 96.88 156 SER B C 1
ATOM 2748 O O . SER B 1 156 ? 17.125 -11.023 -4.27 1 96.88 156 SER B O 1
ATOM 2750 N N . VAL B 1 157 ? 15.477 -12.359 -4.898 1 97.38 157 VAL B N 1
ATOM 2751 C CA . VAL B 1 157 ? 15.766 -12.188 -6.32 1 97.38 157 VAL B CA 1
ATOM 2752 C C . VAL B 1 157 ? 15.469 -10.75 -6.734 1 97.38 157 VAL B C 1
ATOM 2754 O O . VAL B 1 157 ? 16.25 -10.125 -7.453 1 97.38 157 VAL B O 1
ATOM 2757 N N . ILE B 1 158 ? 14.344 -10.195 -6.262 1 97 158 ILE B N 1
ATOM 2758 C CA . ILE B 1 158 ? 13.945 -8.836 -6.582 1 97 158 ILE B CA 1
ATOM 2759 C C . ILE B 1 158 ? 15.008 -7.852 -6.105 1 97 158 ILE B C 1
ATOM 2761 O O . ILE B 1 158 ? 15.492 -7.023 -6.879 1 97 158 ILE B O 1
ATOM 2765 N N . PHE B 1 159 ? 15.414 -8.008 -4.887 1 96.25 159 PHE B N 1
ATOM 2766 C CA . PHE B 1 159 ? 16.391 -7.074 -4.32 1 96.25 159 PHE B CA 1
ATOM 2767 C C . PHE B 1 159 ? 17.75 -7.254 -4.969 1 96.25 159 PHE B C 1
ATOM 2769 O O . PHE B 1 159 ? 18.5 -6.285 -5.141 1 96.25 159 PHE B O 1
ATOM 2776 N N . ARG B 1 160 ? 18.109 -8.461 -5.285 1 96.75 160 ARG B N 1
ATOM 2777 C CA . ARG B 1 160 ? 19.359 -8.703 -5.996 1 96.75 160 ARG B CA 1
ATOM 2778 C C . ARG B 1 160 ? 19.406 -7.926 -7.309 1 96.75 160 ARG B C 1
ATOM 2780 O O . ARG B 1 160 ? 20.422 -7.293 -7.629 1 96.75 160 ARG B O 1
ATOM 2787 N N . LYS B 1 161 ? 18.344 -7.953 -8.031 1 97.19 161 LYS B N 1
ATOM 2788 C CA . LYS B 1 161 ? 18.297 -7.27 -9.32 1 97.19 161 LYS B CA 1
ATOM 2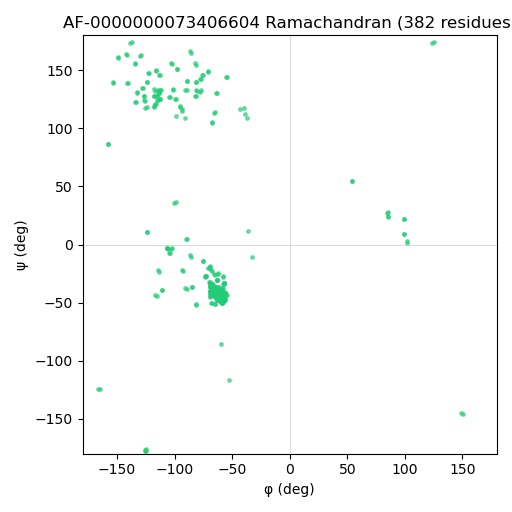789 C C . LYS B 1 161 ? 18.359 -5.754 -9.141 1 97.19 161 LYS B C 1
ATOM 2791 O O . LYS B 1 161 ? 18.953 -5.055 -9.977 1 97.19 161 LYS B O 1
ATOM 2796 N N . ILE B 1 162 ? 17.734 -5.289 -8.07 1 96.38 162 ILE B N 1
ATOM 2797 C CA . ILE B 1 162 ? 17.859 -3.865 -7.773 1 96.38 162 ILE B CA 1
ATOM 2798 C C . ILE B 1 162 ? 19.344 -3.516 -7.574 1 96.38 162 ILE B C 1
ATOM 2800 O O . ILE B 1 162 ? 19.844 -2.574 -8.188 1 96.38 162 ILE B O 1
ATOM 2804 N N . LEU B 1 163 ? 20 -4.297 -6.77 1 95.88 163 LEU B N 1
ATOM 2805 C CA . LEU B 1 163 ? 21.422 -4.062 -6.496 1 95.88 163 LEU B CA 1
ATOM 2806 C C . LEU B 1 163 ? 22.234 -4.137 -7.781 1 95.88 163 LEU B C 1
ATOM 2808 O O . LEU B 1 163 ? 23.078 -3.27 -8.039 1 95.88 163 LEU B O 1
ATOM 2812 N N . GLU B 1 164 ? 22 -5.09 -8.578 1 96.12 164 GLU B N 1
ATOM 2813 C CA . GLU B 1 164 ? 22.734 -5.285 -9.82 1 96.12 164 GLU B CA 1
ATOM 2814 C C . GLU B 1 164 ? 22.516 -4.125 -10.789 1 96.12 164 GLU B C 1
ATOM 2816 O O . GLU B 1 164 ? 23.453 -3.678 -11.453 1 96.12 164 GLU B O 1
ATOM 2821 N N . GLU B 1 165 ? 21.297 -3.646 -10.844 1 95.44 165 GLU B N 1
ATOM 2822 C CA . GLU B 1 165 ? 20.984 -2.521 -11.719 1 95.44 165 GLU B CA 1
ATOM 2823 C C . GLU B 1 165 ? 21.703 -1.255 -11.273 1 95.44 165 GLU B C 1
ATOM 2825 O O . GLU B 1 165 ? 21.969 -0.37 -12.086 1 95.44 165 GLU B O 1
ATOM 2830 N N . TYR B 1 166 ? 22.016 -1.212 -10.039 1 93.94 166 TYR B N 1
ATOM 2831 C CA . TYR B 1 166 ? 22.766 -0.068 -9.531 1 93.94 166 TYR B CA 1
ATOM 2832 C C . TYR B 1 166 ? 24.266 -0.314 -9.617 1 93.94 166 TYR B C 1
ATOM 2834 O O . TYR B 1 166 ? 25.062 0.459 -9.078 1 93.94 166 TYR B O 1
ATOM 2842 N N . GLY B 1 167 ? 24.656 -1.438 -10.203 1 92.12 167 GLY B N 1
ATOM 2843 C CA . GLY B 1 167 ? 26.062 -1.665 -10.531 1 92.12 167 GLY B CA 1
ATOM 2844 C C . GLY B 1 167 ? 26.781 -2.527 -9.516 1 92.12 167 GLY B C 1
ATOM 2845 O O . GLY B 1 167 ? 28 -2.688 -9.578 1 92.12 167 GLY B O 1
ATOM 2846 N N . PHE B 1 168 ? 26.047 -3.098 -8.617 1 92.44 168 PHE B N 1
ATOM 2847 C CA . PHE B 1 168 ? 26.688 -3.949 -7.621 1 92.44 168 PHE B CA 1
ATOM 2848 C C . PHE B 1 168 ? 26.766 -5.391 -8.109 1 92.44 168 PHE B C 1
ATOM 2850 O O . PHE B 1 168 ? 25.875 -5.863 -8.82 1 92.44 168 PHE B O 1
ATOM 2857 N N . ARG B 1 169 ? 27.859 -5.93 -7.789 1 93.69 169 ARG B N 1
ATOM 2858 C CA . ARG B 1 169 ? 28 -7.363 -8.023 1 93.69 169 ARG B CA 1
ATOM 2859 C C . ARG B 1 169 ? 27.656 -8.156 -6.762 1 93.69 169 ARG B C 1
ATOM 2861 O O . ARG B 1 169 ? 28.344 -8.039 -5.742 1 93.69 169 ARG B O 1
ATOM 2868 N N . VAL B 1 170 ? 26.641 -8.984 -6.879 1 94.69 170 VAL B N 1
ATOM 2869 C CA . VAL B 1 170 ? 26.203 -9.789 -5.742 1 94.69 170 VAL B CA 1
ATOM 2870 C C . VAL B 1 170 ? 26.875 -11.156 -5.789 1 94.69 170 VAL B C 1
ATOM 2872 O O . VAL B 1 170 ? 26.578 -11.977 -6.66 1 94.69 170 VAL B O 1
ATOM 2875 N N . ASN B 1 171 ? 27.688 -11.445 -4.844 1 92.75 171 ASN B N 1
ATOM 2876 C CA . ASN B 1 171 ? 28.484 -12.664 -4.832 1 92.75 171 ASN B CA 1
ATOM 2877 C C . ASN B 1 171 ? 27.734 -13.812 -4.156 1 92.75 171 ASN B C 1
ATOM 2879 O O . ASN B 1 171 ? 27.906 -14.969 -4.539 1 92.75 171 ASN B O 1
ATOM 2883 N N . GLN B 1 172 ? 27.062 -13.445 -3.164 1 93.62 172 GLN B N 1
ATOM 2884 C CA . GLN B 1 172 ? 26.344 -14.453 -2.395 1 93.62 172 GLN B CA 1
ATOM 2885 C C . GLN B 1 172 ? 24.969 -13.93 -1.959 1 93.62 172 GLN B C 1
ATOM 2887 O O . GLN B 1 172 ? 24.844 -12.758 -1.597 1 93.62 172 GLN B O 1
ATOM 2892 N N . VAL B 1 173 ? 24.047 -14.812 -2.066 1 95.31 173 VAL B N 1
ATOM 2893 C CA . VAL B 1 173 ? 22.703 -14.523 -1.571 1 95.31 173 VAL B CA 1
ATOM 2894 C C . VAL B 1 173 ? 22.188 -15.688 -0.726 1 95.31 173 VAL B C 1
ATOM 2896 O O . VAL B 1 173 ? 22.359 -16.844 -1.093 1 95.31 173 VAL B O 1
ATOM 2899 N N . SER B 1 174 ? 21.719 -15.367 0.398 1 95.56 174 SER B N 1
ATOM 2900 C CA . SER B 1 174 ? 21.047 -16.344 1.233 1 95.56 174 SER B CA 1
ATOM 2901 C C . SER B 1 174 ? 19.641 -15.867 1.627 1 95.56 174 SER B C 1
ATOM 2903 O O . SER B 1 174 ? 19.484 -14.758 2.141 1 95.56 174 SER B O 1
ATOM 2905 N N . ALA B 1 175 ? 18.688 -16.688 1.292 1 94.88 175 ALA B N 1
ATOM 2906 C CA . ALA B 1 175 ? 17.297 -16.438 1.695 1 94.88 175 ALA B CA 1
ATOM 2907 C C . ALA B 1 175 ? 16.797 -17.531 2.625 1 94.88 175 ALA B C 1
ATOM 2909 O O . ALA B 1 175 ? 16.812 -18.719 2.266 1 94.88 175 ALA B O 1
ATOM 2910 N N . THR B 1 176 ? 16.391 -17.188 3.812 1 93.75 176 THR B N 1
ATOM 2911 C CA . THR B 1 176 ? 15.891 -18.156 4.781 1 93.75 176 THR B CA 1
ATOM 2912 C C . THR B 1 176 ? 14.422 -17.891 5.094 1 93.75 176 THR B C 1
ATOM 2914 O O . THR B 1 176 ? 13.969 -16.734 5.09 1 93.75 176 THR B O 1
ATOM 2917 N N . PRO B 1 177 ? 13.742 -19.016 5.41 1 89.75 177 PRO B N 1
ATOM 2918 C CA . PRO B 1 177 ? 12.359 -18.797 5.84 1 89.75 177 PRO B CA 1
ATOM 2919 C C . PRO B 1 177 ? 12.25 -17.812 7.004 1 89.75 177 PRO B C 1
ATOM 2921 O O . PRO B 1 177 ? 13.125 -17.781 7.871 1 89.75 177 PRO B O 1
ATOM 2924 N N . GLY B 1 178 ? 11.227 -17.047 6.984 1 86.62 178 GLY B N 1
ATOM 2925 C CA . GLY B 1 178 ? 11.039 -16.016 7.996 1 86.62 178 GLY B CA 1
ATOM 2926 C C . GLY B 1 178 ? 11.398 -14.625 7.508 1 86.62 178 GLY B C 1
ATOM 2927 O O . GLY B 1 178 ? 11.422 -13.672 8.289 1 86.62 178 GLY B O 1
ATOM 2928 N N . GLY B 1 179 ? 11.773 -14.516 6.227 1 91.62 179 GLY B N 1
ATOM 2929 C CA . GLY B 1 179 ? 11.938 -13.219 5.586 1 91.62 179 GLY B CA 1
ATOM 2930 C C . GLY B 1 179 ? 13.305 -12.609 5.828 1 91.62 179 GLY B C 1
ATOM 2931 O O . GLY B 1 179 ? 13.43 -11.391 5.957 1 91.62 179 GLY B O 1
ATOM 2932 N N . ILE B 1 180 ? 14.289 -13.438 6.043 1 94 180 ILE B N 1
ATOM 2933 C CA . ILE B 1 180 ? 15.648 -12.938 6.234 1 94 180 ILE B CA 1
ATOM 2934 C C . ILE B 1 180 ? 16.469 -13.18 4.969 1 94 180 ILE B C 1
ATOM 2936 O O . ILE B 1 180 ? 16.547 -14.312 4.48 1 94 180 ILE B O 1
ATOM 2940 N N . ILE B 1 181 ? 17.062 -12.156 4.484 1 96.19 181 ILE B N 1
ATOM 2941 C CA . ILE B 1 181 ? 17.891 -12.219 3.291 1 96.19 181 ILE B CA 1
ATOM 2942 C C . ILE B 1 181 ? 19.25 -11.586 3.58 1 96.19 181 ILE B C 1
ATOM 2944 O O . ILE B 1 181 ? 19.328 -10.508 4.176 1 96.19 181 ILE B O 1
ATOM 2948 N N . VAL B 1 182 ? 20.297 -12.234 3.176 1 95.88 182 VAL B N 1
ATOM 2949 C CA . VAL B 1 182 ? 21.641 -11.703 3.334 1 95.88 182 VAL B CA 1
ATOM 2950 C C . VAL B 1 182 ? 22.359 -11.695 1.982 1 95.88 182 VAL B C 1
ATOM 2952 O O . VAL B 1 182 ? 22.344 -12.695 1.258 1 95.88 182 VAL B O 1
ATOM 2955 N N . TYR B 1 183 ? 22.859 -10.547 1.685 1 95.56 183 TYR B N 1
ATOM 2956 C CA . TYR B 1 183 ? 23.672 -10.391 0.486 1 95.56 183 TYR B CA 1
ATOM 2957 C C . TYR B 1 183 ? 25.125 -10.094 0.847 1 95.56 183 TYR B C 1
ATOM 2959 O O . TYR B 1 183 ? 25.391 -9.359 1.802 1 95.56 183 TYR B O 1
ATOM 2967 N N . LYS B 1 184 ? 26.016 -10.578 0.064 1 94.25 184 LYS B N 1
ATOM 2968 C CA . LYS B 1 184 ? 27.406 -10.133 0.046 1 94.25 184 LYS B CA 1
ATOM 2969 C C . LYS B 1 184 ? 27.781 -9.539 -1.309 1 94.25 184 LYS B C 1
ATOM 2971 O O . LYS B 1 184 ? 27.641 -10.195 -2.342 1 94.25 184 LYS B O 1
ATOM 2976 N N . ILE B 1 185 ? 28.141 -8.273 -1.222 1 92.69 185 ILE B N 1
ATOM 2977 C CA . ILE B 1 185 ? 28.484 -7.547 -2.439 1 92.69 185 ILE B CA 1
ATOM 2978 C C . ILE B 1 185 ? 29.969 -7.211 -2.447 1 92.69 185 ILE B C 1
ATOM 2980 O O . ILE B 1 185 ? 30.531 -6.852 -1.414 1 92.69 185 ILE B O 1
ATOM 2984 N N . ALA B 1 186 ? 30.625 -7.5 -3.639 1 82.88 186 ALA B N 1
ATOM 2985 C CA . ALA B 1 186 ? 32.031 -7.172 -3.773 1 82.88 186 ALA B CA 1
ATOM 2986 C C . ALA B 1 186 ? 32.219 -5.676 -4.008 1 82.88 186 ALA B C 1
ATOM 2988 O O . ALA B 1 186 ? 31.375 -5.016 -4.602 1 82.88 186 ALA B O 1
ATOM 2989 N N . LEU B 1 187 ? 33.125 -5.078 -3.289 1 67.56 187 LEU B N 1
ATOM 2990 C CA . LEU B 1 187 ? 33.5 -3.707 -3.613 1 67.56 187 LEU B CA 1
ATOM 2991 C C . LEU B 1 187 ? 34.219 -3.646 -4.953 1 67.56 187 LEU B C 1
ATOM 2993 O O . LEU B 1 187 ? 34.938 -4.574 -5.316 1 67.56 187 LEU B O 1
ATOM 2997 N N . LEU B 1 188 ? 33.594 -3.215 -5.887 1 53.62 188 LEU B N 1
ATOM 2998 C CA . LEU B 1 188 ? 34.375 -3.062 -7.117 1 53.62 188 LEU B CA 1
ATOM 2999 C C . LEU B 1 188 ? 35.781 -2.592 -6.82 1 53.62 188 LEU B C 1
ATOM 3001 O O . LEU B 1 188 ? 36 -1.749 -5.945 1 53.62 188 LEU B O 1
ATOM 3005 N N . SER B 1 189 ? 36.688 -3.492 -7.008 1 47.31 189 SER B N 1
ATOM 3006 C CA . SER B 1 189 ? 38.062 -3.021 -6.965 1 47.31 189 SER B CA 1
ATOM 3007 C C . SER B 1 189 ? 38.219 -1.667 -7.652 1 47.31 189 SER B C 1
ATOM 3009 O O . SER B 1 189 ? 37.688 -1.454 -8.734 1 47.31 189 SER B O 1
ATOM 3011 N N . ALA B 1 190 ? 38.625 -0.515 -7.051 1 39.06 190 ALA B N 1
ATOM 3012 C CA . ALA B 1 190 ? 39.281 0.611 -7.719 1 39.06 190 ALA B CA 1
ATOM 3013 C C . ALA B 1 190 ? 40.219 0.128 -8.82 1 39.06 190 ALA B C 1
ATOM 3015 O O . ALA B 1 190 ? 41.094 0.865 -9.25 1 39.06 190 ALA B O 1
ATOM 3016 N N . LYS B 1 191 ? 40.312 -0.924 -9.266 1 32.91 191 LYS B N 1
ATOM 3017 C CA . LYS B 1 191 ? 41.562 -1.079 -10.016 1 32.91 191 LYS B CA 1
ATOM 3018 C C . LYS B 1 191 ? 41.719 0.028 -11.055 1 32.91 191 LYS B C 1
ATOM 3020 O O . LYS B 1 191 ? 42.781 0.644 -11.156 1 32.91 191 LYS B O 1
ATOM 3025 N N . GLU B 1 192 ? 41.75 -0.3 -12.555 1 28.67 192 GLU B N 1
ATOM 3026 C CA . GLU B 1 192 ? 42.812 -0.265 -13.562 1 28.67 192 GLU B CA 1
ATOM 3027 C C . GLU B 1 192 ? 42.75 1.018 -14.391 1 28.67 192 GLU B C 1
ATOM 3029 O O . GLU B 1 192 ? 41.719 1.331 -14.977 1 28.67 192 GLU B O 1
ATOM 3034 N N . PRO B 1 193 ? 43.688 1.916 -14.25 1 32.53 193 PRO B N 1
ATOM 3035 C CA . PRO B 1 193 ? 44.031 2.822 -15.352 1 32.53 193 PRO B CA 1
ATOM 3036 C C . PRO B 1 193 ? 44.031 2.133 -16.703 1 32.53 193 PRO B C 1
ATOM 3038 O O . PRO B 1 193 ? 44.281 0.928 -16.797 1 32.53 193 PRO B O 1
#

Foldseek 3Di:
DDDDDDDDDPVVLVVVVVVCVVVVHDSVVVVVVVVVVQVVQVVVPNNLSVVLVVLVVVVCVVLVDDDDDQVVVVVVLVVVCVVPVPVLLVVLLVLLLVVLVVVVVPDQDPVVVVVNCVSNVVPDQWNDWDWDADPFGIKIKIARQHADQSSLVSPQSSVCSSCVSSPWDWDDWDGDGRNIIMTGTGDPPPDDD/DDDDDDDDDPVVLVVVVVVCVVVVHDSVVVVVVVVVVQVVQVVVPNNLSVVLVVLVVVVCVVLVDDDDDQVVVQVVLVVVCVVPVPVLLVVLLVLLLVVLVVVVVPDQDPVVVVVNCVSNVVPDQWNDWDWDADPFGIKIKIARQHADQSSLVSPQSSVCNSCVSSPWDWDDWDGDGRNIIMTGTGDPPPDDD

Nearest PDB structures (foldseek):
  6mrs-assembly1_A  TM=6.281E-01  e=1.292E-01  synthetic construct
  7mwr-assembly1_B  TM=2.641E-01  e=3.199E-03  synthetic construct
  7ssj-assembly2_D  TM=3.123E-01  e=9.527E-03  Bacillus subtilis subsp. subtilis str. 168
  7mwr-assembly1_A  TM=3.094E-01  e=7.953E-02  synthetic construct
  8ab1-assembly1_E  TM=6.376E-01  e=4.349E+00  Klebsiella oxytoca